Protein 3GNP (pdb70)

CATH classification: 3.20.20.80

Sequence (478 aa):
GLTRGSFPEGFVFGTASAAYQYEGAVKEDGRGQTIWDTFAHTFGKITDFSNADVAVDQYHRFEEDIQLMADMGMDAYRFSIAWSRIYPNGVGQVNQAGIDHYNKLIDALLAKGIQPYVTLYHWDLPQALEDKYKGWLDRQIVDDFAAYAETCFREFGDRVKHWITLNEPHTVAIQGYDAGLQAPGRCSVLLHLYCKAGNSGTEPYVVAHHFILAHAAAASIYRTKYKATQNGQLGIAFDVMWFEPMSNTTIDIEAAKRAQEFQLGWFADPFFFGDYPATMRARVGERLPRFTADEAAVVKGALDFVGINHYTTYYTRHNNTNIIGTLLNNTLADTGTVSLPFKNGKPIGDRANSIWLYIVPRGMRSLMNYVKERYNSPPVYITENGMDDSNNPFISIKDALKDSKRIKYHNDYLTNLAASIKEDGCDVRGYFAWSLLDNWEEWAAGYSSRFGLYFVDYKDNLKRYPKNSVQWFKALLKT

Structure (mmCIF, N/CA/C/O backbone):
data_3GNP
#
_entry.id   3GNP
#
_cell.length_a   57.185
_cell.length_b   91.093
_cell.length_c   111.359
_cell.angle_alpha   90.00
_cell.angle_beta   90.00
_cell.angle_gamma   90.00
#
_symmetry.space_group_name_H-M   'P 21 21 21'
#
loop_
_entity.id
_entity.type
_entity.pdbx_description
1 polymer 'Os03g0212800 protein'
2 non-polymer 'octyl 1-thio-beta-D-glucopyranoside'
3 non-polymer GLYCEROL
4 water water
#
loop_
_atom_site.group_PDB
_atom_site.id
_atom_site.type_symbol
_atom_site.label_atom_id
_atom_site.label_alt_id
_atom_site.label_comp_id
_atom_site.label_asym_id
_atom_site.label_entity_id
_atom_site.label_seq_id
_atom_site.pdbx_PDB_ins_code
_atom_site.Cartn_x
_atom_site.Cartn_y
_atom_site.Cartn_z
_atom_site.occupancy
_atom_site.B_iso_or_equiv
_atom_site.auth_seq_id
_atom_site.auth_comp_id
_atom_site.auth_asym_id
_atom_site.auth_atom_id
_atom_site.pdbx_PDB_model_num
ATOM 1 N N . GLY A 1 11 ? -31.067 -11.445 24.247 1.00 35.79 11 GLY A N 1
ATOM 2 C CA . GLY A 1 11 ? -29.734 -11.209 23.609 1.00 35.54 11 GLY A CA 1
ATOM 3 C C . GLY A 1 11 ? -28.608 -11.968 24.304 1.00 34.68 11 GLY A C 1
ATOM 4 O O . GLY A 1 11 ? -28.617 -13.213 24.394 1.00 34.97 11 GLY A O 1
ATOM 5 N N . LEU A 1 12 ? -27.644 -11.224 24.829 1.00 33.47 12 LEU A N 1
ATOM 6 C CA . LEU A 1 12 ? -26.488 -11.839 25.475 1.00 31.62 12 LEU A CA 1
ATOM 7 C C . LEU A 1 12 ? -26.807 -12.237 26.895 1.00 30.81 12 LEU A C 1
ATOM 8 O O . LEU A 1 12 ? -27.537 -11.542 27.597 1.00 30.65 12 LEU A O 1
ATOM 13 N N . THR A 1 13 ? -26.221 -13.345 27.323 1.00 28.95 13 THR A N 1
ATOM 14 C CA . THR A 1 13 ? -26.231 -13.760 28.710 1.00 27.97 13 THR A CA 1
ATOM 15 C C . THR A 1 13 ? -24.815 -14.257 29.011 1.00 27.09 13 THR A C 1
ATOM 16 O O . THR A 1 13 ? -23.972 -14.294 28.127 1.00 25.89 13 THR A O 1
ATOM 20 N N . ARG A 1 14 ? -24.572 -14.698 30.237 1.00 26.99 14 ARG A N 1
ATOM 21 C CA . ARG A 1 14 ? -23.283 -15.316 30.553 1.00 26.78 14 ARG A CA 1
ATOM 22 C C . ARG A 1 14 ? -23.019 -16.515 29.684 1.00 26.28 14 ARG A C 1
ATOM 23 O O . ARG A 1 14 ? -21.860 -16.820 29.341 1.00 27.61 14 ARG A O 1
ATOM 31 N N . GLY A 1 15 ? -24.100 -17.203 29.338 1.00 25.45 15 GLY A N 1
ATOM 32 C CA . GLY A 1 15 ? -24.036 -18.370 28.473 1.00 23.65 15 GLY A CA 1
ATOM 33 C C . GLY A 1 15 ? -23.572 -18.113 27.057 1.00 22.28 15 GLY A C 1
ATOM 34 O O . GLY A 1 15 ? -23.241 -19.052 26.346 1.00 21.91 15 GLY A O 1
ATOM 35 N N . SER A 1 16 ? -23.541 -16.850 26.636 1.00 20.82 16 SER A N 1
ATOM 36 C CA . SER A 1 16 ? -23.046 -16.505 25.306 1.00 20.18 16 SER A CA 1
ATOM 37 C C . SER A 1 16 ? -21.513 -16.588 25.245 1.00 19.48 16 SER A C 1
ATOM 38 O O . SER A 1 16 ? -20.936 -16.559 24.153 1.00 19.15 16 SER A O 1
ATOM 41 N N . PHE A 1 17 ? -20.898 -16.674 26.429 1.00 19.51 17 PHE A N 1
ATOM 42 C CA . PHE A 1 17 ? -19.432 -16.667 26.662 1.00 19.70 17 PHE A CA 1
ATOM 43 C C . PHE A 1 17 ? -18.974 -17.980 27.277 1.00 19.84 17 PHE A C 1
ATOM 44 O O . PHE A 1 17 ? -19.804 -18.682 27.855 1.00 20.16 17 PHE A O 1
ATOM 52 N N . PRO A 1 18 ? -17.660 -18.321 27.165 1.00 20.27 18 PRO A N 1
ATOM 53 C CA . PRO A 1 18 ? -17.177 -19.582 27.754 1.00 20.45 18 PRO A CA 1
ATOM 54 C C . PRO A 1 18 ? -17.411 -19.674 29.256 1.00 20.76 18 PRO A C 1
ATOM 55 O O . PRO A 1 18 ? -17.489 -18.657 29.952 1.00 19.47 18 PRO A O 1
ATOM 59 N N . GLU A 1 19 ? -17.544 -20.895 29.760 1.00 20.91 19 GLU A N 1
ATOM 60 C CA . GLU A 1 19 ? -17.667 -21.076 31.191 1.00 21.99 19 GLU A CA 1
ATOM 61 C C . GLU A 1 19 ? -16.479 -20.422 31.888 1.00 21.01 19 GLU A C 1
ATOM 62 O O . GLU A 1 19 ? -15.352 -20.503 31.405 1.00 20.95 19 GLU A O 1
ATOM 68 N N . GLY A 1 20 ? -16.767 -19.740 32.990 1.00 20.58 20 GLY A N 1
ATOM 69 C CA . GLY A 1 20 ? -15.765 -19.040 33.777 1.00 20.85 20 GLY A CA 1
ATOM 70 C C . GLY A 1 20 ? -15.324 -17.697 33.194 1.00 19.94 20 GLY A C 1
ATOM 71 O O . GLY A 1 20 ? -14.399 -17.085 33.733 1.00 21.03 20 GLY A O 1
ATOM 72 N N . PHE A 1 21 ? -15.946 -17.251 32.093 1.00 18.46 21 PHE A N 1
ATOM 73 C CA . PHE A 1 21 ? -15.559 -15.968 31.454 1.00 17.55 21 PHE A CA 1
ATOM 74 C C . PHE A 1 21 ? -15.751 -14.887 32.497 1.00 17.66 21 PHE A C 1
ATOM 75 O O . PHE A 1 21 ? -16.787 -14.877 33.177 1.00 18.14 21 PHE A O 1
ATOM 83 N N . VAL A 1 22 ? -14.773 -13.987 32.606 1.00 16.61 22 VAL A N 1
ATOM 84 C CA . VAL A 1 22 ? -14.732 -12.994 33.687 1.00 16.15 22 VAL A CA 1
ATOM 85 C C . VAL A 1 22 ? -15.290 -11.640 33.225 1.00 16.01 22 VAL A C 1
ATOM 86 O O . VAL A 1 22 ? -14.798 -11.102 32.254 1.00 15.80 22 VAL A O 1
ATOM 90 N N . PHE A 1 23 ? -16.322 -11.133 33.916 1.00 15.56 23 PHE A N 1
ATOM 91 C CA . PHE A 1 23 ? -16.857 -9.774 33.723 1.00 15.11 23 PHE A CA 1
ATOM 92 C C . PHE A 1 23 ? -16.509 -8.807 34.845 1.00 14.61 23 PHE A C 1
ATOM 93 O O . PHE A 1 23 ? -16.618 -9.143 36.038 1.00 14.65 23 PHE A O 1
ATOM 101 N N . GLY A 1 24 ? -16.129 -7.587 34.472 1.00 13.78 24 GLY A N 1
ATOM 102 C CA . GLY A 1 24 ? -15.643 -6.623 35.468 1.00 13.21 24 GLY A CA 1
ATOM 103 C C . GLY A 1 24 ? -15.847 -5.199 34.985 1.00 12.68 24 GLY A C 1
ATOM 104 O O . GLY A 1 24 ? -16.339 -4.981 33.855 1.00 12.00 24 GLY A O 1
ATOM 105 N N . THR A 1 25 ? -15.507 -4.251 35.860 1.00 12.17 25 THR A N 1
ATOM 106 C CA . THR A 1 25 ? -15.378 -2.846 35.489 1.00 12.86 25 THR A CA 1
ATOM 107 C C . THR A 1 25 ? -13.941 -2.443 35.791 1.00 12.78 25 THR A C 1
ATOM 108 O O . THR A 1 25 ? -13.245 -3.128 36.562 1.00 13.57 25 THR A O 1
ATOM 112 N N . ALA A 1 26 ? -13.493 -1.362 35.159 1.00 13.58 26 ALA A N 1
ATOM 113 C CA . ALA A 1 26 ? -12.122 -0.905 35.293 1.00 12.58 26 ALA A CA 1
ATOM 114 C C . ALA A 1 26 ? -12.081 0.545 35.808 1.00 12.44 26 ALA A C 1
ATOM 115 O O . ALA A 1 26 ? -13.033 1.342 35.610 1.00 11.64 26 ALA A O 1
ATOM 117 N N . SER A 1 27 ? -10.986 0.868 36.491 1.00 12.20 27 SER A N 1
ATOM 118 C CA . SER A 1 27 ? -10.756 2.188 37.058 1.00 12.93 27 SER A CA 1
ATOM 119 C C . SER A 1 27 ? -9.242 2.408 37.034 1.00 12.29 27 SER A C 1
ATOM 120 O O . SER A 1 27 ? -8.505 1.481 36.735 1.00 12.85 27 SER A O 1
ATOM 123 N N . ALA A 1 28 ? -8.802 3.599 37.451 1.00 12.67 28 ALA A N 1
ATOM 124 C CA . ALA A 1 28 ? -7.389 3.918 37.594 1.00 11.93 28 ALA A CA 1
ATOM 125 C C . ALA A 1 28 ? -7.278 4.882 38.774 1.00 12.40 28 ALA A C 1
ATOM 126 O O . ALA A 1 28 ? -8.191 5.681 39.022 1.00 12.52 28 ALA A O 1
ATOM 128 N N . ALA A 1 29 ? -6.148 4.821 39.467 1.00 12.00 29 ALA A N 1
ATOM 129 C CA . ALA A 1 29 ? -5.999 5.473 40.765 1.00 11.60 29 ALA A CA 1
ATOM 130 C C . ALA A 1 29 ? -6.119 6.970 40.637 1.00 11.57 29 ALA A C 1
ATOM 131 O O . ALA A 1 29 ? -6.894 7.585 41.371 1.00 13.03 29 ALA A O 1
ATOM 133 N N . TYR A 1 30 ? -5.380 7.571 39.702 1.00 12.20 30 TYR A N 1
ATOM 134 C CA . TYR A 1 30 ? -5.377 9.020 39.649 1.00 12.59 30 TYR A CA 1
ATOM 135 C C . TYR A 1 30 ? -6.726 9.592 39.213 1.00 12.25 30 TYR A C 1
ATOM 136 O O . TYR A 1 30 ? -7.098 10.695 39.641 1.00 12.59 30 TYR A O 1
ATOM 145 N N . GLN A 1 31 ? -7.417 8.863 38.339 1.00 12.10 31 GLN A N 1
ATOM 146 C CA . GLN A 1 31 ? -8.748 9.249 37.881 1.00 11.81 31 GLN A CA 1
ATOM 147 C C . GLN A 1 31 ? -9.886 9.095 38.912 1.00 12.84 31 GLN A C 1
ATOM 148 O O . GLN A 1 31 ? -10.955 9.724 38.759 1.00 12.91 31 GLN A O 1
ATOM 154 N N . TYR A 1 32 ? -9.663 8.272 39.942 1.00 13.13 32 TYR A N 1
ATOM 155 C CA . TYR A 1 32 ? -10.730 7.888 40.880 1.00 12.67 32 TYR A CA 1
ATOM 156 C C . TYR A 1 32 ? -10.449 8.292 42.319 1.00 13.36 32 TYR A C 1
ATOM 157 O O . TYR A 1 32 ? -11.339 8.700 43.022 1.00 14.09 32 TYR A O 1
ATOM 166 N N . GLU A 1 33 ? -9.212 8.164 42.766 1.00 12.56 33 GLU A N 1
ATOM 167 C CA . GLU A 1 33 ? -8.979 8.111 44.220 1.00 14.24 33 GLU A CA 1
ATOM 168 C C . GLU A 1 33 ? -9.164 9.426 44.989 1.00 14.36 33 GLU A C 1
ATOM 169 O O . GLU A 1 33 ? -9.733 9.439 46.093 1.00 14.56 33 GLU A O 1
ATOM 175 N N . GLY A 1 34 ? -8.686 10.527 44.427 1.00 15.14 34 GLY A N 1
ATOM 176 C CA . GLY A 1 34 ? -8.495 11.752 45.233 1.00 15.37 34 GLY A CA 1
ATOM 177 C C . GLY A 1 34 ? -7.519 11.537 46.382 1.00 16.24 34 GLY A C 1
ATOM 178 O O . GLY A 1 34 ? -6.590 10.731 46.269 1.00 16.41 34 GLY A O 1
ATOM 179 N N . ALA A 1 35 ? -7.720 12.251 47.504 1.00 15.89 35 ALA A N 1
ATOM 180 C CA . ALA A 1 35 ? -6.844 12.149 48.655 1.00 15.31 35 ALA A CA 1
ATOM 181 C C . ALA A 1 35 ? -5.356 12.245 48.242 1.00 15.56 35 ALA A C 1
ATOM 182 O O . ALA A 1 35 ? -4.532 11.416 48.637 1.00 15.41 35 ALA A O 1
ATOM 184 N N . VAL A 1 36 ? -5.027 13.241 47.424 1.00 15.56 36 VAL A N 1
ATOM 185 C CA . VAL A 1 36 ? -3.718 13.282 46.770 1.00 15.57 36 VAL A CA 1
ATOM 186 C C . VAL A 1 36 ? -2.581 13.572 47.727 1.00 16.64 36 VAL A C 1
ATOM 187 O O . VAL A 1 36 ? -1.424 13.310 47.400 1.00 17.58 36 VAL A O 1
ATOM 191 N N . LYS A 1 37 ? -2.919 14.121 48.897 1.00 19.06 37 LYS A N 1
ATOM 192 C CA . LYS A 1 37 ? -1.908 14.512 49.875 1.00 21.46 37 LYS A CA 1
ATOM 193 C C . LYS A 1 37 ? -2.031 13.735 51.174 1.00 22.46 37 LYS A C 1
ATOM 194 O O . LYS A 1 37 ? -1.308 14.009 52.140 1.00 24.00 37 LYS A O 1
ATOM 200 N N . GLU A 1 38 ? -2.910 12.741 51.160 1.00 21.67 38 GLU A N 1
ATOM 201 C CA . GLU A 1 38 ? -3.286 11.996 52.336 1.00 22.36 38 GLU A CA 1
ATOM 202 C C . GLU A 1 38 ? -2.402 10.757 52.531 1.00 21.44 38 GLU A C 1
ATOM 203 O O . GLU A 1 38 ? -1.945 10.110 51.577 1.00 21.06 38 GLU A O 1
ATOM 209 N N . ASP A 1 39 ? -2.104 10.471 53.793 1.00 21.06 39 ASP A N 1
ATOM 210 C CA . ASP A 1 39 ? -1.373 9.262 54.182 1.00 20.52 39 ASP A CA 1
ATOM 211 C C . ASP A 1 39 ? -0.005 9.069 53.533 1.00 19.32 39 ASP A C 1
ATOM 212 O O . ASP A 1 39 ? 0.379 7.950 53.219 1.00 19.70 39 ASP A O 1
ATOM 217 N N . GLY A 1 40 ? 0.733 10.164 53.386 1.00 18.10 40 GLY A N 1
ATOM 218 C CA . GLY A 1 40 ? 2.108 10.097 52.918 1.00 16.74 40 GLY A CA 1
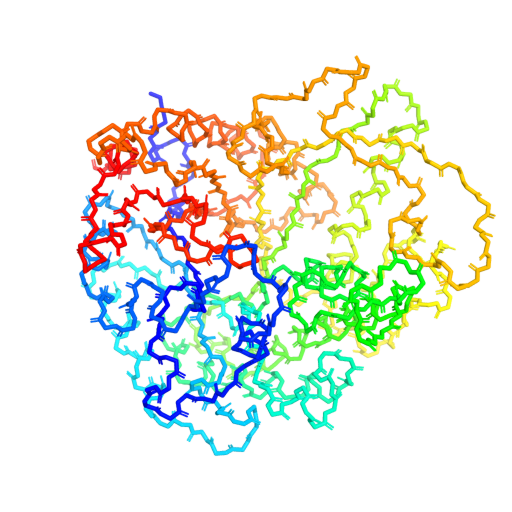ATOM 219 C C . GLY A 1 40 ? 2.281 10.052 51.407 1.00 15.79 40 GLY A C 1
ATOM 220 O O . GLY A 1 40 ? 3.411 9.997 50.922 1.00 15.39 40 GLY A O 1
ATOM 221 N N . ARG A 1 41 ? 1.182 10.118 50.652 1.00 15.74 41 ARG A N 1
ATOM 222 C CA . ARG A 1 41 ? 1.278 10.011 49.178 1.00 15.64 41 ARG A CA 1
ATOM 223 C C . ARG A 1 41 ? 2.257 11.008 48.580 1.00 16.37 41 ARG A C 1
ATOM 224 O O . ARG A 1 41 ? 2.175 12.224 48.849 1.00 17.46 41 ARG A O 1
ATOM 232 N N . GLY A 1 42 ? 3.164 10.508 47.741 1.00 16.50 42 GLY A N 1
ATOM 233 C CA . GLY A 1 42 ? 4.097 11.376 47.012 1.00 15.58 42 GLY A CA 1
ATOM 234 C C . GLY A 1 42 ? 3.462 12.077 45.798 1.00 16.19 42 GLY A C 1
ATOM 235 O O . GLY A 1 42 ? 2.541 11.562 45.174 1.00 16.81 42 GLY A O 1
ATOM 236 N N . GLN A 1 43 ? 3.977 13.253 45.453 1.00 15.23 43 GLN A N 1
ATOM 237 C CA . GLN A 1 43 ? 3.589 13.954 44.227 1.00 16.03 43 GLN A CA 1
ATOM 238 C C . GLN A 1 43 ? 3.882 13.125 42.971 1.00 14.56 43 GLN A C 1
ATOM 239 O O . GLN A 1 43 ? 4.929 12.495 42.873 1.00 14.03 43 GLN A O 1
ATOM 245 N N . THR A 1 44 ? 2.995 13.180 41.987 1.00 14.23 44 THR A N 1
ATOM 246 C CA . THR A 1 44 ? 3.255 12.471 40.731 1.00 13.58 44 THR A CA 1
ATOM 247 C C . THR A 1 44 ? 3.332 13.454 39.563 1.00 14.02 44 THR A C 1
ATOM 248 O O . THR A 1 44 ? 2.945 14.624 39.674 1.00 13.89 44 THR A O 1
ATOM 252 N N . ILE A 1 45 ? 3.797 12.965 38.428 1.00 13.16 45 ILE A N 1
ATOM 253 C CA . ILE A 1 45 ? 3.857 13.798 37.243 1.00 13.65 45 ILE A CA 1
ATOM 254 C C . ILE A 1 45 ? 2.463 14.293 36.822 1.00 13.44 45 ILE A C 1
ATOM 255 O O . ILE A 1 45 ? 2.359 15.339 36.187 1.00 13.46 45 ILE A O 1
ATOM 260 N N . TRP A 1 46 ? 1.411 13.569 37.228 1.00 13.52 46 TRP A N 1
ATOM 261 C CA . TRP A 1 46 ? 0.047 14.018 36.903 1.00 14.00 46 TRP A CA 1
ATOM 262 C C . TRP A 1 46 ? -0.471 15.073 37.889 1.00 14.89 46 TRP A C 1
ATOM 263 O O . TRP A 1 46 ? -1.273 15.930 37.510 1.00 14.40 46 TRP A O 1
ATOM 274 N N . ASP A 1 47 ? 0.014 15.064 39.131 1.00 13.99 47 ASP A N 1
ATOM 275 C CA . ASP A 1 47 ? -0.294 16.193 40.023 1.00 14.65 47 ASP A CA 1
ATOM 276 C C . ASP A 1 47 ? 0.336 17.456 39.455 1.00 14.98 47 ASP A C 1
ATOM 277 O O . ASP A 1 47 ? -0.297 18.505 39.427 1.00 15.36 47 ASP A O 1
ATOM 282 N N . THR A 1 48 ? 1.592 17.354 39.013 1.00 13.85 48 THR A N 1
ATOM 283 C CA . THR A 1 48 ? 2.291 18.497 38.452 1.00 14.90 48 THR A CA 1
ATOM 284 C C . THR A 1 48 ? 1.540 19.021 37.210 1.00 14.84 48 THR A C 1
ATOM 285 O O . THR A 1 48 ? 1.241 20.244 37.102 1.00 13.75 48 THR A O 1
ATOM 289 N N . PHE A 1 49 ? 1.206 18.087 36.310 1.00 13.06 49 PHE A N 1
ATOM 290 C CA . PHE A 1 49 ? 0.568 18.406 35.015 1.00 14.48 49 PHE A CA 1
ATOM 291 C C . PHE A 1 49 ? -0.809 19.027 35.216 1.00 14.15 49 PHE A C 1
ATOM 292 O O . PHE A 1 49 ? -1.139 20.067 34.603 1.00 14.78 49 PHE A O 1
ATOM 300 N N . ALA A 1 50 ? -1.602 18.411 36.090 1.00 15.12 50 ALA A N 1
ATOM 301 C CA . ALA A 1 50 ? -2.972 18.907 36.389 1.00 15.87 50 ALA A CA 1
ATOM 302 C C . ALA A 1 50 ? -2.951 20.295 37.021 1.00 16.18 50 ALA A C 1
ATOM 303 O O . ALA A 1 50 ? -3.935 21.042 36.910 1.00 17.30 50 ALA A O 1
ATOM 305 N N . HIS A 1 51 ? -1.840 20.637 37.676 1.00 15.56 51 HIS A N 1
ATOM 306 C CA . HIS A 1 51 ? -1.697 21.937 38.308 1.00 16.17 51 HIS A CA 1
ATOM 307 C C . HIS A 1 51 ? -0.862 22.907 37.470 1.00 15.92 51 HIS A C 1
ATOM 308 O O . HIS A 1 51 ? -0.379 23.927 37.974 1.00 16.33 51 HIS A O 1
ATOM 315 N N . THR A 1 52 ? -0.726 22.610 36.178 1.00 15.05 52 THR A N 1
ATOM 316 C CA . THR A 1 52 ? -0.017 23.500 35.271 1.00 14.57 52 THR A CA 1
ATOM 317 C C . THR A 1 52 ? -1.006 24.118 34.297 1.00 14.66 52 THR A C 1
ATOM 318 O O . THR A 1 52 ? -1.883 23.438 33.770 1.00 13.73 52 THR A O 1
ATOM 322 N N . PHE A 1 53 ? -0.898 25.438 34.114 1.00 14.08 53 PHE A N 1
ATOM 323 C CA . PHE A 1 53 ? -1.816 26.150 33.210 1.00 14.41 53 PHE A CA 1
ATOM 324 C C . PHE A 1 53 ? -1.781 25.522 31.823 1.00 13.31 53 PHE A C 1
ATOM 325 O O . PHE A 1 53 ? -0.699 25.211 31.310 1.00 12.97 53 PHE A O 1
ATOM 333 N N . GLY A 1 54 ? -2.966 25.372 31.228 1.00 13.44 54 GLY A N 1
ATOM 334 C CA . GLY A 1 54 ? -3.091 24.997 29.809 1.00 14.66 54 GLY A CA 1
ATOM 335 C C . GLY A 1 54 ? -3.187 23.510 29.551 1.00 15.28 54 GLY A C 1
ATOM 336 O O . GLY A 1 54 ? -3.429 23.084 28.429 1.00 16.82 54 GLY A O 1
ATOM 337 N N . LYS A 1 55 ? -2.988 22.711 30.574 1.00 15.08 55 LYS A N 1
ATOM 338 C CA . LYS A 1 55 ? -2.795 21.280 30.381 1.00 15.05 55 LYS A CA 1
ATOM 339 C C . LYS A 1 55 ? -4.097 20.498 30.410 1.00 15.70 55 LYS A C 1
ATOM 340 O O . LYS A 1 55 ? -4.199 19.458 29.751 1.00 16.37 55 LYS A O 1
ATOM 346 N N . ILE A 1 56 ? -5.067 20.983 31.176 1.00 15.39 56 ILE A N 1
ATOM 347 C CA . ILE A 1 56 ? -6.340 20.299 31.303 1.00 14.93 56 ILE A CA 1
ATOM 348 C C . ILE A 1 56 ? -7.425 21.218 30.750 1.00 15.51 56 ILE A C 1
ATOM 349 O O . ILE A 1 56 ? -7.537 22.395 31.174 1.00 15.21 56 ILE A O 1
ATOM 354 N N . THR A 1 57 ? -8.256 20.680 29.855 1.00 15.74 57 THR A N 1
ATOM 355 C CA . THR A 1 57 ? -9.079 21.524 28.993 1.00 16.78 57 THR A CA 1
ATOM 356 C C . THR A 1 57 ? -10.127 22.307 29.763 1.00 16.88 57 THR A C 1
ATOM 357 O O . THR A 1 57 ? -10.500 23.409 29.353 1.00 15.88 57 THR A O 1
ATOM 361 N N . ASP A 1 58 ? -10.581 21.752 30.893 1.00 15.90 58 ASP A N 1
ATOM 362 C CA . ASP A 1 58 ? -11.650 22.352 31.654 1.00 16.21 58 ASP A CA 1
ATOM 363 C C . ASP A 1 58 ? -11.144 22.950 32.974 1.00 15.79 58 ASP A C 1
ATOM 364 O O . ASP A 1 58 ? -11.932 23.227 33.876 1.00 16.21 58 ASP A O 1
ATOM 369 N N . PHE A 1 59 ? -9.831 23.162 33.063 1.00 14.76 59 PHE A N 1
ATOM 370 C CA . PHE A 1 59 ? -9.191 23.811 34.224 1.00 16.40 59 PHE A CA 1
ATOM 371 C C . PHE A 1 59 ? -9.316 22.977 35.508 1.00 16.29 59 PHE A C 1
ATOM 372 O O . PHE A 1 59 ? -9.094 23.493 36.613 1.00 16.05 59 PHE A O 1
ATOM 380 N N . SER A 1 60 ? -9.644 21.689 35.372 1.00 15.80 60 SER A N 1
ATOM 381 C CA . SER A 1 60 ? -9.940 20.889 36.559 1.00 15.91 60 SER A CA 1
ATOM 382 C C . SER A 1 60 ? -8.732 20.077 37.013 1.00 16.09 60 SER A C 1
ATOM 383 O O . SER A 1 60 ? -7.701 20.041 36.343 1.00 16.69 60 SER A O 1
ATOM 386 N N . ASN A 1 61 ? -8.871 19.420 38.158 1.00 15.55 61 ASN A N 1
ATOM 387 C CA . ASN A 1 61 ? -7.830 18.536 38.640 1.00 16.11 61 ASN A CA 1
ATOM 388 C C . ASN A 1 61 ? -8.471 17.347 39.368 1.00 15.90 61 ASN A C 1
ATOM 389 O O . ASN A 1 61 ? -9.711 17.286 39.535 1.00 16.10 61 ASN A O 1
ATOM 394 N N . ALA A 1 62 ? -7.637 16.406 39.796 1.00 15.26 62 ALA A N 1
ATOM 395 C CA . ALA A 1 62 ? -8.137 15.203 40.419 1.00 14.99 62 ALA A CA 1
ATOM 396 C C . ALA A 1 62 ? -7.735 15.163 41.891 1.00 15.38 62 ALA A C 1
ATOM 397 O O . ALA A 1 62 ? -7.514 14.079 42.446 1.00 15.72 62 ALA A O 1
ATOM 399 N N . ASP A 1 63 ? -7.647 16.336 42.529 1.00 15.09 63 ASP A N 1
ATOM 400 C CA . ASP A 1 63 ? -7.212 16.384 43.944 1.00 14.80 63 ASP A CA 1
ATOM 401 C C . ASP A 1 63 ? -8.194 15.599 44.796 1.00 14.73 63 ASP A C 1
ATOM 402 O O . ASP A 1 63 ? -7.801 14.938 45.763 1.00 14.37 63 ASP A O 1
ATOM 407 N N . VAL A 1 64 ? -9.473 15.679 44.423 1.00 15.03 64 VAL A N 1
ATOM 408 C CA . VAL A 1 64 ? -10.549 14.914 45.068 1.00 16.01 64 VAL A CA 1
ATOM 409 C C . VAL A 1 64 ? -11.094 13.814 44.133 1.00 16.22 64 VAL A C 1
ATOM 410 O O . VAL A 1 64 ? -11.424 12.706 44.594 1.00 15.26 64 VAL A O 1
ATOM 414 N N . ALA A 1 65 ? -11.215 14.141 42.839 1.00 15.94 65 ALA A N 1
ATOM 415 C CA . ALA A 1 65 ? -11.659 13.178 41.821 1.00 16.20 65 ALA A CA 1
ATOM 416 C C . ALA A 1 65 ? -13.039 12.666 42.244 1.00 16.42 65 ALA A C 1
ATOM 417 O O . ALA A 1 65 ? -13.878 13.482 42.577 1.00 17.12 65 ALA A O 1
ATOM 419 N N . VAL A 1 66 ? -13.279 11.356 42.289 1.00 15.73 66 VAL A N 1
ATOM 420 C CA . VAL A 1 66 ? -14.564 10.855 42.848 1.00 14.87 66 VAL A CA 1
ATOM 421 C C . VAL A 1 66 ? -14.403 10.255 44.262 1.00 15.10 66 VAL A C 1
ATOM 422 O O . VAL A 1 66 ? -15.283 9.554 44.765 1.00 14.63 66 VAL A O 1
ATOM 426 N N . ASP A 1 67 ? -13.256 10.533 44.872 1.00 14.90 67 ASP A N 1
ATOM 427 C CA . ASP A 1 67 ? -12.978 10.228 46.272 1.00 15.34 67 ASP A CA 1
ATOM 428 C C . ASP A 1 67 ? -13.065 8.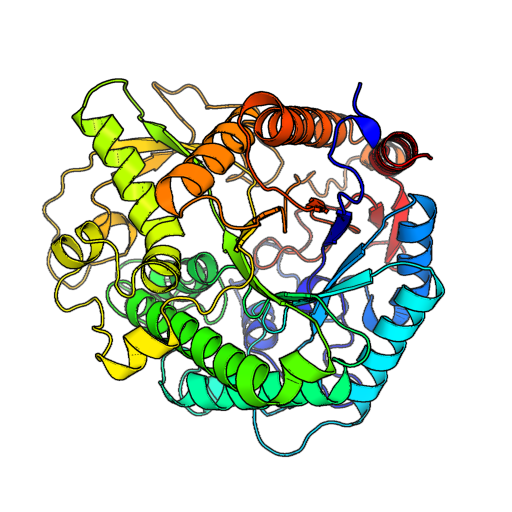738 46.568 1.00 14.94 67 ASP A C 1
ATOM 429 O O . ASP A 1 67 ? -13.456 8.338 47.675 1.00 14.63 67 ASP A O 1
ATOM 434 N N . GLN A 1 68 ? -12.717 7.900 45.593 1.00 14.45 68 GLN A N 1
ATOM 435 C CA . GLN A 1 68 ? -12.750 6.460 45.871 1.00 14.67 68 GLN A CA 1
ATOM 436 C C . GLN A 1 68 ? -11.802 6.035 47.003 1.00 15.34 68 GLN A C 1
ATOM 437 O O . GLN A 1 68 ? -12.044 4.998 47.629 1.00 14.90 68 GLN A O 1
ATOM 443 N N . TYR A 1 69 ? -10.750 6.809 47.297 1.00 15.73 69 TYR A N 1
ATOM 444 C CA . TYR A 1 69 ? -9.862 6.444 48.423 1.00 16.67 69 TYR A CA 1
ATOM 445 C C . TYR A 1 69 ? -10.667 6.263 49.733 1.00 17.62 69 TYR A C 1
ATOM 446 O O . TYR A 1 69 ? -10.274 5.472 50.617 1.00 18.54 69 TYR A O 1
ATOM 455 N N . HIS A 1 70 ? -11.765 7.017 49.862 1.00 18.28 70 HIS A N 1
ATOM 456 C CA . HIS A 1 70 ? -12.563 6.997 51.087 1.00 17.85 70 HIS A CA 1
ATOM 457 C C . HIS A 1 70 ? -13.851 6.260 50.889 1.00 17.92 70 HIS A C 1
ATOM 458 O O . HIS A 1 70 ? -14.505 5.936 51.881 1.00 19.32 70 HIS A O 1
ATOM 465 N N . ARG A 1 71 ? -14.217 5.995 49.633 1.00 16.26 71 ARG A N 1
ATOM 466 C CA . ARG A 1 71 ? -15.578 5.483 49.283 1.00 15.93 71 ARG A CA 1
ATOM 467 C C . ARG A 1 71 ? -15.588 4.122 48.596 1.00 15.91 71 ARG A C 1
ATOM 468 O O . ARG A 1 71 ? -16.617 3.700 48.047 1.00 15.66 71 ARG A O 1
ATOM 476 N N . PHE A 1 72 ? -14.454 3.428 48.616 1.00 15.78 72 PHE A N 1
ATOM 477 C CA . PHE A 1 72 ? -14.343 2.165 47.898 1.00 16.27 72 PHE A CA 1
ATOM 478 C C . PHE A 1 72 ? -15.375 1.096 48.347 1.00 16.52 72 PHE A C 1
ATOM 479 O O . PHE A 1 72 ? -15.915 0.367 47.529 1.00 15.99 72 PHE A O 1
ATOM 487 N N . GLU A 1 73 ? -15.680 1.038 49.636 1.00 16.56 73 GLU A N 1
ATOM 488 C CA . GLU A 1 73 ? -16.697 0.065 50.077 1.00 17.77 73 GLU A CA 1
ATOM 489 C C . GLU A 1 73 ? -18.085 0.354 49.482 1.00 17.77 73 GLU A C 1
ATOM 490 O O . GLU A 1 73 ? -18.790 -0.570 49.072 1.00 17.66 73 GLU A O 1
ATOM 496 N N . GLU A 1 74 ? -18.459 1.633 49.400 1.00 16.80 74 GLU A N 1
ATOM 497 C CA . GLU A 1 74 ? -19.726 1.985 48.765 1.00 16.60 74 GLU A CA 1
ATOM 498 C C . GLU A 1 74 ? -19.707 1.511 47.308 1.00 16.76 74 GLU A C 1
ATOM 499 O O . GLU A 1 74 ? -20.665 0.937 46.820 1.00 16.09 74 GLU A O 1
ATOM 505 N N . ASP A 1 75 ? -18.583 1.750 46.641 1.00 15.54 75 ASP A N 1
ATOM 506 C CA . ASP A 1 75 ? -18.415 1.434 45.219 1.00 15.56 75 ASP A CA 1
ATOM 507 C C . ASP A 1 75 ? -18.381 -0.082 44.963 1.00 14.68 75 ASP A C 1
ATOM 508 O O . ASP A 1 75 ? -18.874 -0.573 43.956 1.00 15.12 75 ASP A O 1
ATOM 513 N N . ILE A 1 76 ? -17.793 -0.826 45.885 1.00 14.89 76 ILE A N 1
ATOM 514 C CA . ILE A 1 76 ? -17.725 -2.298 45.770 1.00 15.21 76 ILE A CA 1
ATOM 515 C C . ILE A 1 76 ? -19.136 -2.899 45.843 1.00 15.77 76 ILE A C 1
ATOM 516 O O . ILE A 1 76 ? -19.491 -3.828 45.112 1.00 15.00 76 ILE A O 1
ATOM 521 N N . GLN A 1 77 ? -19.959 -2.337 46.712 1.00 16.87 77 GLN A N 1
ATOM 522 C CA . GLN A 1 77 ? -21.354 -2.750 46.781 1.00 18.36 77 GLN A CA 1
ATOM 523 C C . GLN A 1 77 ? -22.078 -2.445 45.481 1.00 18.00 77 GLN A C 1
ATOM 524 O O . GLN A 1 77 ? -22.965 -3.171 45.084 1.00 19.08 77 GLN A O 1
ATOM 530 N N . LEU A 1 78 ? -21.725 -1.346 44.827 1.00 18.54 78 LEU A N 1
ATOM 531 C CA . LEU A 1 78 ? -22.263 -1.074 43.469 1.00 18.82 78 LEU A CA 1
ATOM 532 C C . LEU A 1 78 ? -21.877 -2.143 42.439 1.00 19.54 78 LEU A C 1
ATOM 533 O O . LEU A 1 78 ? -22.692 -2.524 41.602 1.00 21.38 78 LEU A O 1
ATOM 538 N N . MET A 1 79 ? -20.630 -2.608 42.471 1.00 18.98 79 MET A N 1
ATOM 539 C CA . MET A 1 79 ? -20.243 -3.691 41.602 1.00 19.15 79 MET A CA 1
ATOM 540 C C . MET A 1 79 ? -21.035 -4.936 41.964 1.00 18.33 79 MET A C 1
ATOM 541 O O . MET A 1 79 ? -21.479 -5.643 41.090 1.00 17.05 79 MET A O 1
ATOM 546 N N . ALA A 1 80 ? -21.150 -5.229 43.263 1.00 18.96 80 ALA A N 1
ATOM 547 C CA . ALA A 1 80 ? -21.828 -6.466 43.690 1.00 19.26 80 ALA A CA 1
ATOM 548 C C . ALA A 1 80 ? -23.317 -6.407 43.304 1.00 20.38 80 ALA A C 1
ATOM 549 O O . ALA A 1 80 ? -23.906 -7.433 42.935 1.00 21.36 80 ALA A O 1
ATOM 551 N N . ASP A 1 81 ? -23.894 -5.199 43.321 1.00 21.31 81 ASP A N 1
ATOM 552 C CA . ASP A 1 81 ? -25.277 -4.952 42.870 1.00 22.31 81 ASP A CA 1
ATOM 553 C C . ASP A 1 81 ? -25.508 -5.438 41.431 1.00 22.35 81 ASP A C 1
ATOM 554 O O . ASP A 1 81 ? -26.605 -5.927 41.089 1.00 21.61 81 ASP A O 1
ATOM 559 N N . MET A 1 82 ? -24.488 -5.314 40.585 1.00 20.98 82 MET A N 1
ATOM 560 C CA . MET A 1 82 ? -24.603 -5.776 39.206 1.00 20.41 82 MET A CA 1
ATOM 561 C C . MET A 1 82 ? -24.252 -7.260 39.011 1.00 20.01 82 MET A C 1
ATOM 562 O O . MET A 1 82 ? -24.559 -7.836 37.968 1.00 20.72 82 MET A O 1
ATOM 567 N N . GLY A 1 83 ? -23.612 -7.866 40.002 1.00 19.37 83 GLY A N 1
ATOM 568 C CA . GLY A 1 83 ? -23.067 -9.233 39.863 1.00 18.70 83 GLY A CA 1
ATOM 569 C C . GLY A 1 83 ? -21.702 -9.302 39.165 1.00 18.32 83 GLY A C 1
ATOM 570 O O . GLY A 1 83 ? -21.371 -10.320 38.550 1.00 18.29 83 GLY A O 1
ATOM 571 N N . MET A 1 84 ? -20.903 -8.230 39.247 1.00 16.67 84 MET A N 1
ATOM 572 C CA . MET A 1 84 ? -19.553 -8.254 38.648 1.00 16.36 84 MET A CA 1
ATOM 573 C C . MET A 1 84 ? -18.658 -9.324 39.266 1.00 16.98 84 MET A C 1
ATOM 574 O O . MET A 1 84 ? -18.696 -9.551 40.499 1.00 17.01 84 MET A O 1
ATOM 579 N N . ASP A 1 85 ? -17.828 -9.957 38.437 1.00 16.50 85 ASP A N 1
ATOM 580 C CA . ASP A 1 85 ? -16.877 -10.968 38.904 1.00 16.75 85 ASP A CA 1
ATOM 581 C C . ASP A 1 85 ? -15.566 -10.362 39.389 1.00 15.73 85 ASP A C 1
ATOM 582 O O . ASP A 1 85 ? -14.860 -10.952 40.197 1.00 14.98 85 ASP A O 1
ATOM 587 N N . ALA A 1 86 ? -15.213 -9.195 38.858 1.00 15.25 86 ALA A N 1
ATOM 588 C CA . ALA A 1 86 ? -13.854 -8.705 39.053 1.00 13.88 86 ALA A CA 1
ATOM 589 C C . ALA A 1 86 ? -13.850 -7.169 38.957 1.00 13.75 86 ALA A C 1
ATOM 590 O O . ALA A 1 86 ? -14.798 -6.575 38.474 1.00 13.78 86 ALA A O 1
ATOM 592 N N . TYR A 1 87 ? -12.756 -6.576 39.404 1.00 12.68 87 TYR A N 1
ATOM 593 C CA . TYR A 1 87 ? -12.549 -5.132 39.332 1.00 12.63 87 TYR A CA 1
ATOM 594 C C . TYR A 1 87 ? -11.101 -4.903 38.980 1.00 12.70 87 TYR A C 1
ATOM 595 O O . TYR A 1 87 ? -10.173 -5.406 39.658 1.00 13.03 87 TYR A O 1
ATOM 604 N N . ARG A 1 88 ? -10.904 -4.136 37.917 1.00 12.68 88 ARG A N 1
ATOM 605 C CA . ARG A 1 88 ? -9.575 -3.682 37.578 1.00 12.99 88 ARG A CA 1
ATOM 606 C C . ARG A 1 88 ? -9.330 -2.341 38.235 1.00 12.60 88 ARG A C 1
ATOM 607 O O . ARG A 1 88 ? -10.122 -1.392 38.053 1.00 12.80 88 ARG A O 1
ATOM 615 N N . PHE A 1 89 ? -8.246 -2.244 39.013 1.00 12.77 89 PHE A N 1
ATOM 616 C CA . PHE A 1 89 ? -7.879 -0.975 39.622 1.00 13.06 89 PHE A CA 1
ATOM 617 C C . PHE A 1 89 ? -6.359 -0.857 39.611 1.00 13.46 89 PHE A C 1
ATOM 618 O O . PHE A 1 89 ? -5.661 -1.863 39.450 1.00 14.32 89 PHE A O 1
ATOM 626 N N . SER A 1 90 ? -5.853 0.360 39.749 1.00 13.30 90 SER A N 1
ATOM 627 C CA . SER A 1 90 ? -4.394 0.544 39.811 1.00 13.63 90 SER A CA 1
ATOM 628 C C . SER A 1 90 ? -3.899 0.924 41.202 1.00 14.42 90 SER A C 1
ATOM 629 O O . SER A 1 90 ? -4.631 1.504 42.030 1.00 14.63 90 SER A O 1
ATOM 632 N N . ILE A 1 91 ? -2.645 0.590 41.449 1.00 14.38 91 ILE A N 1
ATOM 633 C CA . ILE A 1 91 ? -1.971 0.959 42.698 1.00 14.69 91 ILE A CA 1
ATOM 634 C C . ILE A 1 91 ? -1.174 2.174 42.314 1.00 14.39 91 ILE A C 1
ATOM 635 O O . ILE A 1 91 ? -0.438 2.148 41.332 1.00 14.79 91 ILE A O 1
ATOM 640 N N . ALA A 1 92 ? -1.370 3.263 43.054 1.00 13.45 92 ALA A N 1
ATOM 641 C CA . ALA A 1 92 ? -0.593 4.456 42.897 1.00 13.37 92 ALA A CA 1
ATOM 642 C C . ALA A 1 92 ? 0.829 4.210 43.432 1.00 12.92 92 ALA A C 1
ATOM 643 O O . ALA A 1 92 ? 1.035 4.090 44.639 1.00 12.72 92 ALA A O 1
ATOM 645 N N . TRP A 1 93 ? 1.809 4.120 42.537 1.00 12.42 93 TRP A N 1
ATOM 646 C CA . TRP A 1 93 ? 3.213 3.939 42.939 1.00 13.83 93 TRP A CA 1
ATOM 647 C C . TRP A 1 93 ? 3.623 4.877 44.097 1.00 14.90 93 TRP A C 1
ATOM 648 O O . TRP A 1 93 ? 4.269 4.454 45.097 1.00 14.45 93 TRP A O 1
ATOM 659 N N . SER A 1 94 ? 3.206 6.139 43.992 1.00 14.90 94 SER A N 1
ATOM 660 C CA . SER A 1 94 ? 3.623 7.169 44.962 1.00 15.12 94 SER A CA 1
ATOM 661 C C . SER A 1 94 ? 2.950 7.033 46.347 1.00 15.14 94 SER A C 1
ATOM 662 O O . SER A 1 94 ? 3.349 7.725 47.313 1.00 15.46 94 SER A O 1
ATOM 665 N N . ARG A 1 95 ? 1.928 6.169 46.458 1.00 15.93 95 ARG A N 1
ATOM 666 C CA . ARG A 1 95 ? 1.410 5.804 47.788 1.00 15.08 95 ARG A CA 1
ATOM 667 C C . ARG A 1 95 ? 2.261 4.709 48.447 1.00 15.79 95 ARG A C 1
ATOM 668 O O . ARG A 1 95 ? 2.231 4.553 49.680 1.00 15.49 95 ARG A O 1
ATOM 676 N N . ILE A 1 96 ? 2.976 3.929 47.633 1.00 15.49 96 ILE A N 1
ATOM 677 C CA . ILE A 1 96 ? 3.868 2.882 48.137 1.00 15.19 96 ILE A CA 1
ATOM 678 C C . ILE A 1 96 ? 5.295 3.379 48.344 1.00 15.62 96 ILE A C 1
ATOM 679 O O . ILE A 1 96 ? 5.868 3.122 49.407 1.00 15.51 96 ILE A O 1
ATOM 684 N N . TYR A 1 97 ? 5.878 4.029 47.321 1.00 15.26 97 TYR A N 1
ATOM 685 C CA . TYR A 1 97 ? 7.148 4.739 47.460 1.00 15.46 97 TYR A CA 1
ATOM 686 C C . TYR A 1 97 ? 6.951 6.188 47.057 1.00 16.09 97 TYR A C 1
ATOM 687 O O . TYR A 1 97 ? 7.058 6.510 45.872 1.00 15.42 97 TYR A O 1
ATOM 696 N N . PRO A 1 98 ? 6.661 7.065 48.033 1.00 16.92 98 PRO A N 1
ATOM 697 C CA . PRO A 1 98 ? 6.384 8.461 47.704 1.00 17.82 98 PRO A CA 1
ATOM 698 C C . PRO A 1 98 ? 7.467 9.136 46.853 1.00 18.37 98 PRO A C 1
ATOM 699 O O . PRO A 1 98 ? 7.141 10.030 46.059 1.00 20.18 98 PRO A O 1
ATOM 703 N N . ASN A 1 99 ? 8.727 8.730 47.035 1.00 18.07 99 ASN A N 1
ATOM 704 C CA . ASN A 1 99 ? 9.845 9.175 46.224 1.00 19.34 99 ASN A CA 1
ATOM 705 C C . ASN A 1 99 ? 10.319 8.193 45.153 1.00 19.40 99 ASN A C 1
ATOM 706 O O . ASN A 1 99 ? 11.473 8.305 44.670 1.00 19.64 99 ASN A O 1
ATOM 711 N N . GLY A 1 100 ? 9.463 7.231 44.810 1.00 19.24 100 GLY A N 1
ATOM 712 C CA . GLY A 1 100 ? 9.758 6.229 43.781 1.00 18.86 100 GLY A CA 1
ATOM 713 C C . GLY A 1 100 ? 10.604 5.044 44.201 1.00 19.18 100 GLY A C 1
ATOM 714 O O . GLY A 1 100 ? 10.303 3.897 43.855 1.00 18.66 100 GLY A O 1
ATOM 715 N N . VAL A 1 101 ? 11.694 5.344 44.917 1.00 19.78 101 VAL A N 1
ATOM 716 C CA . VAL A 1 101 ? 12.562 4.371 45.540 1.00 20.82 101 VAL A CA 1
ATOM 717 C C . VAL A 1 101 ? 12.736 4.802 46.986 1.00 22.70 101 VAL A C 1
ATOM 718 O O . VAL A 1 101 ? 12.296 5.880 47.362 1.00 23.61 101 VAL A O 1
ATOM 722 N N . GLY A 1 102 ? 13.332 3.955 47.811 1.00 23.55 102 GLY A N 1
ATOM 723 C CA . GLY A 1 102 ? 13.621 4.363 49.180 1.00 24.72 102 GLY A CA 1
ATOM 724 C C . GLY A 1 102 ? 12.676 3.799 50.206 1.00 25.39 102 GLY A C 1
ATOM 725 O O . GLY A 1 102 ? 12.348 2.625 50.182 1.00 25.27 102 GLY A O 1
ATOM 726 N N . GLN A 1 103 ? 12.231 4.661 51.114 1.00 26.63 103 GLN A N 1
ATOM 727 C CA . GLN A 1 103 ? 11.421 4.249 52.247 1.00 27.40 103 GLN A CA 1
ATOM 728 C C . GLN A 1 103 ? 10.031 3.847 51.769 1.00 26.83 103 GLN A C 1
ATOM 729 O O . GLN A 1 103 ? 9.353 4.643 51.139 1.00 27.70 103 GLN A O 1
ATOM 735 N N . VAL A 1 104 ? 9.615 2.612 52.036 1.00 26.46 104 VAL A N 1
ATOM 736 C CA . VAL A 1 104 ? 8.218 2.216 51.775 1.00 25.89 104 VAL A CA 1
ATOM 737 C C . VAL A 1 104 ? 7.283 2.991 52.702 1.00 25.37 104 VAL A C 1
ATOM 738 O O . VAL A 1 104 ? 7.604 3.250 53.877 1.00 26.25 104 VAL A O 1
ATOM 742 N N . ASN A 1 105 ? 6.125 3.337 52.175 1.00 23.28 105 ASN A N 1
ATOM 743 C CA . ASN A 1 105 ? 5.110 4.027 52.928 1.00 22.18 105 ASN A CA 1
ATOM 744 C C . ASN A 1 105 ? 4.125 2.969 53.392 1.00 21.41 105 ASN A C 1
ATOM 745 O O . ASN A 1 105 ? 3.262 2.520 52.637 1.00 20.52 105 ASN A O 1
ATOM 750 N N . GLN A 1 106 ? 4.267 2.550 54.646 1.00 20.54 106 GLN A N 1
ATOM 751 C CA . GLN A 1 106 ? 3.373 1.549 55.229 1.00 20.92 106 GLN A CA 1
ATOM 752 C C . GLN A 1 106 ? 1.875 1.872 55.105 1.00 19.49 106 GLN A C 1
ATOM 753 O O . GLN A 1 106 ? 1.097 0.967 54.906 1.00 18.87 106 GLN A O 1
ATOM 759 N N . ALA A 1 107 ? 1.474 3.134 55.232 1.00 18.68 107 ALA A N 1
ATOM 760 C CA . ALA A 1 107 ? 0.052 3.506 55.081 1.00 18.78 107 ALA A CA 1
ATOM 761 C C . ALA A 1 107 ? -0.519 3.180 53.691 1.00 18.79 107 ALA A C 1
ATOM 762 O O . ALA A 1 107 ? -1.704 2.886 53.565 1.00 17.25 107 ALA A O 1
ATOM 764 N N . GLY A 1 108 ? 0.330 3.249 52.662 1.00 18.76 108 GLY A N 1
ATOM 765 C CA . GLY A 1 108 ? -0.067 2.877 51.286 1.00 18.38 108 GLY A CA 1
ATOM 766 C C . GLY A 1 108 ? -0.361 1.381 51.191 1.00 18.29 108 GLY A C 1
ATOM 767 O O . GLY A 1 108 ? -1.389 0.969 50.644 1.00 19.24 108 GLY A O 1
ATOM 768 N N . ILE A 1 109 ? 0.528 0.564 51.754 1.00 16.87 109 ILE A N 1
ATOM 769 C CA . ILE A 1 109 ? 0.316 -0.884 51.798 1.00 17.08 109 ILE A CA 1
ATOM 770 C C . ILE A 1 109 ? -0.997 -1.204 52.538 1.00 17.40 109 ILE A C 1
ATOM 771 O O . ILE A 1 109 ? -1.787 -2.045 52.110 1.00 17.88 109 ILE A O 1
ATOM 776 N N . ASP A 1 110 ? -1.209 -0.526 53.664 1.00 16.54 110 ASP A N 1
ATOM 777 C CA . ASP A 1 110 ? -2.400 -0.788 54.476 1.00 17.71 110 ASP A CA 1
ATOM 778 C C . ASP A 1 110 ? -3.668 -0.419 53.749 1.00 17.22 110 ASP A C 1
ATOM 779 O O . ASP A 1 110 ? -4.695 -1.101 53.883 1.00 17.74 110 ASP A O 1
ATOM 784 N N . HIS A 1 111 ? -3.619 0.683 52.991 1.00 16.37 111 HIS A N 1
ATOM 785 C CA . HIS A 1 111 ? -4.806 1.076 52.218 1.00 16.08 111 HIS A CA 1
ATOM 786 C C . HIS A 1 111 ? -5.186 0.030 51.150 1.00 15.85 111 HIS A C 1
ATOM 787 O O . HIS A 1 111 ? -6.364 -0.336 51.016 1.00 14.64 111 HIS A O 1
ATOM 794 N N . TYR A 1 112 ? -4.212 -0.402 50.347 1.00 15.58 112 TYR A N 1
ATOM 795 C CA . TYR A 1 112 ? -4.513 -1.372 49.269 1.00 16.20 112 TYR A CA 1
ATOM 796 C C . TYR A 1 112 ? -4.909 -2.747 49.808 1.00 16.13 112 TYR A C 1
ATOM 797 O O . TYR A 1 112 ? -5.749 -3.401 49.241 1.00 14.78 112 TYR A O 1
ATOM 806 N N . ASN A 1 113 ? -4.330 -3.156 50.941 1.00 16.86 113 ASN A N 1
ATOM 807 C CA . ASN A 1 113 ? -4.823 -4.361 51.654 1.00 16.78 113 ASN A CA 1
ATOM 808 C C . ASN A 1 113 ? -6.312 -4.239 52.035 1.00 16.35 113 ASN A C 1
ATOM 809 O O . ASN A 1 113 ? -7.061 -5.161 51.857 1.00 16.37 113 ASN A O 1
ATOM 814 N N . LYS A 1 114 ? -6.741 -3.093 52.555 1.00 16.71 114 LYS A N 1
ATOM 815 C CA . LYS A 1 114 ? -8.157 -2.900 52.858 1.00 15.66 114 LYS A CA 1
ATOM 816 C C . LYS A 1 114 ? -9.019 -2.995 51.604 1.00 14.85 114 LYS A C 1
ATOM 817 O O . LYS A 1 114 ? -10.090 -3.569 51.639 1.00 14.88 114 LYS A O 1
ATOM 823 N N . LEU A 1 115 ? -8.555 -2.399 50.506 1.00 14.54 115 LEU A N 1
ATOM 824 C CA . LEU A 1 115 ? -9.301 -2.455 49.245 1.00 14.90 115 LEU A CA 1
ATOM 825 C C . LEU A 1 115 ? -9.383 -3.891 48.712 1.00 14.08 115 LEU A C 1
ATOM 826 O O . LEU A 1 115 ? -10.441 -4.365 48.322 1.00 13.22 115 LEU A O 1
ATOM 831 N N . ILE A 1 116 ? -8.241 -4.565 48.676 1.00 14.50 116 ILE A N 1
ATOM 832 C CA . ILE A 1 116 ? -8.183 -5.966 48.210 1.00 14.72 116 ILE A CA 1
ATOM 833 C C . ILE A 1 116 ? -9.084 -6.848 49.066 1.00 15.75 116 ILE A C 1
ATOM 834 O O . ILE A 1 116 ? -9.897 -7.582 48.554 1.00 17.12 116 ILE A O 1
ATOM 839 N N . ASP A 1 117 ? -8.966 -6.723 50.385 1.00 16.27 117 ASP A N 1
ATOM 840 C CA . ASP A 1 117 ? -9.815 -7.489 51.295 1.00 17.73 117 ASP A CA 1
ATOM 841 C C . ASP A 1 117 ? -11.324 -7.198 51.168 1.00 16.87 117 ASP A C 1
ATOM 842 O O . ASP A 1 117 ? -12.122 -8.130 51.215 1.00 17.32 117 ASP A O 1
ATOM 847 N N . ALA A 1 118 ? -11.689 -5.933 50.954 1.00 16.41 118 ALA A N 1
ATOM 848 C CA . ALA A 1 118 ? -13.099 -5.513 50.784 1.00 15.72 118 ALA A CA 1
ATOM 849 C C . ALA A 1 118 ? -13.687 -6.095 49.507 1.00 14.82 118 ALA A C 1
ATOM 850 O O . ALA A 1 118 ? -14.874 -6.420 49.427 1.00 14.34 118 ALA A O 1
ATOM 852 N N . LEU A 1 119 ? -12.857 -6.173 48.481 1.00 15.29 119 LEU A N 1
ATOM 853 C CA . LEU A 1 119 ? -13.305 -6.751 47.206 1.00 14.51 119 LEU A CA 1
ATOM 854 C C . LEU A 1 119 ? -13.549 -8.248 47.335 1.00 15.75 119 LEU A C 1
ATOM 855 O O . LEU A 1 119 ? -14.601 -8.765 46.944 1.00 15.19 119 LEU A O 1
ATOM 860 N N . LEU A 1 120 ? -12.543 -8.952 47.832 1.00 15.45 120 LEU A N 1
ATOM 861 C CA . LEU A 1 120 ? -12.652 -10.398 48.045 1.00 17.77 120 LEU A CA 1
ATOM 862 C C . LEU A 1 120 ? -13.778 -10.766 49.057 1.00 18.91 120 LEU A C 1
ATOM 863 O O . LEU A 1 120 ? -14.382 -11.840 48.962 1.00 19.17 120 LEU A O 1
ATOM 868 N N . ALA A 1 121 ? -14.066 -9.869 50.004 1.00 20.52 121 ALA A N 1
ATOM 869 C CA . ALA A 1 121 ? -15.126 -10.096 50.978 1.00 22.43 121 ALA A CA 1
ATOM 870 C C . ALA A 1 121 ? -16.448 -10.186 50.266 1.00 23.29 121 ALA A C 1
ATOM 871 O O . ALA A 1 121 ? -17.394 -10.791 50.776 1.00 24.36 121 ALA A O 1
ATOM 873 N N . LYS A 1 122 ? -16.515 -9.544 49.099 1.00 23.84 122 LYS A N 1
ATOM 874 C CA . LYS A 1 122 ? -17.737 -9.478 48.304 1.00 23.64 122 LYS A CA 1
ATOM 875 C C . LYS A 1 122 ? -17.734 -10.450 47.134 1.00 22.77 122 LYS A C 1
ATOM 876 O O . LYS A 1 122 ? -18.679 -10.488 46.358 1.00 23.34 122 LYS A O 1
ATOM 882 N N . GLY A 1 123 ? -16.675 -11.252 47.028 1.00 22.12 123 GLY A N 1
ATOM 883 C CA . GLY A 1 123 ? -16.534 -12.222 45.946 1.00 21.03 123 GLY A CA 1
ATOM 884 C C . GLY A 1 123 ? -16.028 -11.646 44.620 1.00 20.61 123 GLY A C 1
ATOM 885 O O . GLY A 1 123 ? -16.163 -12.278 43.574 1.00 20.87 123 GLY A O 1
ATOM 886 N N . ILE A 1 124 ? -15.463 -10.443 44.667 1.00 19.36 124 ILE A N 1
ATOM 887 C CA . ILE A 1 124 ? -14.977 -9.748 43.466 1.00 17.70 124 ILE A CA 1
ATOM 888 C C . ILE A 1 124 ? -13.457 -9.886 43.367 1.00 17.62 124 ILE A C 1
ATOM 889 O O . ILE A 1 124 ? -12.742 -9.551 44.307 1.00 17.42 124 ILE A O 1
ATOM 894 N N . GLN A 1 125 ? -12.945 -10.408 42.251 1.00 16.99 125 GLN A N 1
ATOM 895 C CA . GLN A 1 125 ? -11.489 -10.654 42.124 1.00 17.32 125 GLN A CA 1
ATOM 896 C C . GLN A 1 125 ? -10.769 -9.373 41.745 1.00 17.12 125 GLN A C 1
ATOM 897 O O . GLN A 1 125 ? -11.201 -8.670 40.830 1.00 18.43 125 GLN A O 1
ATOM 903 N N . PRO A 1 126 ? -9.650 -9.064 42.429 1.00 17.43 126 PRO A N 1
ATOM 904 C CA . PRO A 1 126 ? -8.853 -7.892 42.026 1.00 16.82 126 PRO A CA 1
ATOM 905 C C . PRO A 1 126 ? -7.903 -8.161 40.838 1.00 16.78 126 PRO A C 1
ATOM 906 O O . PRO A 1 126 ? -7.135 -9.137 40.854 1.00 17.05 126 PRO A O 1
ATOM 910 N N . TYR A 1 127 ? -7.991 -7.322 39.798 1.00 15.28 127 TYR A N 1
ATOM 911 C CA . TYR A 1 127 ? -7.070 -7.360 38.674 1.00 14.83 127 TYR A CA 1
ATOM 912 C C . TYR A 1 127 ? -6.333 -6.040 38.787 1.00 15.25 127 TYR A C 1
ATOM 913 O O . TYR A 1 127 ? -6.917 -4.979 38.643 1.00 15.17 127 TYR A O 1
ATOM 922 N N . VAL A 1 128 ? -5.047 -6.112 39.077 1.00 15.12 128 VAL A N 1
ATOM 923 C CA . VAL A 1 128 ? -4.347 -4.950 39.544 1.00 14.02 128 VAL A CA 1
ATOM 924 C C . VAL A 1 128 ? -3.298 -4.494 38.532 1.00 13.41 128 VAL A C 1
ATOM 925 O O . VAL A 1 128 ? -2.422 -5.245 38.155 1.00 13.00 128 VAL A O 1
ATOM 929 N N . THR A 1 129 ? -3.405 -3.219 38.174 1.00 13.91 129 THR A N 1
ATOM 930 C CA . THR A 1 129 ? -2.454 -2.497 37.309 1.00 14.23 129 THR A CA 1
ATOM 931 C C . THR A 1 129 ? -1.407 -1.833 38.203 1.00 14.47 129 THR A C 1
ATOM 932 O O . THR A 1 129 ? -1.751 -1.037 39.109 1.00 14.28 129 THR A O 1
ATOM 936 N N . LEU A 1 130 ? -0.136 -2.165 37.968 1.00 13.18 130 LEU A N 1
ATOM 937 C CA . LEU A 1 130 ? 0.943 -1.568 38.729 1.00 14.10 130 LEU A CA 1
ATOM 938 C C . LEU A 1 130 ? 1.227 -0.137 38.336 1.00 14.33 130 LEU A C 1
ATOM 939 O O . LEU A 1 130 ? 1.527 0.703 39.187 1.00 14.77 130 LEU A O 1
ATOM 944 N N . TYR A 1 131 ? 1.167 0.123 37.026 1.00 14.54 131 TYR A N 1
ATOM 945 C CA . TYR A 1 131 ? 1.455 1.449 36.476 1.00 14.34 131 TYR A CA 1
ATOM 946 C C . TYR A 1 131 ? 0.386 1.977 35.523 1.00 14.93 131 TYR A C 1
ATOM 947 O O . TYR A 1 131 ? 0.333 1.592 34.335 1.00 14.70 131 TYR A O 1
ATOM 956 N N . HIS A 1 132 ? -0.445 2.883 36.042 1.00 14.87 132 HIS A N 1
ATOM 957 C CA . HIS A 1 132 ? -1.446 3.589 35.240 1.00 15.04 132 HIS A CA 1
ATOM 958 C C . HIS A 1 132 ? -1.141 5.103 35.251 1.00 15.10 132 HIS A C 1
ATOM 959 O O . HIS A 1 132 ? -1.981 5.930 35.597 1.00 15.44 132 HIS A O 1
ATOM 966 N N . TRP A 1 133 ? 0.093 5.415 34.854 1.00 14.48 133 TRP A N 1
ATOM 967 C CA . TRP A 1 133 ? 0.544 6.723 34.382 1.00 15.59 133 TRP A CA 1
ATOM 968 C C . TRP A 1 133 ? 1.039 7.700 35.432 1.00 16.21 133 TRP A C 1
ATOM 969 O O . TRP A 1 133 ? 1.541 8.750 35.075 1.00 16.44 133 TRP A O 1
ATOM 980 N N . ASP A 1 134 ? 0.901 7.345 36.701 1.00 15.76 134 ASP A N 1
ATOM 981 C CA . ASP A 1 134 ? 1.189 8.254 37.799 1.00 16.59 134 ASP A CA 1
ATOM 982 C C . ASP A 1 134 ? 2.619 8.090 38.363 1.00 16.39 134 ASP A C 1
ATOM 983 O O . ASP A 1 134 ? 2.809 7.828 39.536 1.00 15.93 134 ASP A O 1
ATOM 988 N N . LEU A 1 135 ? 3.625 8.268 37.516 1.00 14.75 135 LEU A N 1
ATOM 989 C CA . LEU A 1 135 ? 5.025 8.228 37.972 1.00 14.81 135 LEU A CA 1
ATOM 990 C C . LEU A 1 135 ? 5.293 9.214 39.126 1.00 14.70 135 LEU A C 1
ATOM 991 O O . LEU A 1 135 ? 4.945 10.415 39.001 1.00 14.11 135 LEU A O 1
ATOM 996 N N . PRO A 1 136 ? 5.952 8.751 40.224 1.00 15.17 136 PRO A N 1
ATOM 997 C CA . PRO A 1 136 ? 6.388 9.727 41.229 1.00 14.94 136 PRO A CA 1
ATOM 998 C C . PRO A 1 136 ? 7.217 10.848 40.626 1.00 15.24 136 PRO A C 1
ATOM 999 O O . PRO A 1 136 ? 8.166 10.598 39.862 1.00 14.70 136 PRO A O 1
ATOM 1003 N N . GLN A 1 137 ? 6.835 12.087 40.941 1.00 14.79 137 GLN A N 1
ATOM 1004 C CA . GLN A 1 137 ? 7.565 13.267 40.454 1.00 15.49 137 GLN A CA 1
ATOM 1005 C C . GLN A 1 137 ? 9.052 13.207 40.831 1.00 16.02 137 GLN A C 1
ATOM 1006 O O . GLN A 1 137 ? 9.897 13.689 40.083 1.00 16.34 137 GLN A O 1
ATOM 1012 N N . ALA A 1 138 ? 9.367 12.589 41.976 1.00 16.60 138 ALA A N 1
ATOM 1013 C CA . ALA A 1 138 ? 10.779 12.418 42.376 1.00 16.74 138 ALA A CA 1
ATOM 1014 C C . ALA A 1 138 ? 11.651 11.698 41.326 1.00 16.94 138 ALA A C 1
ATOM 1015 O O . ALA A 1 138 ? 12.839 12.045 41.177 1.00 17.13 138 ALA A O 1
ATOM 1017 N N . LEU A 1 139 ? 11.081 10.736 40.597 1.00 15.57 139 LEU A N 1
ATOM 1018 C CA . LEU A 1 139 ? 11.843 10.054 39.526 1.00 15.98 139 LEU A CA 1
ATOM 1019 C C . LEU A 1 139 ? 11.942 10.897 38.271 1.00 15.58 139 LEU A C 1
ATOM 1020 O O . LEU A 1 139 ? 12.982 10.888 37.575 1.00 16.23 139 LEU A O 1
ATOM 1025 N N . GLU A 1 140 ? 10.877 11.630 37.980 1.00 15.74 140 GLU A N 1
ATOM 1026 C CA . GLU A 1 140 ? 10.919 12.594 36.870 1.00 16.69 140 GLU A CA 1
ATOM 1027 C C . GLU A 1 140 ? 11.981 13.665 37.143 1.00 17.41 140 GLU A C 1
ATOM 1028 O O . GLU A 1 140 ? 12.755 14.058 36.251 1.00 15.69 140 GLU A O 1
ATOM 1034 N N . ASP A 1 141 ? 12.037 14.101 38.397 1.00 17.01 141 ASP A N 1
ATOM 1035 C CA . ASP A 1 141 ? 13.013 15.114 38.812 1.00 18.28 141 ASP A CA 1
ATOM 1036 C C . ASP A 1 141 ? 14.439 14.569 38.771 1.00 18.71 141 ASP A C 1
ATOM 1037 O O . ASP A 1 141 ? 15.352 15.269 38.331 1.00 19.62 141 ASP A O 1
ATOM 1042 N N . LYS A 1 142 ? 14.627 13.325 39.207 1.00 18.04 142 LYS A N 1
ATOM 1043 C CA . LYS A 1 142 ? 15.968 12.776 39.355 1.00 17.98 142 LYS A CA 1
ATOM 1044 C C . LYS A 1 142 ? 16.588 12.476 37.987 1.00 18.70 142 LYS A C 1
ATOM 1045 O O . LYS A 1 142 ? 17.765 12.793 37.735 1.00 17.52 142 LYS A O 1
ATOM 1051 N N . TYR A 1 143 ? 15.802 11.882 37.086 1.00 17.51 143 TYR A N 1
ATOM 1052 C CA . TYR A 1 143 ? 16.390 11.404 35.831 1.00 16.66 143 TYR A CA 1
ATOM 1053 C C . TYR A 1 143 ? 15.418 11.428 34.641 1.00 16.87 143 TYR A C 1
ATOM 1054 O O . TYR A 1 143 ? 15.608 10.729 33.656 1.00 17.20 143 TYR A O 1
ATOM 1063 N N . LYS A 1 144 ? 14.387 12.252 34.720 1.00 16.30 144 LYS A N 1
ATOM 1064 C CA . LYS A 1 144 ? 13.403 12.347 33.627 1.00 16.74 144 LYS A CA 1
ATOM 1065 C C . LYS A 1 144 ? 12.668 11.028 33.399 1.00 15.96 144 LYS A C 1
ATOM 1066 O O . LYS A 1 144 ? 12.266 10.710 32.265 1.00 17.16 144 LYS A O 1
ATOM 1072 N N . GLY A 1 145 ? 12.444 10.299 34.494 1.00 15.55 145 GLY A N 1
ATOM 1073 C CA . GLY A 1 145 ? 11.526 9.146 34.504 1.00 14.78 145 GLY A CA 1
ATOM 1074 C C . GLY A 1 145 ? 11.787 8.103 33.415 1.00 14.92 145 GLY A C 1
ATOM 1075 O O . GLY A 1 145 ? 12.880 7.583 33.290 1.00 13.79 145 GLY A O 1
ATOM 1076 N N . TRP A 1 146 ? 10.776 7.849 32.593 1.00 14.31 146 TRP A N 1
ATOM 1077 C CA . TRP A 1 146 ? 10.855 6.814 31.552 1.00 14.17 146 TRP A CA 1
ATOM 1078 C C . TRP A 1 146 ? 11.940 7.027 30.498 1.00 13.81 146 TRP A C 1
ATOM 1079 O O . TRP A 1 146 ? 12.208 6.132 29.701 1.00 13.94 146 TRP A O 1
ATOM 1090 N N . LEU A 1 147 ? 12.539 8.220 30.480 1.00 13.84 147 LEU A N 1
ATOM 1091 C CA . LEU A 1 147 ? 13.617 8.536 29.525 1.00 14.07 147 LEU A CA 1
ATOM 1092 C C . LEU A 1 147 ? 14.956 7.936 29.945 1.00 14.75 147 LEU A C 1
ATOM 1093 O O . LEU A 1 147 ? 15.894 7.883 29.128 1.00 14.85 147 LEU A O 1
ATOM 1098 N N . ASP A 1 148 ? 15.055 7.479 31.203 1.00 14.83 148 ASP A N 1
ATOM 1099 C CA . ASP A 1 148 ? 16.314 6.940 31.710 1.00 15.63 148 ASP A CA 1
ATOM 1100 C C . ASP A 1 148 ? 16.234 5.436 31.965 1.00 15.64 148 ASP A C 1
ATOM 1101 O O . ASP A 1 148 ? 15.239 4.937 32.452 1.00 15.38 148 ASP A O 1
ATOM 1106 N N . ARG A 1 149 ? 17.302 4.712 31.674 1.00 15.68 149 ARG A N 1
ATOM 1107 C CA . ARG A 1 149 ? 17.283 3.275 31.906 1.00 16.71 149 ARG A CA 1
ATOM 1108 C C . ARG A 1 149 ? 17.074 2.917 33.399 1.00 16.50 149 ARG A C 1
ATOM 1109 O O . ARG A 1 149 ? 16.589 1.824 33.713 1.00 17.06 149 ARG A O 1
ATOM 1117 N N . GLN A 1 150 ? 17.415 3.828 34.324 1.00 15.81 150 GLN A N 1
ATOM 1118 C CA . GLN A 1 150 ? 17.206 3.581 35.771 1.00 15.34 150 GLN A CA 1
ATOM 1119 C C . GLN A 1 150 ? 15.739 3.207 36.101 1.00 14.97 150 GLN A C 1
ATOM 1120 O O . GLN A 1 150 ? 15.497 2.427 37.026 1.00 15.24 150 GLN A O 1
ATOM 1126 N N . ILE A 1 151 ? 14.782 3.748 35.338 1.00 14.08 151 ILE A N 1
ATOM 1127 C CA . ILE A 1 151 ? 13.363 3.436 35.535 1.00 13.91 151 ILE A CA 1
ATOM 1128 C C . ILE A 1 151 ? 13.086 1.918 35.516 1.00 14.55 151 ILE A C 1
ATOM 1129 O O . ILE A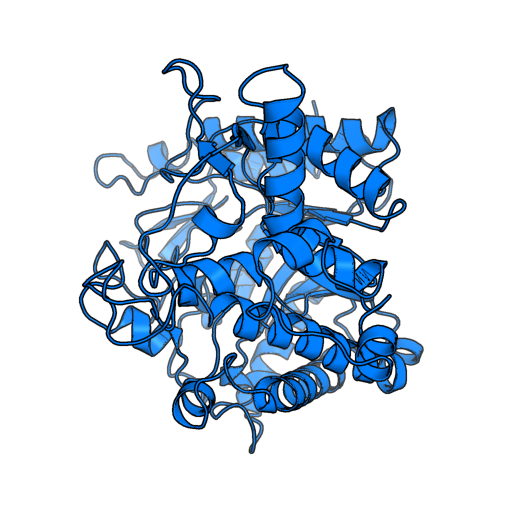 1 151 ? 12.145 1.436 36.177 1.00 13.89 151 ILE A O 1
ATOM 1134 N N . VAL A 1 152 ? 13.896 1.166 34.752 1.00 15.03 152 VAL A N 1
ATOM 1135 C CA . VAL A 1 152 ? 13.744 -0.302 34.650 1.00 15.15 152 VAL A CA 1
ATOM 1136 C C . VAL A 1 152 ? 13.885 -0.997 36.017 1.00 16.19 152 VAL A C 1
ATOM 1137 O O . VAL A 1 152 ? 12.961 -1.679 36.471 1.00 15.42 152 VAL A O 1
ATOM 1141 N N . ASP A 1 153 ? 15.016 -0.764 36.687 1.00 16.61 153 ASP A N 1
ATOM 1142 C CA . ASP A 1 153 ? 15.257 -1.304 38.000 1.00 17.84 153 ASP A CA 1
ATOM 1143 C C . ASP A 1 153 ? 14.307 -0.740 39.037 1.00 17.54 153 ASP A C 1
ATOM 1144 O O . ASP A 1 153 ? 13.855 -1.479 39.931 1.00 16.86 153 ASP A O 1
ATOM 1149 N N . ASP A 1 154 ? 13.984 0.560 38.924 1.00 16.75 154 ASP A N 1
ATOM 1150 C CA . ASP A 1 154 ? 13.124 1.191 39.932 1.00 15.31 154 ASP A CA 1
ATOM 1151 C C . ASP A 1 154 ? 11.694 0.670 39.848 1.00 14.97 154 ASP A C 1
ATOM 1152 O O . ASP A 1 154 ? 11.028 0.462 40.858 1.00 13.99 154 ASP A O 1
ATOM 1157 N N . PHE A 1 155 ? 11.214 0.483 38.623 1.00 13.99 155 PHE A N 1
ATOM 1158 C CA . PHE A 1 155 ? 9.901 -0.100 38.457 1.00 14.10 155 PHE A CA 1
ATOM 1159 C C . PHE A 1 155 ? 9.889 -1.541 38.945 1.00 14.26 155 PHE A C 1
ATOM 1160 O O . PHE A 1 155 ? 8.925 -1.971 39.565 1.00 14.59 155 PHE A O 1
ATOM 1168 N N . ALA A 1 156 ? 10.950 -2.292 38.648 1.00 14.14 156 ALA A N 1
ATOM 1169 C CA . ALA A 1 156 ? 10.976 -3.706 38.983 1.00 14.59 156 ALA A CA 1
ATOM 1170 C C . ALA A 1 156 ? 10.927 -3.847 40.509 1.00 14.65 156 ALA A C 1
ATOM 1171 O O . ALA A 1 156 ? 10.217 -4.703 41.050 1.00 15.41 156 ALA A O 1
ATOM 1173 N N . ALA A 1 157 ? 11.629 -2.972 41.212 1.00 15.37 157 ALA A N 1
ATOM 1174 C CA . ALA A 1 157 ? 11.646 -3.036 42.699 1.00 14.96 157 ALA A CA 1
ATOM 1175 C C . ALA A 1 157 ? 10.274 -2.703 43.305 1.00 15.32 157 ALA A C 1
ATOM 1176 O O . ALA A 1 157 ? 9.854 -3.291 44.316 1.00 14.32 157 ALA A O 1
ATOM 1178 N N . TYR A 1 158 ? 9.604 -1.717 42.714 1.00 14.73 158 T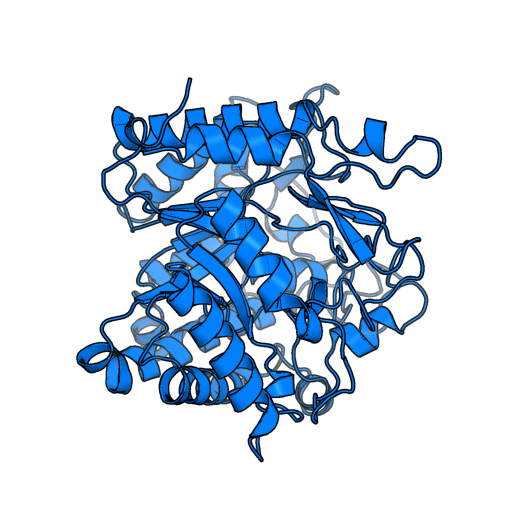YR A N 1
ATOM 1179 C CA . TYR A 1 158 ? 8.254 -1.348 43.130 1.00 14.61 158 TYR A CA 1
ATOM 1180 C C . TYR A 1 158 ? 7.305 -2.510 42.886 1.00 14.74 158 TYR A C 1
ATOM 1181 O O . TYR A 1 158 ? 6.555 -2.903 43.769 1.00 15.33 158 TYR A O 1
ATOM 1190 N N . ALA A 1 159 ? 7.368 -3.088 41.690 1.00 14.12 159 ALA A N 1
ATOM 1191 C CA . ALA A 1 159 ? 6.581 -4.267 41.360 1.00 13.69 159 ALA A CA 1
ATOM 1192 C C . ALA A 1 159 ? 6.812 -5.407 42.360 1.00 13.95 159 ALA A C 1
ATOM 1193 O O . ALA A 1 159 ? 5.846 -6.056 42.814 1.00 13.32 159 ALA A O 1
ATOM 1195 N N . GLU A 1 160 ? 8.086 -5.637 42.704 1.00 14.33 160 GLU A N 1
ATOM 1196 C CA . GLU A 1 160 ? 8.402 -6.702 43.662 1.00 14.64 160 GLU A CA 1
ATOM 1197 C C . GLU A 1 160 ? 7.717 -6.471 45.018 1.00 14.46 160 GLU A C 1
ATOM 1198 O O . GLU A 1 160 ? 7.144 -7.399 45.585 1.00 15.39 160 GLU A O 1
ATOM 1204 N N . THR A 1 161 ? 7.723 -5.230 45.506 1.00 15.32 161 THR A N 1
ATOM 1205 C CA . THR A 1 161 ? 7.046 -4.914 46.753 1.00 15.27 161 THR A CA 1
ATOM 1206 C C . THR A 1 161 ? 5.553 -5.246 46.649 1.00 15.92 161 THR A C 1
ATOM 1207 O O . THR A 1 161 ? 4.959 -5.756 47.580 1.00 14.97 161 THR A O 1
ATOM 1211 N N . CYS A 1 162 ? 4.939 -4.968 45.502 1.00 15.39 162 CYS A N 1
ATOM 1212 C CA . CYS A 1 162 ? 3.503 -5.268 45.354 1.00 15.64 162 CYS A CA 1
ATOM 1213 C C . CYS A 1 162 ? 3.231 -6.786 45.353 1.00 15.30 162 CYS A C 1
ATOM 1214 O O . CYS A 1 162 ? 2.288 -7.245 45.987 1.00 14.56 162 CYS A O 1
ATOM 1217 N N . PHE A 1 163 ? 4.060 -7.535 44.616 1.00 15.00 163 PHE A N 1
ATOM 1218 C CA . PHE A 1 163 ? 3.989 -8.999 44.578 1.00 15.26 163 PHE A CA 1
ATOM 1219 C C . PHE A 1 163 ? 4.092 -9.550 45.998 1.00 16.12 163 PHE A C 1
ATOM 1220 O O . PHE A 1 163 ? 3.280 -10.377 46.404 1.00 16.96 163 PHE A O 1
ATOM 1228 N N . ARG A 1 164 ? 5.116 -9.088 46.723 1.00 16.41 164 ARG A N 1
ATOM 1229 C CA . ARG A 1 164 ? 5.403 -9.502 48.120 1.00 17.70 164 ARG A CA 1
ATOM 1230 C C . ARG A 1 164 ? 4.240 -9.155 49.082 1.00 17.16 164 ARG A C 1
ATOM 1231 O O . ARG A 1 164 ? 3.779 -10.000 49.852 1.00 16.26 164 ARG A O 1
ATOM 1239 N N . GLU A 1 165 ? 3.712 -7.937 48.986 1.00 16.89 165 GLU A N 1
ATOM 1240 C CA . GLU A 1 165 ? 2.633 -7.520 49.888 1.00 16.89 165 GLU A CA 1
ATOM 1241 C C . GLU A 1 165 ? 1.241 -8.030 49.534 1.00 16.66 165 GLU A C 1
ATOM 1242 O O . GLU A 1 165 ? 0.424 -8.293 50.436 1.00 16.46 165 GLU A O 1
ATOM 1248 N N . PHE A 1 166 ? 0.933 -8.153 48.244 1.00 15.33 166 PHE A N 1
ATOM 1249 C CA . PHE A 1 166 ? -0.461 -8.416 47.869 1.00 15.73 166 PHE A CA 1
ATOM 1250 C C . PHE A 1 166 ? -0.693 -9.718 47.127 1.00 15.68 166 PHE A C 1
ATOM 1251 O O . PHE A 1 166 ? -1.850 -10.114 46.929 1.00 14.87 166 PHE A O 1
ATOM 1259 N N . GLY A 1 167 ? 0.388 -10.337 46.666 1.00 16.26 167 GLY A N 1
ATOM 1260 C CA . GLY A 1 167 ? 0.266 -11.428 45.688 1.00 17.02 167 GLY A CA 1
ATOM 1261 C C . GLY A 1 167 ? -0.248 -12.726 46.270 1.00 17.45 167 GLY A C 1
ATOM 1262 O O . GLY A 1 167 ? -0.541 -13.684 45.532 1.00 17.39 167 GLY A O 1
ATOM 1263 N N . ASP A 1 168 ? -0.382 -12.771 47.597 1.00 17.59 168 ASP A N 1
ATOM 1264 C CA . ASP A 1 168 ? -1.074 -13.889 48.221 1.00 18.65 168 ASP A CA 1
ATOM 1265 C C . ASP A 1 168 ? -2.562 -13.853 47.885 1.00 18.60 168 ASP A C 1
ATOM 1266 O O . ASP A 1 168 ? -3.234 -14.879 47.926 1.00 19.36 168 ASP A O 1
ATOM 1271 N N . ARG A 1 169 ? -3.086 -12.674 47.560 1.00 17.64 169 ARG A N 1
ATOM 1272 C CA . ARG A 1 169 ? -4.490 -12.561 47.224 1.00 17.47 169 ARG A CA 1
ATOM 1273 C C . ARG A 1 169 ? -4.706 -12.092 45.789 1.00 17.05 169 ARG A C 1
ATOM 1274 O O . ARG A 1 169 ? -5.693 -12.486 45.156 1.00 16.57 169 ARG A O 1
ATOM 1282 N N . VAL A 1 170 ? -3.785 -11.259 45.279 1.00 16.25 170 VAL A N 1
ATOM 1283 C CA . VAL A 1 170 ? -3.883 -10.784 43.898 1.00 15.13 170 VAL A CA 1
ATOM 1284 C C . VAL A 1 170 ? -3.215 -11.787 42.945 1.00 14.47 170 VAL A C 1
ATOM 1285 O O . VAL A 1 170 ? -2.003 -12.059 43.097 1.00 15.20 170 VAL A O 1
ATOM 1289 N N . LYS A 1 171 ? -3.975 -12.296 41.957 1.00 13.55 171 LYS A N 1
ATOM 1290 C CA . LYS A 1 171 ? -3.500 -13.370 41.029 1.00 14.92 171 LYS A CA 1
ATOM 1291 C C . LYS A 1 171 ? -3.469 -12.942 39.567 1.00 14.85 171 LYS A C 1
ATOM 1292 O O . LYS A 1 171 ? -3.052 -13.723 38.702 1.00 16.47 171 LYS A O 1
ATOM 1298 N N . HIS A 1 172 ? -3.881 -11.700 39.309 1.00 14.90 172 HIS A N 1
ATOM 1299 C CA . HIS A 1 172 ? -3.910 -11.128 37.959 1.00 14.61 172 HIS A CA 1
ATOM 1300 C C . HIS A 1 172 ? -3.337 -9.747 38.018 1.00 14.03 172 HIS A C 1
ATOM 1301 O O . HIS A 1 172 ? -3.938 -8.850 38.614 1.00 13.74 172 HIS A O 1
ATOM 1308 N N . TRP A 1 173 ? -2.174 -9.581 37.395 1.00 14.97 173 TRP A N 1
ATOM 1309 C CA . TRP A 1 173 ? -1.430 -8.328 37.418 1.00 14.66 173 TRP A CA 1
ATOM 1310 C C . TRP A 1 173 ? -1.297 -7.828 36.005 1.00 14.17 173 TRP A C 1
ATOM 1311 O O . TRP A 1 173 ? -1.038 -8.599 35.089 1.00 12.93 173 TRP A O 1
ATOM 1322 N N . ILE A 1 174 ? -1.428 -6.519 35.858 1.00 14.68 174 ILE A N 1
ATOM 1323 C CA . ILE A 1 174 ? -1.207 -5.818 34.617 1.00 14.28 174 ILE A CA 1
ATOM 1324 C C . ILE A 1 174 ? -0.060 -4.884 34.994 1.00 14.13 174 ILE A C 1
ATOM 1325 O O . ILE A 1 174 ? -0.206 -3.998 35.844 1.00 14.24 174 ILE A O 1
ATOM 1330 N N . THR A 1 175 ? 1.102 -5.113 34.419 1.00 12.98 175 THR A N 1
ATOM 1331 C CA . THR A 1 175 ? 2.240 -4.282 34.807 1.00 13.64 175 THR A CA 1
ATOM 1332 C C . THR A 1 175 ? 2.046 -2.848 34.350 1.00 13.54 175 THR A C 1
ATOM 1333 O O . THR A 1 175 ? 2.142 -1.921 35.150 1.00 14.48 175 THR A O 1
ATOM 1337 N N . LEU A 1 176 ? 1.734 -2.661 33.059 1.00 14.09 176 LEU A N 1
ATOM 1338 C CA . LEU A 1 176 ? 1.659 -1.323 32.467 1.00 13.68 176 LEU A CA 1
ATOM 1339 C C . LEU A 1 176 ? 0.322 -1.162 31.758 1.00 13.43 176 LEU A C 1
ATOM 1340 O O . LEU A 1 176 ? -0.186 -2.097 31.159 1.00 13.73 176 LEU A O 1
ATOM 1345 N N . ASN A 1 177 ? -0.246 0.015 31.885 1.00 13.79 177 ASN A N 1
ATOM 1346 C CA . ASN A 1 177 ? -1.399 0.438 31.108 1.00 14.07 177 ASN A CA 1
ATOM 1347 C C . ASN A 1 177 ? -0.986 1.345 29.935 1.00 13.83 177 ASN A C 1
ATOM 1348 O O . ASN A 1 177 ? -0.436 2.430 30.133 1.00 13.98 177 ASN A O 1
ATOM 1353 N N . GLU A 1 178 ? -1.276 0.886 28.721 1.00 13.13 178 GLU A N 1
ATOM 1354 C CA . GLU A 1 178 ? -1.122 1.659 27.475 1.00 12.54 178 GLU A CA 1
ATOM 1355 C C . GLU A 1 178 ? 0.211 2.381 27.289 1.00 13.33 178 GLU A C 1
ATOM 1356 O O . GLU A 1 178 ? 0.250 3.631 27.200 1.00 13.97 178 GLU A O 1
ATOM 1362 N N . PRO A 1 179 ? 1.320 1.620 27.237 1.00 12.84 179 PRO A N 1
ATOM 1363 C CA . PRO A 1 179 ? 2.619 2.241 26.973 1.00 12.85 179 PRO A CA 1
ATOM 1364 C C . PRO A 1 179 ? 2.665 3.024 25.641 1.00 13.70 179 PRO A C 1
ATOM 1365 O O . PRO A 1 179 ? 3.414 4.008 25.523 1.00 13.95 179 PRO A O 1
ATOM 1369 N N . HIS A 1 180 ? 1.896 2.588 24.647 1.00 13.18 180 HIS A N 1
ATOM 1370 C CA . HIS A 1 180 ? 1.825 3.312 23.398 1.00 13.91 180 HIS A CA 1
ATOM 1371 C C . HIS A 1 180 ? 1.219 4.700 23.610 1.00 14.31 180 HIS A C 1
ATOM 1372 O O . HIS A 1 180 ? 1.763 5.703 23.097 1.00 15.51 180 HIS A O 1
ATOM 1379 N N . THR A 1 181 ? 0.116 4.771 24.351 1.00 14.07 181 THR A N 1
ATOM 1380 C CA . THR A 1 181 ? -0.495 6.077 24.657 1.00 14.14 181 THR A CA 1
ATOM 1381 C C . THR A 1 181 ? 0.482 7.005 25.359 1.00 13.58 181 THR A C 1
ATOM 1382 O O . THR A 1 181 ? 0.647 8.170 24.954 1.00 13.06 181 THR A O 1
ATOM 1386 N N . VAL A 1 182 ? 1.145 6.491 26.399 1.00 12.98 182 VAL A N 1
ATOM 1387 C CA . VAL A 1 182 ? 2.145 7.277 27.128 1.00 12.84 182 VAL A CA 1
ATOM 1388 C C . VAL A 1 182 ? 3.261 7.785 26.193 1.00 13.12 182 VAL A C 1
ATOM 1389 O O . VAL A 1 182 ? 3.581 8.982 26.185 1.00 13.04 182 VAL A O 1
ATOM 1393 N N . ALA A 1 183 ? 3.830 6.881 25.411 1.00 12.16 183 ALA A N 1
ATOM 1394 C CA . ALA A 1 183 ? 4.948 7.246 24.511 1.00 12.37 183 ALA A CA 1
ATOM 1395 C C . ALA A 1 183 ? 4.540 8.346 23.549 1.00 12.95 183 ALA A C 1
ATOM 1396 O O . ALA A 1 183 ? 5.279 9.313 23.363 1.00 13.94 183 ALA A O 1
ATOM 1398 N N . ILE A 1 184 ? 3.335 8.246 22.986 1.00 13.58 184 ILE A N 1
ATOM 1399 C CA . ILE A 1 184 ? 2.945 9.183 21.938 1.00 13.62 184 ILE A CA 1
ATOM 1400 C C . ILE A 1 184 ? 2.370 10.428 22.590 1.00 14.35 184 ILE A C 1
ATOM 1401 O O . ILE A 1 184 ? 2.780 11.550 22.276 1.00 15.51 184 ILE A O 1
ATOM 1406 N N . GLN A 1 185 ? 1.414 10.258 23.498 1.00 13.76 185 GLN A N 1
ATOM 1407 C CA . GLN A 1 185 ? 0.782 11.433 24.097 1.00 14.19 185 GLN A CA 1
ATOM 1408 C C . GLN A 1 185 ? 1.704 12.206 25.033 1.00 14.02 185 GLN A C 1
ATOM 1409 O O . GLN A 1 185 ? 1.605 13.437 25.131 1.00 14.45 185 GLN A O 1
ATOM 1415 N N . GLY A 1 186 ? 2.584 11.485 25.717 1.00 15.05 186 GLY A N 1
ATOM 1416 C CA . GLY A 1 186 ? 3.479 12.099 26.680 1.00 13.69 186 GLY A CA 1
ATOM 1417 C C . GLY A 1 186 ? 4.736 12.700 26.066 1.00 14.47 186 GLY A C 1
ATOM 1418 O O . GLY A 1 186 ? 5.304 13.638 26.651 1.00 15.38 186 GLY A O 1
ATOM 1419 N N . TYR A 1 187 ? 5.165 12.183 24.893 1.00 13.22 187 TYR A N 1
ATOM 1420 C CA . TYR A 1 187 ? 6.497 12.499 24.352 1.00 13.63 187 TYR A CA 1
ATOM 1421 C C . TYR A 1 187 ? 6.523 12.854 22.856 1.00 13.97 187 TYR A C 1
ATOM 1422 O O . TYR A 1 187 ? 7.556 13.325 22.344 1.00 14.66 187 TYR A O 1
ATOM 1431 N N . ASP A 1 188 ? 5.406 12.643 22.147 1.00 13.59 188 ASP A N 1
ATOM 1432 C CA . ASP A 1 188 ? 5.318 13.119 20.750 1.00 15.61 188 ASP A CA 1
ATOM 1433 C C . ASP A 1 188 ? 4.376 14.309 20.674 1.00 15.84 188 ASP A C 1
ATOM 1434 O O . ASP A 1 188 ? 4.788 15.390 20.269 1.00 18.24 188 ASP A O 1
ATOM 1439 N N . ALA A 1 189 ? 3.127 14.124 21.100 1.00 15.32 189 ALA A N 1
ATOM 1440 C CA . ALA A 1 189 ? 2.167 15.225 21.099 1.00 15.84 189 ALA A CA 1
ATOM 1441 C C . ALA A 1 189 ? 2.302 16.184 22.316 1.00 15.12 189 ALA A C 1
ATOM 1442 O O . ALA A 1 189 ? 1.894 17.335 22.232 1.00 16.11 189 ALA A O 1
ATOM 1444 N N . GLY A 1 190 ? 2.864 15.704 23.414 1.00 14.85 190 GLY A N 1
ATOM 1445 C CA . GLY A 1 190 ? 2.957 16.473 24.651 1.00 14.16 190 GLY A CA 1
ATOM 1446 C C . GLY A 1 190 ? 1.627 16.849 25.262 1.00 14.85 190 GLY A C 1
ATOM 1447 O O . GLY A 1 190 ? 1.521 17.876 25.958 1.00 15.49 190 GLY A O 1
ATOM 1448 N N . LEU A 1 191 ? 0.597 16.029 25.026 1.00 13.96 191 LEU A N 1
ATOM 1449 C CA . LEU A 1 191 ? -0.749 16.339 25.505 1.00 14.28 191 LEU A CA 1
ATOM 1450 C C . LEU A 1 191 ? -1.094 15.704 26.852 1.00 14.29 191 LEU A C 1
ATOM 1451 O O . LEU A 1 191 ? -2.142 16.027 27.442 1.00 14.47 191 LEU A O 1
ATOM 1456 N N . GLN A 1 192 ? -0.229 14.790 27.299 1.00 13.03 192 GLN A N 1
ATOM 1457 C CA . GLN A 1 192 ? -0.354 14.069 28.557 1.00 13.11 192 GLN A CA 1
ATOM 1458 C C . GLN A 1 192 ? 0.977 14.151 29.308 1.00 12.65 192 GLN A C 1
ATOM 1459 O O . GLN A 1 192 ? 2.033 14.429 28.704 1.00 12.41 192 GLN A O 1
ATOM 1465 N N . ALA A 1 193 ? 0.969 13.917 30.622 1.00 12.28 193 ALA A N 1
ATOM 1466 C CA . ALA A 1 193 ? 2.185 14.077 31.392 1.00 12.60 193 ALA A CA 1
ATOM 1467 C C . ALA A 1 193 ? 3.302 13.150 30.890 1.00 13.57 193 ALA A C 1
ATOM 1468 O O . ALA A 1 193 ? 3.039 11.965 30.568 1.00 14.00 193 ALA A O 1
ATOM 1470 N N . PRO A 1 194 ? 4.560 13.640 30.887 1.00 14.17 194 PRO A N 1
ATOM 1471 C CA . PRO A 1 194 ? 5.055 14.932 31.400 1.00 14.66 194 PRO A CA 1
ATOM 1472 C C . PRO A 1 194 ? 4.949 16.088 30.393 1.00 15.03 194 PRO A C 1
ATOM 1473 O O . PRO A 1 194 ? 5.468 17.163 30.659 1.00 15.45 194 PRO A O 1
ATOM 1477 N N . GLY A 1 195 ? 4.307 15.859 29.258 1.00 13.79 195 GLY A N 1
ATOM 1478 C CA . GLY A 1 195 ? 3.995 16.930 28.336 1.00 14.95 195 GLY A CA 1
ATOM 1479 C C . GLY A 1 195 ? 5.198 17.408 27.544 1.00 15.80 195 GLY A C 1
ATOM 1480 O O . GLY A 1 195 ? 5.387 18.607 27.347 1.00 16.50 195 GLY A O 1
ATOM 1481 N N . ARG A 1 196 ? 5.973 16.455 27.054 1.00 15.68 196 ARG A N 1
ATOM 1482 C CA . ARG A 1 196 ? 7.158 16.742 26.268 1.00 15.91 196 ARG A CA 1
ATOM 1483 C C . ARG A 1 196 ? 6.938 16.543 24.752 1.00 16.46 196 ARG A C 1
ATOM 1484 O O . ARG A 1 196 ? 6.196 15.662 24.333 1.00 16.23 196 ARG A O 1
ATOM 1492 N N . CYS A 1 197 ? 7.572 17.388 23.937 1.00 16.34 197 CYS A N 1
ATOM 1493 C CA . CYS A 1 197 ? 7.513 17.232 22.474 1.00 17.02 197 CYS A CA 1
ATOM 1494 C C . CYS A 1 197 ? 8.542 18.145 21.792 1.00 16.99 197 CYS A C 1
ATOM 1495 O O . CYS A 1 197 ? 9.180 18.955 22.455 1.00 17.32 197 CYS A O 1
ATOM 1498 N N . SER A 1 198 ? 8.698 18.009 20.470 1.00 16.55 198 SER A N 1
ATOM 1499 C CA . SER A 1 198 ? 9.439 18.978 19.669 1.00 16.64 198 SER A CA 1
ATOM 1500 C C . SER A 1 198 ? 8.665 20.294 19.633 1.00 17.31 198 SER A C 1
ATOM 1501 O O . SER A 1 198 ? 7.560 20.359 19.107 1.00 16.85 198 SER A O 1
ATOM 1504 N N . VAL A 1 199 ? 9.233 21.325 20.242 1.00 18.76 199 VAL A N 1
ATOM 1505 C CA . VAL A 1 199 ? 8.600 22.641 20.265 1.00 20.49 199 VAL A CA 1
ATOM 1506 C C . VAL A 1 199 ? 8.315 23.205 18.839 1.00 20.44 199 VAL A C 1
ATOM 1507 O O . VAL A 1 199 ? 7.299 23.900 18.644 1.00 21.24 199 VAL A O 1
ATOM 1511 N N . LEU A 1 200 ? 9.154 22.851 17.852 1.00 19.20 200 LEU A N 1
ATOM 1512 C CA . LEU A 1 200 ? 8.875 23.202 16.444 1.00 20.72 200 LEU A CA 1
ATOM 1513 C C . LEU A 1 200 ? 7.560 22.597 15.945 1.00 20.41 200 LEU A C 1
ATOM 1514 O O . LEU A 1 200 ? 6.938 23.126 15.016 1.00 21.94 200 LEU A O 1
ATOM 1519 N N . LEU A 1 201 ? 7.132 21.479 16.533 1.00 18.94 201 LEU A N 1
ATOM 1520 C CA . LEU A 1 201 ? 5.854 20.886 16.123 1.00 18.19 201 LEU A CA 1
ATOM 1521 C C . LEU A 1 201 ? 4.682 21.417 16.903 1.00 18.00 201 LEU A C 1
ATOM 1522 O O . LEU A 1 201 ? 3.599 21.596 16.357 1.00 18.40 201 LEU A O 1
ATOM 1527 N N . HIS A 1 202 ? 4.875 21.594 18.199 1.00 18.05 202 HIS A N 1
ATOM 1528 C CA . HIS A 1 202 ? 3.804 22.052 19.092 1.00 18.77 202 HIS A CA 1
ATOM 1529 C C . HIS A 1 202 ? 4.431 23.081 20.034 1.00 19.44 202 HIS A C 1
ATOM 1530 O O . HIS A 1 202 ? 5.331 22.744 20.816 1.00 19.62 202 HIS A O 1
ATOM 1537 N N . LEU A 1 203 ? 4.013 24.342 19.894 1.00 19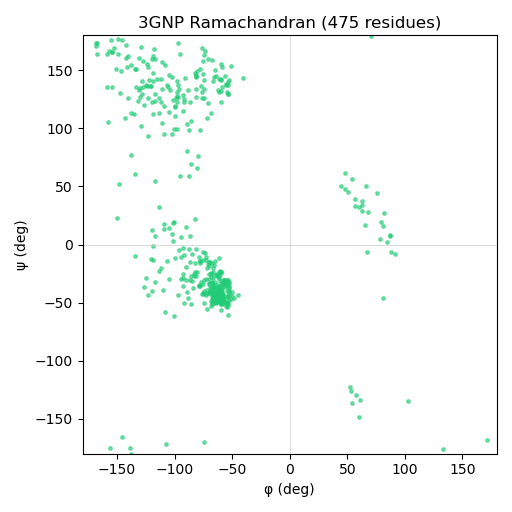.47 203 LEU A N 1
ATOM 1538 C CA . LEU A 1 203 ? 4.606 25.461 20.644 1.00 20.39 203 LEU A CA 1
ATOM 1539 C C . LEU A 1 203 ? 4.357 25.405 22.152 1.00 20.14 203 LEU A C 1
ATOM 1540 O O . LEU A 1 203 ? 5.085 26.037 22.935 1.00 19.85 203 LEU A O 1
ATOM 1545 N N . TYR A 1 204 ? 3.338 24.649 22.549 1.00 19.83 204 TYR A N 1
ATOM 1546 C CA . TYR A 1 204 ? 2.954 24.568 23.963 1.00 20.80 204 TYR A CA 1
ATOM 1547 C C . TYR A 1 204 ? 3.932 23.799 24.837 1.00 21.11 204 TYR A C 1
ATOM 1548 O O . TYR A 1 204 ? 3.885 23.915 26.065 1.00 22.45 204 TYR A O 1
ATOM 1557 N N . CYS A 1 205 ? 4.810 23.005 24.233 1.00 22.27 205 CYS A N 1
ATOM 1558 C CA . CYS A 1 205 ? 5.743 22.219 25.024 1.00 22.88 205 CYS A CA 1
ATOM 1559 C C . CYS A 1 205 ? 6.944 23.038 25.505 1.00 23.26 205 CYS A C 1
ATOM 1560 O O . CYS A 1 205 ? 7.409 23.928 24.809 1.00 23.19 205 CYS A O 1
ATOM 1563 N N . LYS A 1 206 ? 7.466 22.654 26.667 1.00 22.41 206 LYS A N 1
ATOM 1564 C CA . LYS A 1 206 ? 8.634 23.271 27.292 1.00 22.36 206 LYS A CA 1
ATOM 1565 C C . LYS A 1 206 ? 9.951 22.650 26.795 1.00 21.83 206 LYS A C 1
ATOM 1566 O O . LYS A 1 206 ? 10.995 23.308 26.776 1.00 21.68 206 LYS A O 1
ATOM 1572 N N . ALA A 1 207 ? 9.905 21.367 26.441 1.00 19.68 207 ALA A N 1
ATOM 1573 C CA . ALA A 1 207 ? 11.113 20.604 26.080 1.00 18.64 207 ALA A CA 1
ATOM 1574 C C . ALA A 1 207 ? 10.701 19.285 25.436 1.00 17.71 207 ALA A C 1
ATOM 1575 O O . ALA A 1 207 ? 9.559 18.869 25.577 1.00 16.06 207 ALA A O 1
ATOM 1577 N N . GLY A 1 208 ? 11.648 18.633 24.762 1.00 17.03 208 GLY A N 1
ATOM 1578 C CA . GLY A 1 208 ? 11.413 17.306 24.204 1.00 16.74 208 GLY A CA 1
ATOM 1579 C C . GLY A 1 208 ? 11.864 17.130 22.777 1.00 16.64 208 GLY A C 1
ATOM 1580 O O . GLY A 1 208 ? 12.474 18.016 22.165 1.00 17.01 208 GLY A O 1
ATOM 1581 N N . ASN A 1 209 ? 11.572 15.962 22.240 1.00 15.46 209 ASN A N 1
ATOM 1582 C CA . ASN A 1 209 ? 11.944 15.630 20.865 1.00 15.45 209 ASN A CA 1
ATOM 1583 C C . ASN A 1 209 ? 11.009 14.509 20.414 1.00 15.22 209 ASN A C 1
ATOM 1584 O O . ASN A 1 209 ? 11.161 13.333 20.814 1.00 14.65 209 ASN A O 1
ATOM 1589 N N . SER A 1 210 ? 10.056 14.896 19.575 1.00 15.48 210 SER A N 1
ATOM 1590 C CA . SER A 1 210 ? 8.994 14.002 19.108 1.00 15.73 210 SER A CA 1
ATOM 1591 C C . SER A 1 210 ? 9.533 12.862 18.243 1.00 16.22 210 SER A C 1
ATOM 1592 O O . SER A 1 210 ? 8.854 11.823 18.046 1.00 16.15 210 SER A O 1
ATOM 1595 N N . GLY A 1 211 ? 10.755 13.041 17.738 1.00 15.49 211 GLY A N 1
ATOM 1596 C CA . GLY A 1 211 ? 11.319 12.069 16.813 1.00 15.80 211 GLY A CA 1
ATOM 1597 C C . GLY A 1 211 ? 12.091 10.979 17.516 1.00 16.24 211 GLY A C 1
ATOM 1598 O O . GLY A 1 211 ? 12.323 9.908 16.940 1.00 17.11 211 GLY A O 1
ATOM 1599 N N . THR A 1 212 ? 12.496 11.237 18.760 1.00 15.69 212 THR A N 1
ATOM 1600 C CA . THR A 1 212 ? 13.416 10.334 19.437 1.00 15.19 212 THR A CA 1
ATOM 1601 C C . THR A 1 212 ? 12.877 9.805 20.756 1.00 14.46 212 THR A C 1
ATOM 1602 O O . THR A 1 212 ? 13.031 8.617 21.042 1.00 14.54 212 THR A O 1
ATOM 1606 N N . GLU A 1 213 ? 12.274 10.686 21.552 1.00 13.23 213 GLU A N 1
ATOM 1607 C CA . GLU A 1 213 ? 11.860 10.325 22.935 1.00 14.01 213 GLU A CA 1
ATOM 1608 C C . GLU A 1 213 ? 10.803 9.225 23.020 1.00 13.30 213 GLU A C 1
ATOM 1609 O O . GLU A 1 213 ? 10.872 8.369 23.904 1.00 13.17 213 GLU A O 1
ATOM 1615 N N . PRO A 1 214 ? 9.811 9.235 22.110 1.00 13.71 214 PRO A N 1
ATOM 1616 C CA . PRO A 1 214 ? 8.849 8.144 22.189 1.00 13.31 214 PRO A CA 1
ATOM 1617 C C . PRO A 1 214 ? 9.450 6.760 22.063 1.00 13.27 214 PRO A C 1
ATOM 1618 O O . PRO A 1 214 ? 8.954 5.845 22.698 1.00 12.26 214 PRO A O 1
ATOM 1622 N N . TYR A 1 215 ? 10.505 6.608 21.253 1.00 13.05 215 TYR A N 1
ATOM 1623 C CA . TYR A 1 215 ? 11.101 5.302 21.035 1.00 13.03 215 TYR A CA 1
ATOM 1624 C C . TYR A 1 215 ? 11.918 4.905 22.249 1.00 12.89 215 TYR A C 1
ATOM 1625 O O . TYR A 1 215 ? 11.968 3.732 22.601 1.00 13.75 215 TYR A O 1
ATOM 1634 N N . VAL A 1 216 ? 12.537 5.882 22.895 1.00 13.65 216 VAL A N 1
ATOM 1635 C CA . VAL A 1 216 ? 13.291 5.610 24.127 1.00 13.11 216 VAL A CA 1
ATOM 1636 C C . VAL A 1 216 ? 12.368 5.163 25.248 1.00 13.24 216 VAL A C 1
ATOM 1637 O O . VAL A 1 216 ? 12.612 4.157 25.906 1.00 13.15 216 VAL A O 1
ATOM 1641 N N . VAL A 1 217 ? 11.314 5.929 25.465 1.00 13.28 217 VAL A N 1
ATOM 1642 C CA . VAL A 1 217 ? 10.267 5.597 26.466 1.00 12.51 217 VAL A CA 1
ATOM 1643 C C . VAL A 1 217 ? 9.672 4.183 26.240 1.00 13.08 217 VAL A C 1
ATOM 1644 O O . VAL A 1 217 ? 9.547 3.396 27.178 1.00 13.12 217 VAL A O 1
ATOM 1648 N N . ALA A 1 218 ? 9.264 3.890 25.008 1.00 12.45 218 ALA A N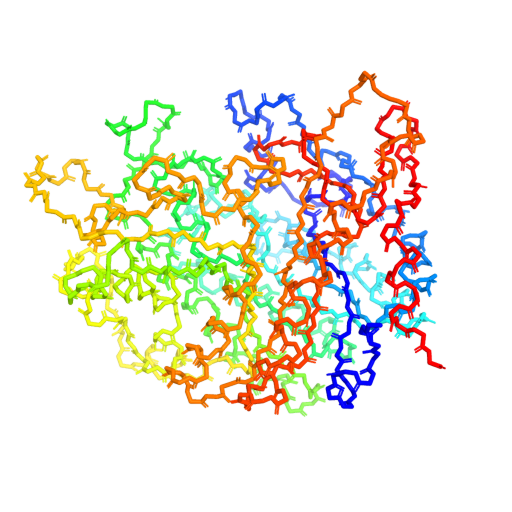 1
ATOM 1649 C CA . ALA A 1 218 ? 8.692 2.603 24.668 1.00 12.40 218 ALA A CA 1
ATOM 1650 C C . ALA A 1 218 ? 9.690 1.461 24.969 1.00 12.26 218 ALA A C 1
ATOM 1651 O O . ALA A 1 218 ? 9.319 0.436 25.526 1.00 10.67 218 ALA A O 1
ATOM 1653 N N . HIS A 1 219 ? 10.959 1.667 24.640 1.00 11.78 219 HIS A N 1
ATOM 1654 C CA . HIS A 1 219 ? 11.979 0.680 24.921 1.00 12.85 219 HIS A CA 1
ATOM 1655 C C . HIS A 1 219 ? 12.054 0.389 26.419 1.00 13.21 219 HIS A C 1
ATOM 1656 O O . HIS A 1 219 ? 12.097 -0.785 26.867 1.00 14.10 219 HIS A O 1
ATOM 1663 N N . HIS A 1 220 ? 12.077 1.464 27.198 1.00 13.70 220 HIS A N 1
ATOM 1664 C CA . HIS A 1 220 ? 12.136 1.322 28.645 1.00 12.31 220 HIS A CA 1
ATOM 1665 C C . HIS A 1 220 ? 10.916 0.665 29.273 1.00 12.94 220 HIS A C 1
ATOM 1666 O O . HIS A 1 220 ? 11.052 -0.127 30.195 1.00 13.12 220 HIS A O 1
ATOM 1673 N N . PHE A 1 221 ? 9.726 0.995 28.772 1.00 12.07 221 PHE A N 1
ATOM 1674 C CA . PHE A 1 221 ? 8.515 0.289 29.170 1.00 11.67 221 PHE A CA 1
ATOM 1675 C C . PHE A 1 221 ? 8.650 -1.240 28.972 1.00 10.95 221 PHE A C 1
ATOM 1676 O O . PHE A 1 221 ? 8.419 -2.028 29.894 1.00 10.24 221 PHE A O 1
ATOM 1684 N N . ILE A 1 222 ? 9.086 -1.631 27.776 1.00 9.93 222 ILE A N 1
ATOM 1685 C CA . ILE A 1 222 ? 9.238 -3.057 27.449 1.00 12.06 222 ILE A CA 1
ATOM 1686 C C . ILE A 1 222 ? 10.249 -3.719 28.407 1.00 11.49 222 ILE A C 1
ATOM 1687 O O . ILE A 1 222 ? 9.954 -4.733 29.006 1.00 12.64 222 ILE A O 1
ATOM 1692 N N . LEU A 1 223 ? 11.418 -3.114 28.578 1.00 13.27 223 LEU A N 1
ATOM 1693 C CA . LEU A 1 223 ? 12.416 -3.600 29.534 1.00 12.85 223 LEU A CA 1
ATOM 1694 C C . LEU A 1 223 ? 11.922 -3.623 30.982 1.00 13.80 223 LEU A C 1
ATOM 1695 O O . LEU A 1 223 ? 12.215 -4.563 31.702 1.00 13.96 223 LEU A O 1
ATOM 1700 N N . ALA A 1 224 ? 11.153 -2.612 31.388 1.00 14.14 224 ALA A N 1
ATOM 1701 C CA . ALA A 1 224 ? 10.561 -2.546 32.722 1.00 13.82 224 ALA A CA 1
ATOM 1702 C C . ALA A 1 224 ? 9.578 -3.713 32.974 1.00 14.60 224 ALA A C 1
ATOM 1703 O O . ALA A 1 224 ? 9.657 -4.372 34.003 1.00 12.72 224 ALA A O 1
ATOM 1705 N N . HIS A 1 225 ? 8.666 -3.966 32.033 1.00 13.88 225 HIS A N 1
ATOM 1706 C CA . HIS A 1 225 ? 7.819 -5.145 32.147 1.00 13.99 225 HIS A CA 1
ATOM 1707 C C . HIS A 1 225 ? 8.652 -6.437 32.300 1.00 13.93 225 HIS A C 1
ATOM 1708 O O . HIS A 1 225 ? 8.415 -7.210 33.213 1.00 13.84 225 HIS A O 1
ATOM 1715 N N . ALA A 1 226 ? 9.587 -6.667 31.365 1.00 14.76 226 ALA A N 1
ATOM 1716 C CA . ALA A 1 226 ? 10.457 -7.855 31.378 1.00 14.24 226 ALA A CA 1
ATOM 1717 C C . ALA A 1 226 ? 11.152 -8.023 32.717 1.00 14.91 226 ALA A C 1
ATOM 1718 O O . ALA A 1 226 ? 11.253 -9.142 33.204 1.00 14.69 226 ALA A O 1
ATOM 1720 N N . ALA A 1 227 ? 11.614 -6.918 33.312 1.00 15.30 227 ALA A N 1
ATOM 1721 C CA . ALA A 1 227 ? 12.311 -6.937 34.616 1.00 15.54 227 ALA A CA 1
ATOM 1722 C C . ALA A 1 227 ? 11.394 -7.339 35.765 1.00 15.71 227 ALA A C 1
ATOM 1723 O O . ALA A 1 227 ? 11.754 -8.215 36.550 1.00 16.55 227 ALA A O 1
ATOM 1725 N N . ALA A 1 228 ? 10.194 -6.743 35.827 1.00 15.41 228 ALA A N 1
ATOM 1726 C CA . ALA A 1 228 ? 9.159 -7.157 36.768 1.00 15.30 228 ALA A CA 1
ATOM 1727 C C . ALA A 1 228 ? 8.771 -8.623 36.549 1.00 15.68 228 ALA A C 1
ATOM 1728 O O . ALA A 1 228 ? 8.653 -9.378 37.506 1.00 16.06 228 ALA A O 1
ATOM 1730 N N . ALA A 1 229 ? 8.561 -9.029 35.298 1.00 15.39 229 ALA A N 1
ATOM 1731 C CA . ALA A 1 229 ? 8.154 -10.409 35.014 1.00 16.53 229 ALA A CA 1
ATOM 1732 C C . ALA A 1 229 ? 9.226 -11.421 35.441 1.00 17.62 229 ALA A C 1
ATOM 1733 O O . ALA A 1 229 ? 8.913 -12.517 35.918 1.00 18.06 229 ALA A O 1
ATOM 1735 N N . SER A 1 230 ? 10.485 -11.044 35.275 1.00 18.26 230 SER A N 1
ATOM 1736 C CA . SER A 1 230 ? 11.577 -11.920 35.632 1.00 19.09 230 SER A CA 1
ATOM 1737 C C . SER A 1 230 ? 11.554 -12.165 37.167 1.00 18.68 230 SER A C 1
ATOM 1738 O O . SER A 1 230 ? 11.685 -13.301 37.609 1.00 18.54 230 SER A O 1
ATOM 1741 N N . ILE A 1 231 ? 11.326 -11.108 37.950 1.00 17.15 231 ILE A N 1
ATOM 1742 C CA . ILE A 1 231 ? 11.248 -11.213 39.390 1.00 16.35 231 ILE A CA 1
ATOM 1743 C C . ILE A 1 231 ? 10.065 -12.092 39.750 1.00 16.09 231 ILE A C 1
ATOM 1744 O O . ILE A 1 231 ? 10.188 -13.019 40.566 1.00 16.41 231 ILE A O 1
ATOM 1749 N N . TYR A 1 232 ? 8.911 -11.799 39.148 1.00 15.30 232 TYR A N 1
ATOM 1750 C CA . TYR A 1 232 ? 7.700 -12.556 39.431 1.00 16.07 232 TYR A CA 1
ATOM 1751 C C . TYR A 1 232 ? 7.893 -14.072 39.204 1.00 16.54 232 TYR A C 1
ATOM 1752 O O . TYR A 1 232 ? 7.603 -14.890 40.076 1.00 17.19 232 TYR A O 1
ATOM 1761 N N . ARG A 1 233 ? 8.371 -14.437 38.021 1.00 17.31 233 ARG A N 1
ATOM 1762 C CA . ARG A 1 233 ? 8.576 -15.844 37.680 1.00 18.47 233 ARG A CA 1
ATOM 1763 C C . ARG A 1 233 ? 9.570 -16.559 38.613 1.00 19.44 233 ARG A C 1
ATOM 1764 O O . ARG A 1 233 ? 9.343 -17.710 39.017 1.00 19.59 233 ARG A O 1
ATOM 1772 N N . THR A 1 234 ? 10.656 -15.879 38.957 1.00 20.21 234 THR A N 1
ATOM 1773 C CA . THR A 1 234 ? 11.750 -16.505 39.704 1.00 20.43 234 THR A CA 1
ATOM 1774 C C . THR A 1 234 ? 11.406 -16.608 41.192 1.00 20.50 234 THR A C 1
ATOM 1775 O O . THR A 1 234 ? 11.725 -17.613 41.841 1.00 20.15 234 THR A O 1
ATOM 1779 N N . LYS A 1 235 ? 10.705 -15.609 41.716 1.00 19.42 235 LYS A N 1
ATOM 1780 C CA . LYS A 1 235 ? 10.480 -15.549 43.174 1.00 19.82 235 LYS A CA 1
ATOM 1781 C C . LYS A 1 235 ? 9.067 -15.710 43.692 1.00 19.58 235 LYS A C 1
ATOM 1782 O O . LYS A 1 235 ? 8.910 -16.069 44.858 1.00 20.32 235 LYS A O 1
ATOM 1788 N N . TYR A 1 236 ? 8.039 -15.449 42.879 1.00 18.62 236 TYR A N 1
ATOM 1789 C CA . TYR A 1 236 ? 6.650 -15.376 43.400 1.00 18.10 236 TYR A CA 1
ATOM 1790 C C . TYR A 1 236 ? 5.646 -16.290 42.715 1.00 17.40 236 TYR A C 1
ATOM 1791 O O . TYR A 1 236 ? 4.691 -16.730 43.322 1.00 16.60 236 TYR A O 1
ATOM 1800 N N . LYS A 1 237 ? 5.872 -16.587 41.443 1.00 17.89 237 LYS A N 1
ATOM 1801 C CA . LYS A 1 237 ? 4.830 -17.219 40.649 1.00 17.09 237 LYS A CA 1
ATOM 1802 C C . LYS A 1 237 ? 4.546 -18.670 41.089 1.00 18.14 237 LYS A C 1
ATOM 1803 O O . LYS A 1 237 ? 3.384 -19.083 41.186 1.00 16.87 237 LYS A O 1
ATOM 1809 N N . ALA A 1 238 ? 5.600 -19.432 41.375 1.00 17.94 238 ALA A N 1
ATOM 1810 C CA . ALA A 1 238 ? 5.415 -20.812 41.831 1.00 20.78 238 ALA A CA 1
ATOM 1811 C C . ALA A 1 238 ? 4.506 -20.863 43.065 1.00 21.17 238 ALA A C 1
ATOM 1812 O O . ALA A 1 238 ? 3.583 -21.684 43.123 1.00 22.50 238 ALA A O 1
ATOM 1814 N N . THR A 1 239 ? 4.753 -19.998 44.054 1.00 21.51 239 THR A N 1
ATOM 1815 C CA . THR A 1 239 ? 3.964 -20.107 45.272 1.00 22.25 239 THR A CA 1
ATOM 1816 C C . THR A 1 239 ? 2.644 -19.385 45.173 1.00 21.55 239 THR A C 1
ATOM 1817 O O . THR A 1 239 ? 1.646 -19.898 45.663 1.00 20.70 239 THR A O 1
ATOM 1821 N N . GLN A 1 240 ? 2.615 -18.230 44.505 1.00 19.11 240 GLN A N 1
ATOM 1822 C CA . GLN A 1 240 ? 1.374 -17.457 44.414 1.00 18.18 240 GLN A CA 1
ATOM 1823 C C . GLN A 1 240 ? 0.420 -17.938 43.335 1.00 17.61 240 GLN A C 1
ATOM 1824 O O . GLN A 1 240 ? -0.768 -17.723 43.436 1.00 17.03 240 GLN A O 1
ATOM 1830 N N . ASN A 1 241 ? 0.938 -18.560 42.278 1.00 18.22 241 ASN A N 1
ATOM 1831 C CA . ASN A 1 241 ? 0.077 -19.120 41.206 1.00 18.20 241 ASN A CA 1
ATOM 1832 C C . ASN A 1 241 ? -0.765 -18.075 40.450 1.00 18.24 241 ASN A C 1
ATOM 1833 O O . ASN A 1 241 ? -1.908 -18.344 40.088 1.00 19.18 241 ASN A O 1
ATOM 1838 N N . GLY A 1 242 ? -0.200 -16.892 40.206 1.00 17.46 242 GLY A N 1
ATOM 1839 C CA . GLY A 1 242 ? -0.911 -15.832 39.495 1.00 16.72 242 GLY A CA 1
ATOM 1840 C C . GLY A 1 242 ? -0.348 -15.671 38.095 1.00 17.57 242 GLY A C 1
ATOM 1841 O O . GLY A 1 242 ? 0.511 -16.460 37.663 1.00 17.63 242 GLY A O 1
ATOM 1842 N N . GLN A 1 243 ? -0.798 -14.625 37.401 1.00 18.23 243 GLN A N 1
ATOM 1843 C CA . GLN A 1 243 ? -0.342 -14.344 36.034 1.00 18.03 243 GLN A CA 1
ATOM 1844 C C . GLN A 1 243 ? -0.078 -12.843 35.818 1.00 18.07 243 GLN A C 1
ATOM 1845 O O . GLN A 1 243 ? -0.661 -12.004 36.512 1.00 17.11 243 GLN A O 1
ATOM 1851 N N . LEU A 1 244 ? 0.798 -12.534 34.852 1.00 18.34 244 LEU A N 1
ATOM 1852 C CA . LEU A 1 244 ? 1.210 -11.157 34.522 1.00 19.34 244 LEU A CA 1
ATOM 1853 C C . LEU A 1 244 ? 0.920 -10.819 33.100 1.00 18.70 244 LEU A C 1
ATOM 1854 O O . LEU A 1 244 ? 1.258 -11.609 32.221 1.00 20.12 244 LEU A O 1
ATOM 1859 N N . GLY A 1 245 ? 0.395 -9.625 32.843 1.00 16.94 245 GLY A N 1
ATOM 1860 C CA . GLY A 1 245 ? 0.145 -9.195 31.473 1.00 17.04 245 GLY A CA 1
ATOM 1861 C C . GLY A 1 245 ? 0.370 -7.698 31.360 1.00 17.34 245 GLY A C 1
ATOM 1862 O O . GLY A 1 245 ? 0.969 -7.107 32.259 1.00 17.50 245 GLY A O 1
ATOM 1863 N N . ILE A 1 246 ? -0.098 -7.093 30.271 1.00 17.13 246 ILE A N 1
ATOM 1864 C CA . ILE A 1 246 ? 0.000 -5.648 30.017 1.00 16.90 246 ILE A CA 1
ATOM 1865 C C . ILE A 1 246 ? -1.303 -5.268 29.360 1.00 16.80 246 ILE A C 1
ATOM 1866 O O . ILE A 1 246 ? -1.906 -6.119 28.721 1.00 18.07 246 ILE A O 1
ATOM 1871 N N . ALA A 1 247 ? -1.756 -4.024 29.502 1.00 15.53 247 ALA A N 1
ATOM 1872 C CA . ALA A 1 247 ? -2.945 -3.556 28.747 1.00 14.57 247 ALA A CA 1
ATOM 1873 C C . ALA A 1 247 ? -2.496 -2.640 27.611 1.00 14.14 247 ALA A C 1
ATOM 1874 O O . ALA A 1 247 ? -1.971 -1.535 27.841 1.00 15.40 247 ALA A O 1
ATOM 1876 N N . PHE A 1 248 ? -2.697 -3.093 26.386 1.00 13.19 248 PHE A N 1
ATOM 1877 C CA . PHE A 1 248 ? -2.364 -2.280 25.208 1.00 13.04 248 PHE A CA 1
ATOM 1878 C C . PHE A 1 248 ? -3.554 -1.523 24.667 1.00 13.09 248 PHE A C 1
ATOM 1879 O O . PHE A 1 248 ? -4.632 -2.094 24.501 1.00 12.86 248 PHE A O 1
ATOM 1887 N N . ASP A 1 249 ? -3.365 -0.237 24.378 1.00 13.33 249 ASP A N 1
ATOM 1888 C CA . ASP A 1 249 ? -4.366 0.517 23.642 1.00 13.09 249 ASP A CA 1
ATOM 1889 C C . ASP A 1 249 ? -4.292 0.124 22.148 1.00 13.13 249 ASP A C 1
ATOM 1890 O O . ASP A 1 249 ? -3.219 0.153 21.549 1.00 13.60 249 ASP A O 1
ATOM 1895 N N . VAL A 1 250 ? -5.418 -0.284 21.575 1.00 13.24 250 VAL A N 1
ATOM 1896 C CA . VAL A 1 250 ? -5.410 -0.784 20.212 1.00 13.24 250 VAL A CA 1
ATOM 1897 C C . VAL A 1 250 ? -6.662 -0.354 19.484 1.00 14.73 250 VAL A C 1
ATOM 1898 O O . VAL A 1 250 ? -7.747 -0.866 19.755 1.00 14.64 250 VAL A O 1
ATOM 1902 N N . MET A 1 251 ? -6.501 0.572 18.548 1.00 14.97 251 MET A N 1
ATOM 1903 C CA . MET A 1 251 ? -7.565 0.878 17.586 1.00 15.09 251 MET A CA 1
ATOM 1904 C C . MET A 1 251 ? -7.467 -0.176 16.511 1.00 14.99 251 MET A C 1
ATOM 1905 O O . MET A 1 251 ? -6.369 -0.595 16.148 1.00 15.23 251 MET A O 1
ATOM 1910 N N . TRP A 1 252 ? -8.601 -0.597 15.975 1.00 14.64 252 TRP A N 1
ATOM 1911 C CA . TRP A 1 252 ? -8.517 -1.426 14.791 1.00 14.50 252 TRP A CA 1
ATOM 1912 C C . TRP A 1 252 ? -8.320 -0.470 13.592 1.00 14.23 252 TRP A C 1
ATOM 1913 O O . TRP A 1 252 ? -8.788 0.683 13.611 1.00 14.14 252 TRP A O 1
ATOM 1924 N N . PHE A 1 253 ? -7.566 -0.916 12.595 1.00 15.46 253 PHE A N 1
ATOM 1925 C CA . PHE A 1 253 ? -7.349 -0.142 11.372 1.00 15.55 253 PHE A CA 1
ATOM 1926 C C . PHE A 1 253 ? -7.855 -0.922 10.152 1.00 16.67 253 PHE A C 1
ATOM 1927 O O . PHE A 1 253 ? -7.442 -2.069 9.895 1.00 16.16 253 PHE A O 1
ATOM 1935 N N . GLU A 1 254 ? -8.766 -0.290 9.430 1.00 16.87 254 GLU A N 1
ATOM 1936 C CA . GLU A 1 254 ? -9.254 -0.838 8.189 1.00 17.36 254 GLU A CA 1
ATOM 1937 C C . GLU A 1 254 ? -8.610 -0.048 7.046 1.00 17.82 254 GLU A C 1
ATOM 1938 O O . GLU A 1 254 ? -8.311 1.137 7.182 1.00 16.88 254 GLU A O 1
ATOM 1944 N N . PRO A 1 255 ? -8.318 -0.715 5.917 1.00 18.78 255 PRO A N 1
ATOM 1945 C CA . PRO A 1 255 ? -7.740 0.042 4.821 1.00 19.23 255 PRO A CA 1
ATOM 1946 C C . PRO A 1 255 ? -8.738 1.048 4.270 1.00 20.31 255 PRO A C 1
ATOM 1947 O O . PRO A 1 255 ? -9.936 0.711 4.176 1.00 20.33 255 PRO A O 1
ATOM 1951 N N . MET A 1 256 ? -8.285 2.262 3.919 1.00 20.64 256 MET A N 1
ATOM 1952 C CA . MET A 1 256 ? -9.243 3.294 3.438 1.00 22.16 256 MET A CA 1
ATOM 1953 C C . MET A 1 256 ? -9.817 2.915 2.078 1.00 23.01 256 MET A C 1
ATOM 1954 O O . MET A 1 256 ? -10.930 3.302 1.750 1.00 22.48 256 MET A O 1
ATOM 1959 N N . SER A 1 257 ? -9.038 2.153 1.322 1.00 22.92 257 SER A N 1
ATOM 1960 C CA . SER A 1 257 ? -9.510 1.529 0.085 1.00 23.89 257 SER A CA 1
ATOM 1961 C C . SER A 1 257 ? -9.086 0.067 0.070 1.00 23.73 257 SER A C 1
ATOM 1962 O O . SER A 1 257 ? -8.050 -0.295 0.660 1.00 23.78 257 SER A O 1
ATOM 1965 N N . ASN A 1 258 ? -9.877 -0.769 -0.600 1.00 23.32 258 ASN A N 1
ATOM 1966 C CA . ASN A 1 258 ? -9.560 -2.183 -0.775 1.00 23.39 258 ASN A CA 1
ATOM 1967 C C . ASN A 1 258 ? -8.545 -2.360 -1.920 1.00 23.81 258 ASN A C 1
ATOM 1968 O O . ASN A 1 258 ? -8.869 -2.904 -2.974 1.00 23.04 258 ASN A O 1
ATOM 1973 N N . THR A 1 259 ? -7.327 -1.838 -1.716 1.00 23.12 259 THR A N 1
ATOM 1974 C CA . THR A 1 259 ? -6.254 -1.828 -2.727 1.00 22.77 259 THR A CA 1
ATOM 1975 C C . THR A 1 259 ? -5.023 -2.264 -1.981 1.00 23.51 259 THR A C 1
ATOM 1976 O O . THR A 1 259 ? -4.924 -2.020 -0.769 1.00 22.82 259 THR A O 1
ATOM 1980 N N . THR A 1 260 ? -4.077 -2.908 -2.658 1.00 23.18 260 THR A N 1
ATOM 1981 C CA . THR A 1 260 ? -2.985 -3.514 -1.889 1.00 24.33 260 THR A CA 1
ATOM 1982 C C . THR A 1 260 ? -2.200 -2.466 -1.109 1.00 24.00 260 THR A C 1
ATOM 1983 O O . THR A 1 260 ? -1.804 -2.749 0.008 1.00 24.18 260 THR A O 1
ATOM 1987 N N . ILE A 1 261 ? -1.995 -1.270 -1.684 1.00 23.57 261 ILE A N 1
ATOM 1988 C CA . ILE A 1 261 ? -1.238 -0.193 -1.004 1.00 23.57 261 ILE A CA 1
ATOM 1989 C C . ILE A 1 261 ? -1.860 0.209 0.361 1.00 22.76 261 ILE A C 1
ATOM 1990 O O . ILE A 1 261 ? -1.154 0.266 1.365 1.00 21.94 261 ILE A O 1
ATOM 1995 N N . ASP A 1 262 ? -3.177 0.451 0.389 1.00 21.06 262 ASP A N 1
ATOM 1996 C CA . ASP A 1 262 ? -3.873 0.777 1.644 1.00 20.40 262 ASP A CA 1
ATOM 1997 C C . ASP A 1 262 ? -4.067 -0.405 2.608 1.00 19.98 262 ASP A C 1
ATOM 1998 O O . ASP A 1 262 ? -4.093 -0.223 3.837 1.00 19.45 262 ASP A O 1
ATOM 2003 N N . ILE A 1 263 ? -4.180 -1.610 2.063 1.00 19.04 263 ILE A N 1
ATOM 2004 C CA . ILE A 1 263 ? -4.215 -2.830 2.865 1.00 19.06 263 ILE A CA 1
ATOM 2005 C C . ILE A 1 263 ? -2.880 -2.982 3.590 1.00 19.11 263 ILE A C 1
ATOM 2006 O O . ILE A 1 263 ? -2.870 -3.280 4.788 1.00 19.52 263 ILE A O 1
ATOM 2011 N N . GLU A 1 264 ? -1.766 -2.749 2.882 1.00 18.85 264 GLU A N 1
ATOM 2012 C CA . GLU A 1 264 ? -0.445 -2.762 3.536 1.00 18.76 264 GLU A CA 1
ATOM 2013 C C . GLU A 1 264 ? -0.322 -1.615 4.529 1.00 17.66 264 GLU A C 1
ATOM 2014 O O . GLU A 1 264 ? 0.314 -1.772 5.575 1.00 17.13 264 GLU A O 1
ATOM 2020 N N . ALA A 1 265 ? -0.883 -0.461 4.193 1.00 16.42 265 ALA A N 1
ATOM 2021 C CA . ALA A 1 265 ? -0.835 0.676 5.121 1.00 15.97 265 ALA A CA 1
ATOM 2022 C C . ALA A 1 265 ? -1.526 0.364 6.458 1.00 16.16 265 ALA A C 1
ATOM 2023 O O . ALA A 1 265 ? -0.964 0.671 7.505 1.00 15.51 265 ALA A O 1
ATOM 2025 N N . ALA A 1 266 ? -2.726 -0.232 6.419 1.00 16.89 266 ALA A N 1
ATOM 2026 C CA . ALA A 1 266 ? -3.457 -0.550 7.650 1.00 16.77 266 ALA A CA 1
ATOM 2027 C C . ALA A 1 266 ? -2.705 -1.573 8.515 1.00 16.84 266 ALA A C 1
ATOM 2028 O O . ALA A 1 266 ? -2.658 -1.447 9.739 1.00 16.25 266 ALA A O 1
ATOM 2030 N N . LYS A 1 267 ? -2.137 -2.589 7.881 1.00 16.72 267 LYS A N 1
ATOM 2031 C CA . LYS A 1 267 ? -1.285 -3.566 8.553 1.00 16.78 267 LYS A CA 1
ATOM 2032 C C . LYS A 1 267 ? -0.059 -2.884 9.209 1.00 16.67 267 LYS A C 1
ATOM 2033 O O . LYS A 1 267 ? 0.328 -3.237 10.351 1.00 15.36 267 LYS A O 1
ATOM 2039 N N . ARG A 1 268 ? 0.522 -1.917 8.485 1.00 16.01 268 ARG A N 1
ATOM 2040 C CA . ARG A 1 268 ? 1.710 -1.144 8.968 1.00 15.60 268 ARG A CA 1
ATOM 2041 C C . ARG A 1 268 ? 1.358 -0.256 10.198 1.00 15.11 268 ARG A C 1
ATOM 2042 O O . ARG A 1 268 ? 2.080 -0.248 11.225 1.00 15.14 268 ARG A O 1
ATOM 2050 N N . ALA A 1 269 ? 0.223 0.426 10.105 1.00 15.86 269 ALA A N 1
ATOM 2051 C CA . ALA A 1 269 ? -0.269 1.248 11.206 1.00 15.24 269 ALA A CA 1
ATOM 2052 C C . ALA A 1 269 ? -0.516 0.345 12.399 1.00 15.39 269 ALA A C 1
ATOM 2053 O O . ALA A 1 269 ? -0.258 0.748 13.528 1.00 14.28 269 ALA A O 1
ATOM 2055 N N . GLN A 1 270 ? -1.025 -0.871 12.164 1.00 14.59 270 GLN A N 1
ATOM 2056 C CA . GLN A 1 270 ? -1.199 -1.827 13.293 1.00 14.47 270 GLN A CA 1
ATOM 2057 C C . GLN A 1 270 ? 0.134 -2.258 13.923 1.00 13.92 270 GLN A C 1
ATOM 2058 O O . GLN A 1 270 ? 0.251 -2.287 15.170 1.00 12.95 270 GLN A O 1
ATOM 2064 N N . GLU A 1 271 ? 1.126 -2.560 13.078 1.00 13.99 271 GLU A N 1
ATOM 2065 C CA . GLU A 1 271 ? 2.475 -2.889 13.550 1.00 14.95 271 GLU A CA 1
ATOM 2066 C C . GLU A 1 271 ? 3.116 -1.782 14.365 1.00 14.77 271 GLU A C 1
ATOM 2067 O O . GLU A 1 271 ? 3.827 -2.080 15.322 1.00 13.32 271 GLU A O 1
ATOM 2073 N N . PHE A 1 272 ? 2.868 -0.521 13.988 1.00 13.91 272 PHE A N 1
ATOM 2074 C CA . PHE A 1 272 ? 3.415 0.628 14.701 1.00 14.03 272 PHE A CA 1
ATOM 2075 C C . PHE A 1 272 ? 2.659 0.930 15.991 1.00 14.09 272 PHE A C 1
ATOM 2076 O O . PHE A 1 272 ? 3.168 1.658 16.828 1.00 15.04 272 PHE A O 1
ATOM 2084 N N . GLN A 1 273 ? 1.456 0.374 16.139 1.00 12.75 273 GLN A N 1
ATOM 2085 C CA . GLN A 1 273 ? 0.629 0.638 17.333 1.00 12.32 273 GLN A CA 1
ATOM 2086 C C . GLN A 1 273 ? 0.716 -0.514 18.325 1.00 12.48 273 GLN A C 1
ATOM 2087 O O . GLN A 1 273 ? 1.146 -0.339 19.449 1.00 13.07 273 GLN A O 1
ATOM 2093 N N . LEU A 1 274 ? 0.287 -1.695 17.918 1.00 12.18 274 LEU A N 1
ATOM 2094 C CA . LEU A 1 274 ? 0.344 -2.850 18.814 1.00 12.97 274 LEU A CA 1
ATOM 2095 C C . LEU A 1 274 ? 1.706 -3.571 18.701 1.00 13.38 274 LEU A C 1
ATOM 2096 O O . LEU A 1 274 ? 2.322 -3.934 19.704 1.00 13.58 274 LEU A O 1
ATOM 2101 N N . GLY A 1 275 ? 2.151 -3.782 17.464 1.00 14.30 275 GLY A N 1
ATOM 2102 C CA . GLY A 1 275 ? 3.380 -4.522 17.184 1.00 14.11 275 GLY A CA 1
ATOM 2103 C C . GLY A 1 275 ? 4.633 -3.952 17.820 1.00 13.48 275 GLY A C 1
ATOM 2104 O O . GLY A 1 275 ? 5.542 -4.700 18.148 1.00 13.73 275 GLY A O 1
ATOM 2105 N N . TRP A 1 276 ? 4.675 -2.624 17.960 1.00 12.97 276 TRP A N 1
ATOM 2106 C CA . TRP A 1 276 ? 5.774 -1.927 18.573 1.00 12.52 276 TRP A CA 1
ATOM 2107 C C . TRP A 1 276 ? 6.097 -2.576 19.910 1.00 12.56 276 TRP A C 1
ATOM 2108 O O . TRP A 1 276 ? 7.258 -2.736 20.260 1.00 12.63 276 TRP A O 1
ATOM 2119 N N . PHE A 1 277 ? 5.060 -2.935 20.651 1.00 12.44 277 PHE A N 1
ATOM 2120 C CA . PHE A 1 277 ? 5.221 -3.580 21.947 1.00 13.37 277 PHE A CA 1
ATOM 2121 C C . PHE A 1 277 ? 5.112 -5.095 21.892 1.00 14.30 277 PHE A C 1
ATOM 2122 O O . PHE A 1 277 ? 5.907 -5.805 22.529 1.00 15.87 277 PHE A O 1
ATOM 2130 N N . ALA A 1 278 ? 4.129 -5.596 21.131 1.00 13.90 278 ALA A N 1
ATOM 2131 C CA . ALA A 1 278 ? 3.809 -7.018 21.145 1.00 14.14 278 ALA A CA 1
ATOM 2132 C C . ALA A 1 278 ? 4.798 -7.855 20.350 1.00 14.25 278 ALA A C 1
ATOM 2133 O O . ALA A 1 278 ? 5.048 -8.998 20.718 1.00 13.65 278 ALA A O 1
ATOM 2135 N N . ASP A 1 279 ? 5.379 -7.314 19.274 1.00 13.94 279 ASP A N 1
ATOM 2136 C CA . ASP A 1 279 ? 6.380 -8.097 18.567 1.00 14.73 279 ASP A CA 1
ATOM 2137 C C . ASP A 1 279 ? 7.579 -8.471 19.478 1.00 14.07 279 ASP A C 1
ATOM 2138 O O . ASP A 1 279 ? 7.908 -9.650 19.550 1.00 13.96 279 ASP A O 1
ATOM 2143 N N . PRO A 1 280 ? 8.201 -7.497 20.179 1.00 13.73 280 PRO A N 1
ATOM 2144 C CA . PRO A 1 280 ? 9.211 -7.861 21.193 1.00 14.10 280 PRO A CA 1
ATOM 2145 C C . PRO A 1 280 ? 8.785 -8.969 22.174 1.00 14.07 280 PRO A C 1
ATOM 2146 O O . PRO A 1 280 ? 9.587 -9.891 22.443 1.00 14.73 280 PRO A O 1
ATOM 2150 N N . PHE A 1 281 ? 7.560 -8.874 22.708 1.00 13.64 281 PHE A N 1
ATOM 2151 C CA . PHE A 1 281 ? 7.090 -9.835 23.717 1.00 13.01 281 PHE A CA 1
ATOM 2152 C C . PHE A 1 281 ? 6.843 -11.225 23.146 1.00 12.63 281 PHE A C 1
ATOM 2153 O O . PHE A 1 281 ? 6.948 -12.208 23.863 1.00 13.86 281 PHE A O 1
ATOM 2161 N N . PHE A 1 282 ? 6.560 -11.311 21.851 1.00 12.08 282 PHE A N 1
ATOM 2162 C CA . PHE A 1 282 ? 6.320 -12.636 21.264 1.00 12.88 282 PHE A CA 1
ATOM 2163 C C . PHE A 1 282 ? 7.467 -13.155 20.413 1.00 14.08 282 PHE A C 1
ATOM 2164 O O . PHE A 1 282 ? 7.679 -14.370 20.329 1.00 15.32 282 PHE A O 1
ATOM 2172 N N . PHE A 1 283 ? 8.206 -12.241 19.807 1.00 14.83 283 PHE A N 1
ATOM 2173 C CA . PHE A 1 283 ? 9.212 -12.632 18.799 1.00 15.50 283 PHE A CA 1
ATOM 2174 C C . PHE A 1 283 ? 10.601 -12.188 19.183 1.00 15.70 283 PHE A C 1
ATOM 2175 O O . PHE A 1 283 ? 11.560 -12.615 18.550 1.00 17.04 283 PHE A O 1
ATOM 2183 N N . GLY A 1 284 ? 10.742 -11.320 20.186 1.00 16.51 284 GLY A N 1
ATOM 2184 C CA . GLY A 1 284 ? 12.069 -10.895 20.623 1.00 16.14 284 GLY A CA 1
ATOM 2185 C C . GLY A 1 284 ? 12.689 -9.707 19.883 1.00 16.44 284 GLY A C 1
ATOM 2186 O O . GLY A 1 284 ? 13.868 -9.387 20.111 1.00 15.16 284 GLY A O 1
ATOM 2187 N N . ASP A 1 285 ? 11.924 -9.049 19.005 1.00 16.30 285 ASP A N 1
ATOM 2188 C CA . ASP A 1 285 ? 12.403 -7.813 18.344 1.00 17.06 285 ASP A CA 1
ATOM 2189 C C . ASP A 1 285 ? 11.237 -6.965 17.857 1.00 16.70 285 ASP A C 1
ATOM 2190 O O . ASP A 1 285 ? 10.103 -7.447 17.789 1.00 16.45 285 ASP A O 1
ATOM 2195 N N . TYR A 1 286 ? 11.517 -5.705 17.503 1.00 15.93 286 TYR A N 1
ATOM 2196 C CA . TYR A 1 286 ? 10.505 -4.813 16.929 1.00 15.53 286 TYR A CA 1
ATOM 2197 C C . TYR A 1 286 ? 10.082 -5.292 15.539 1.00 15.89 286 TYR A C 1
ATOM 2198 O O . TYR A 1 286 ? 10.802 -6.087 14.934 1.00 15.68 286 TYR A O 1
ATOM 2207 N N . PRO A 1 287 ? 8.894 -4.858 15.077 1.00 15.34 287 PRO A N 1
ATOM 2208 C CA . PRO A 1 287 ? 8.430 -5.133 13.715 1.00 15.93 287 PRO A CA 1
ATOM 2209 C C . PRO A 1 287 ? 9.472 -4.692 12.700 1.00 16.56 287 PRO A C 1
ATOM 2210 O O . PRO A 1 287 ? 10.044 -3.602 12.831 1.00 16.57 287 PRO A O 1
ATOM 2214 N N . ALA A 1 288 ? 9.710 -5.522 11.685 1.00 16.97 288 ALA A N 1
ATOM 2215 C CA . ALA A 1 288 ? 10.655 -5.151 10.620 1.00 16.98 288 ALA A CA 1
ATOM 2216 C C . ALA A 1 288 ? 10.348 -3.782 9.990 1.00 16.74 288 ALA A C 1
ATOM 2217 O O . ALA A 1 288 ? 11.257 -3.046 9.579 1.00 16.04 288 ALA A O 1
ATOM 2219 N N . THR A 1 289 ? 9.070 -3.434 9.904 1.00 17.04 289 THR A N 1
ATOM 2220 C CA . THR A 1 289 ? 8.692 -2.170 9.309 1.00 18.49 289 THR A CA 1
ATOM 2221 C C . THR A 1 289 ? 9.139 -0.972 10.156 1.00 17.53 289 THR A C 1
ATOM 2222 O O . THR A 1 289 ? 9.498 0.064 9.609 1.00 18.81 289 THR A O 1
ATOM 2226 N N . MET A 1 290 ? 9.121 -1.120 11.477 1.00 16.43 290 MET A N 1
ATOM 2227 C CA . MET A 1 290 ? 9.663 -0.104 12.362 1.00 15.11 290 MET A CA 1
ATOM 2228 C C . MET A 1 290 ? 11.174 0.006 12.212 1.00 15.70 290 MET A C 1
ATOM 2229 O O . MET A 1 290 ? 11.703 1.099 12.074 1.00 15.04 290 MET A O 1
ATOM 2234 N N . ARG A 1 291 ? 11.871 -1.120 12.258 1.00 16.86 291 ARG A N 1
ATOM 2235 C CA . ARG A 1 291 ? 13.327 -1.092 11.990 1.00 17.97 291 ARG A CA 1
ATOM 2236 C C . ARG A 1 291 ? 13.652 -0.358 10.667 1.00 19.31 291 ARG A C 1
ATOM 2237 O O . ARG A 1 291 ? 14.527 0.532 10.641 1.00 19.96 291 ARG A O 1
ATOM 2245 N N . ALA A 1 292 ? 12.928 -0.682 9.597 1.00 19.45 292 ALA A N 1
ATOM 2246 C CA . ALA A 1 292 ? 13.162 -0.079 8.271 1.00 19.32 292 ALA A CA 1
ATOM 2247 C C . ALA A 1 292 ? 12.961 1.450 8.293 1.00 19.96 292 ALA A C 1
ATOM 2248 O O . ALA A 1 292 ? 13.808 2.197 7.806 1.00 20.19 292 ALA A O 1
ATOM 2250 N N . ARG A 1 293 ? 11.862 1.905 8.898 1.00 19.12 293 ARG A N 1
ATOM 2251 C CA . ARG A 1 293 ? 11.417 3.282 8.742 1.00 18.46 293 ARG A CA 1
ATOM 2252 C C . ARG A 1 293 ? 11.913 4.219 9.848 1.00 19.05 293 ARG A C 1
ATOM 2253 O O . ARG A 1 293 ? 12.077 5.426 9.614 1.00 20.15 293 ARG A O 1
ATOM 2261 N N . VAL A 1 294 ? 12.118 3.685 11.049 1.00 18.27 294 VAL A N 1
ATOM 2262 C CA . VAL A 1 294 ? 12.597 4.485 12.193 1.00 17.97 294 VAL A CA 1
ATOM 2263 C C . VAL A 1 294 ? 14.135 4.438 12.303 1.00 18.43 294 VAL A C 1
ATOM 2264 O O . VAL A 1 294 ? 14.772 5.361 12.843 1.00 19.37 294 VAL A O 1
ATOM 2268 N N . GLY A 1 295 ? 14.730 3.379 11.784 1.00 18.90 295 GLY A N 1
ATOM 2269 C CA . GLY A 1 295 ? 16.194 3.342 11.650 1.00 19.87 295 GLY A CA 1
ATOM 2270 C C . GLY A 1 295 ? 16.906 3.454 12.986 1.00 20.43 295 GLY A C 1
ATOM 2271 O O . GLY A 1 295 ? 16.535 2.786 13.946 1.00 19.41 295 GLY A O 1
ATOM 2272 N N . GLU A 1 296 ? 17.935 4.310 13.055 1.00 20.94 296 GLU A N 1
ATOM 2273 C CA . GLU A 1 296 ? 18.788 4.403 14.257 1.00 21.79 296 GLU A CA 1
ATOM 2274 C C . GLU A 1 296 ? 18.062 5.017 15.438 1.00 20.61 296 GLU A C 1
ATOM 2275 O O . GLU A 1 296 ? 18.548 4.918 16.570 1.00 20.49 296 GLU A O 1
ATOM 2281 N N . ARG A 1 297 ? 16.913 5.657 15.179 1.00 19.37 297 ARG A N 1
ATOM 2282 C CA . ARG A 1 297 ? 16.122 6.211 16.260 1.00 18.64 297 ARG A CA 1
ATOM 2283 C C . ARG A 1 297 ? 15.403 5.118 17.089 1.00 18.89 297 ARG A C 1
ATOM 2284 O O . ARG A 1 297 ? 14.863 5.391 18.166 1.00 18.69 297 ARG A O 1
ATOM 2292 N N . LEU A 1 298 ? 15.374 3.891 16.572 1.00 18.80 298 LEU A N 1
ATOM 2293 C CA . LEU A 1 298 ? 14.733 2.794 17.263 1.00 18.62 298 LEU A CA 1
ATOM 2294 C C . LEU A 1 298 ? 15.824 1.993 17.960 1.00 19.01 298 LEU A C 1
ATOM 2295 O O . LEU A 1 298 ? 16.729 1.483 17.297 1.00 19.00 298 LEU A O 1
ATOM 2300 N N . PRO A 1 299 ? 15.758 1.895 19.301 1.00 18.93 299 PRO A N 1
ATOM 2301 C CA . PRO A 1 299 ? 16.757 1.153 20.061 1.00 19.44 299 PRO A CA 1
ATOM 2302 C C . PRO A 1 299 ? 16.850 -0.336 19.681 1.00 19.83 299 PRO A C 1
ATOM 2303 O O . PRO A 1 299 ? 15.902 -0.920 19.145 1.00 20.94 299 PRO A O 1
ATOM 2307 N N . ARG A 1 300 ? 18.011 -0.933 19.922 1.00 20.24 300 ARG A N 1
ATOM 2308 C CA . ARG A 1 300 ? 18.188 -2.368 19.699 1.00 20.18 300 ARG A CA 1
ATOM 2309 C C . ARG A 1 300 ? 18.230 -3.118 21.012 1.00 20.72 300 ARG A C 1
ATOM 2310 O O . ARG A 1 300 ? 18.881 -2.689 21.972 1.00 20.79 300 ARG A O 1
ATOM 2318 N N . PHE A 1 301 ? 17.525 -4.244 21.078 1.00 19.93 301 PHE A N 1
ATOM 2319 C CA . PHE A 1 301 ? 17.686 -5.137 22.213 1.00 19.64 301 PHE A CA 1
ATOM 2320 C C . PHE A 1 301 ? 18.996 -5.878 22.112 1.00 21.01 301 PHE A C 1
ATOM 2321 O O . PHE A 1 301 ? 19.378 -6.286 21.024 1.00 20.99 301 PHE A O 1
ATOM 2329 N N . THR A 1 302 ? 19.680 -6.076 23.234 1.00 21.29 302 THR A N 1
ATOM 2330 C CA . THR A 1 302 ? 20.786 -7.047 23.234 1.00 22.74 302 THR A CA 1
ATOM 2331 C C . THR A 1 302 ? 20.203 -8.463 23.222 1.00 23.80 302 THR A C 1
ATOM 2332 O O . THR A 1 302 ? 18.999 -8.670 23.516 1.00 23.67 302 THR A O 1
ATOM 2336 N N . ALA A 1 303 ? 21.042 -9.438 22.881 1.00 24.18 303 ALA A N 1
ATOM 2337 C CA . ALA A 1 303 ? 20.627 -10.846 22.940 1.00 24.70 303 ALA A CA 1
ATOM 2338 C C . ALA A 1 303 ? 20.054 -11.241 24.320 1.00 24.80 303 ALA A C 1
ATOM 2339 O O . ALA A 1 303 ? 19.009 -11.896 24.391 1.00 24.88 303 ALA A O 1
ATOM 2341 N N . ASP A 1 304 ? 20.709 -10.829 25.406 1.00 24.25 304 ASP A N 1
ATOM 2342 C CA . ASP A 1 304 ? 20.233 -11.142 26.767 1.00 23.77 304 ASP A CA 1
ATOM 2343 C C . ASP A 1 304 ? 18.913 -10.474 27.118 1.00 22.83 304 ASP A C 1
ATOM 2344 O O . ASP A 1 304 ? 18.113 -11.039 27.871 1.00 21.84 304 ASP A O 1
ATOM 2349 N N . GLU A 1 305 ? 18.718 -9.264 26.589 1.00 21.28 305 GLU A N 1
ATOM 2350 C CA . GLU A 1 305 ? 17.490 -8.503 26.812 1.00 20.90 305 GLU A CA 1
ATOM 2351 C C . GLU A 1 305 ? 16.325 -9.183 26.100 1.00 20.24 305 GLU A C 1
ATOM 2352 O O . GLU A 1 305 ? 15.266 -9.441 26.713 1.00 19.71 305 GLU A O 1
ATOM 2358 N N . ALA A 1 306 ? 16.558 -9.519 24.823 1.00 20.48 306 ALA A N 1
ATOM 2359 C CA . ALA A 1 306 ? 15.597 -10.264 23.977 1.00 20.91 306 ALA A CA 1
ATOM 2360 C C . ALA A 1 306 ? 15.112 -11.552 24.614 1.00 20.65 306 ALA A C 1
ATOM 2361 O O . ALA A 1 306 ? 13.918 -11.896 24.535 1.00 19.17 306 ALA A O 1
ATOM 2363 N N . ALA A 1 307 ? 16.042 -12.243 25.266 1.00 20.31 307 ALA A N 1
ATOM 2364 C CA . ALA A 1 307 ? 15.741 -13.510 25.940 1.00 20.81 307 ALA A CA 1
ATOM 2365 C C . ALA A 1 307 ? 14.862 -13.341 27.188 1.00 21.00 307 ALA A C 1
ATOM 2366 O O . ALA A 1 307 ? 14.091 -14.237 27.510 1.00 20.04 307 ALA A O 1
ATOM 2368 N N . VAL A 1 308 ? 14.965 -12.199 27.871 1.00 20.60 308 VAL A N 1
ATOM 2369 C CA . VAL A 1 308 ? 14.092 -11.891 29.015 1.00 20.22 308 VAL A CA 1
ATOM 2370 C C . VAL A 1 308 ? 12.750 -11.264 28.581 1.00 19.10 308 VAL A C 1
ATOM 2371 O O . VAL A 1 308 ? 11.716 -11.509 29.210 1.00 18.40 308 VAL A O 1
ATOM 2375 N N . VAL A 1 309 ? 12.778 -10.511 27.480 1.00 18.04 309 VAL A N 1
ATOM 2376 C CA . VAL A 1 309 ? 11.577 -9.891 26.879 1.00 16.94 309 VAL A CA 1
ATOM 2377 C C . VAL A 1 309 ? 10.706 -10.933 26.144 1.00 17.02 309 VAL A C 1
ATOM 2378 O O . VAL A 1 309 ? 9.482 -11.015 26.365 1.00 15.99 309 VAL A O 1
ATOM 2382 N N . LYS A 1 310 ? 11.306 -11.733 25.264 1.00 15.99 310 LYS A N 1
ATOM 2383 C CA . LYS A 1 310 ? 10.500 -12.733 24.552 1.00 15.72 310 LYS A CA 1
ATOM 2384 C C . LYS A 1 310 ? 9.835 -13.689 25.502 1.00 15.64 310 LYS A C 1
ATOM 2385 O O . LYS A 1 310 ? 10.498 -14.352 26.316 1.00 15.05 310 LYS A O 1
ATOM 2391 N N . GLY A 1 311 ? 8.506 -13.760 25.413 1.00 15.14 311 GLY A N 1
ATOM 2392 C CA . GLY A 1 311 ? 7.742 -14.636 26.318 1.00 15.26 311 GLY A CA 1
ATOM 2393 C C . GLY A 1 311 ? 7.318 -14.068 27.666 1.00 15.84 311 GLY A C 1
ATOM 2394 O O . GLY A 1 311 ? 6.769 -14.808 28.476 1.00 15.29 311 GLY A O 1
ATOM 2395 N N . ALA A 1 312 ? 7.508 -12.762 27.912 1.00 14.33 312 ALA A N 1
ATOM 2396 C CA . ALA A 1 312 ? 7.336 -12.237 29.276 1.00 14.64 312 ALA A CA 1
ATOM 2397 C C . ALA A 1 312 ? 5.868 -11.964 29.644 1.00 14.79 312 ALA A C 1
ATOM 2398 O O . ALA A 1 312 ? 5.580 -11.579 30.791 1.00 15.44 312 ALA A O 1
ATOM 2400 N N . LEU A 1 313 ? 4.957 -12.149 28.678 1.00 14.22 313 LEU A N 1
ATOM 2401 C CA . LEU A 1 313 ? 3.506 -11.998 28.947 1.00 14.14 313 LEU A CA 1
ATOM 2402 C C . LEU A 1 313 ? 2.841 -13.331 29.215 1.00 15.56 313 LEU A C 1
ATOM 2403 O O . LEU A 1 313 ? 3.105 -14.307 28.501 1.00 16.54 313 LEU A O 1
ATOM 2408 N N . ASP A 1 314 ? 1.959 -13.373 30.216 1.00 14.38 314 ASP A N 1
ATOM 2409 C CA . ASP A 1 314 ? 1.114 -14.534 30.432 1.00 14.78 314 ASP A CA 1
ATOM 2410 C C . ASP A 1 314 ? -0.204 -14.350 29.700 1.00 14.67 314 ASP A C 1
ATOM 2411 O O . ASP A 1 314 ? -0.860 -15.328 29.361 1.00 15.70 314 ASP A O 1
ATOM 2416 N N . PHE A 1 315 ? -0.622 -13.094 29.545 1.00 13.44 315 PHE A N 1
ATOM 2417 C CA . PHE A 1 315 ? -1.821 -12.773 28.777 1.00 14.72 315 PHE A CA 1
ATOM 2418 C C . PHE A 1 315 ? -1.632 -11.409 28.146 1.00 14.29 315 PHE A C 1
ATOM 2419 O O . PHE A 1 315 ? -0.761 -10.655 28.551 1.00 15.07 315 PHE A O 1
ATOM 2427 N N . VAL A 1 316 ? -2.472 -11.114 27.160 1.00 15.47 316 VAL A N 1
ATOM 2428 C CA . VAL A 1 316 ? -2.488 -9.833 26.492 1.00 14.98 316 VAL A CA 1
ATOM 2429 C C . VAL A 1 316 ? -3.768 -9.128 26.922 1.00 15.26 316 VAL A C 1
ATOM 2430 O O . VAL A 1 316 ? -4.859 -9.618 26.665 1.00 14.98 316 VAL A O 1
ATOM 2434 N N . GLY A 1 317 ? -3.629 -7.967 27.564 1.00 14.30 317 GLY A N 1
ATOM 2435 C CA . GLY A 1 317 ? -4.786 -7.108 27.812 1.00 13.78 317 GLY A CA 1
ATOM 2436 C C . GLY A 1 317 ? -4.979 -6.173 26.609 1.00 13.19 317 GLY A C 1
ATOM 2437 O O . GLY A 1 317 ? -4.023 -5.587 26.074 1.00 13.15 317 GLY A O 1
ATOM 2438 N N . ILE A 1 318 ? -6.209 -6.073 26.153 1.00 12.72 318 ILE A N 1
ATOM 2439 C CA . ILE A 1 318 ? -6.521 -5.187 25.080 1.00 12.39 318 ILE A CA 1
ATOM 2440 C C . ILE A 1 318 ? -7.499 -4.113 25.567 1.00 11.93 318 ILE A C 1
ATOM 2441 O O . ILE A 1 318 ? -8.610 -4.408 26.024 1.00 11.97 318 ILE A O 1
ATOM 2446 N N . ASN A 1 319 ? -7.110 -2.863 25.417 1.00 11.76 319 ASN A N 1
ATOM 2447 C CA . ASN A 1 319 ? -8.017 -1.782 25.640 1.00 11.15 319 ASN A CA 1
ATOM 2448 C C . ASN A 1 319 ? -8.478 -1.356 24.262 1.00 12.38 319 ASN A C 1
ATOM 2449 O O . ASN A 1 319 ? -7.691 -0.814 23.504 1.00 10.90 319 ASN A O 1
ATOM 2454 N N . HIS A 1 320 ? -9.743 -1.611 23.933 1.00 12.40 320 HIS A N 1
ATOM 2455 C CA . HIS A 1 320 ? -10.189 -1.355 22.551 1.00 12.45 320 HIS A CA 1
ATOM 2456 C C . HIS A 1 320 ? -11.480 -0.553 22.617 1.00 12.90 320 HIS A C 1
ATOM 2457 O O . HIS A 1 320 ? -12.384 -0.922 23.359 1.00 13.08 320 HIS A O 1
ATOM 2464 N N . TYR A 1 321 ? -11.563 0.521 21.823 1.00 13.10 321 TYR A N 1
ATOM 2465 C CA . TYR A 1 321 ? -12.741 1.381 21.768 1.00 12.51 321 TYR A CA 1
ATOM 2466 C C . TYR A 1 321 ? -13.269 1.567 20.343 1.00 12.57 321 TYR A C 1
ATOM 2467 O O . TYR A 1 321 ? -14.479 1.641 20.122 1.00 12.29 321 TYR A O 1
ATOM 2476 N N . THR A 1 322 ? -12.353 1.636 19.386 1.00 13.12 322 THR A N 1
ATOM 2477 C CA . THR A 1 322 ? -12.707 2.216 18.108 1.00 13.40 322 THR A CA 1
ATOM 2478 C C . THR A 1 322 ? -11.874 1.681 16.930 1.00 13.42 322 THR A C 1
ATOM 2479 O O . THR A 1 322 ? -10.866 0.996 17.083 1.00 13.86 322 THR A O 1
ATOM 2483 N N . THR A 1 323 ? -12.338 2.029 15.743 1.00 13.99 323 THR A N 1
ATOM 2484 C CA . THR A 1 323 ? -11.707 1.619 14.508 1.00 13.93 323 THR A CA 1
ATOM 2485 C C . THR A 1 323 ? -11.589 2.851 13.576 1.00 14.79 323 THR A C 1
ATOM 2486 O O . THR A 1 323 ? -12.553 3.607 13.460 1.00 14.88 323 THR A O 1
ATOM 2490 N N . TYR A 1 324 ? -10.434 3.054 12.927 1.00 15.25 324 TYR A N 1
ATOM 2491 C CA . TYR A 1 324 ? -10.268 4.131 11.933 1.00 16.35 324 TYR A CA 1
ATOM 2492 C C . TYR A 1 324 ? -9.927 3.525 10.581 1.00 16.07 324 TYR A C 1
ATOM 2493 O O . TYR A 1 324 ? -9.514 2.389 10.518 1.00 16.66 324 TYR A O 1
ATOM 2502 N N . TYR A 1 325 ? -10.101 4.311 9.521 1.00 16.35 325 TYR A N 1
ATOM 2503 C CA . TYR A 1 325 ? -9.562 3.997 8.207 1.00 16.73 325 TYR A CA 1
ATOM 2504 C C . TYR A 1 325 ? -8.106 4.415 8.135 1.00 16.52 325 TYR A C 1
ATOM 2505 O O . TYR A 1 325 ? -7.721 5.420 8.747 1.00 17.74 325 TYR A O 1
ATOM 2514 N N . THR A 1 326 ? -7.300 3.688 7.371 1.00 16.65 326 THR A N 1
ATOM 2515 C CA . THR A 1 326 ? -5.866 4.007 7.228 1.00 16.01 326 THR A CA 1
ATOM 2516 C C . THR A 1 326 ? -5.488 4.052 5.748 1.00 17.80 326 THR A C 1
ATOM 2517 O O . THR A 1 326 ? -5.748 3.076 4.998 1.00 16.88 326 THR A O 1
ATOM 2521 N N . ARG A 1 327 ? -4.872 5.157 5.330 1.00 17.99 327 ARG A N 1
ATOM 2522 C CA . ARG A 1 327 ? -4.302 5.242 3.970 1.00 19.50 327 ARG A CA 1
ATOM 2523 C C . ARG A 1 327 ? -2.772 5.271 4.005 1.00 20.89 327 ARG A C 1
ATOM 2524 O O . ARG A 1 327 ? -2.171 5.633 5.009 1.00 20.09 327 ARG A O 1
ATOM 2532 N N . HIS A 1 328 ? -2.154 4.872 2.897 1.00 22.33 328 HIS A N 1
ATOM 2533 C CA . HIS A 1 328 ? -0.720 5.027 2.702 1.00 24.90 328 HIS A CA 1
ATOM 2534 C C . HIS A 1 328 ? -0.433 6.513 2.679 1.00 27.25 328 HIS A C 1
ATOM 2535 O O . HIS A 1 328 ? -1.256 7.293 2.203 1.00 26.77 328 HIS A O 1
ATOM 2542 N N . ASN A 1 329 ? 0.717 6.910 3.212 1.00 30.29 329 ASN A N 1
ATOM 2543 C CA . ASN A 1 329 ? 1.121 8.286 3.107 1.00 34.40 329 ASN A CA 1
ATOM 2544 C C . ASN A 1 329 ? 2.558 8.440 2.633 1.00 37.92 329 ASN A C 1
ATOM 2545 O O . ASN A 1 329 ? 3.493 7.885 3.225 1.00 38.40 329 ASN A O 1
ATOM 2550 N N . ASN A 1 330 ? 2.703 9.187 1.539 1.00 42.44 330 ASN A N 1
ATOM 2551 C CA . ASN A 1 330 ? 4.006 9.622 1.024 1.00 46.97 330 ASN A CA 1
ATOM 2552 C C . ASN A 1 330 ? 4.349 11.040 1.455 1.00 49.63 330 ASN A C 1
ATOM 2553 O O . ASN A 1 330 ? 3.550 11.967 1.272 1.00 50.12 330 ASN A O 1
ATOM 2558 N N . THR A 1 331 ? 5.537 11.204 2.030 1.00 52.79 331 THR A N 1
ATOM 2559 C CA . THR A 1 331 ? 6.053 12.535 2.352 1.00 55.57 331 THR A CA 1
ATOM 2560 C C . THR A 1 331 ? 7.546 12.643 2.027 1.00 57.17 331 THR A C 1
ATOM 2561 O O . THR A 1 331 ? 8.151 11.710 1.466 1.00 57.57 331 THR A O 1
ATOM 2565 N N . ASN A 1 332 ? 8.128 13.790 2.385 1.00 58.86 332 ASN A N 1
ATOM 2566 C CA . ASN A 1 332 ? 9.494 14.138 1.997 1.00 60.24 332 ASN A CA 1
ATOM 2567 C C . ASN A 1 332 ? 10.129 15.007 3.094 1.00 60.76 332 ASN A C 1
ATOM 2568 O O . ASN A 1 332 ? 10.687 16.082 2.815 1.00 60.70 332 ASN A O 1
ATOM 2573 N N . ILE A 1 333 ? 10.063 14.506 4.335 1.00 61.16 333 ILE A N 1
ATOM 2574 C CA . ILE A 1 333 ? 10.177 15.373 5.520 1.00 61.36 333 ILE A CA 1
ATOM 2575 C C . ILE A 1 333 ? 11.245 16.440 5.363 1.00 61.47 333 ILE A C 1
ATOM 2576 O O . ILE A 1 333 ? 12.304 16.205 4.746 1.00 61.64 333 ILE A O 1
ATOM 2581 N N . ILE A 1 334 ? 10.949 17.619 5.917 1.00 61.15 334 ILE A N 1
ATOM 2582 C CA . ILE A 1 334 ? 11.956 18.678 6.022 1.00 60.46 334 ILE A CA 1
ATOM 2583 C C . ILE A 1 334 ? 12.900 18.409 7.225 1.00 59.34 334 ILE A C 1
ATOM 2584 O O . ILE A 1 334 ? 12.778 19.019 8.305 1.00 59.82 334 ILE A O 1
ATOM 2589 N N . GLY A 1 335 ? 13.814 17.456 7.016 1.00 57.48 335 GLY A N 1
ATOM 2590 C CA . GLY A 1 335 ? 14.875 17.148 7.971 1.00 54.73 335 GLY A CA 1
ATOM 2591 C C . GLY A 1 335 ? 14.434 16.477 9.261 1.00 52.59 335 GLY A C 1
ATOM 2592 O O . GLY A 1 335 ? 13.230 16.226 9.490 1.00 53.08 335 GLY A O 1
ATOM 2593 N N . THR A 1 336 ? 15.437 16.202 10.098 1.00 49.84 336 THR A N 1
ATOM 2594 C CA . THR A 1 336 ? 15.289 15.635 11.444 1.00 47.07 336 THR A CA 1
ATOM 2595 C C . THR A 1 336 ? 14.370 16.462 12.333 1.00 44.36 336 THR A C 1
ATOM 2596 O O . THR A 1 336 ? 13.619 15.919 13.145 1.00 44.18 336 THR A O 1
ATOM 2600 N N . LEU A 1 337 ? 14.441 17.782 12.174 1.00 41.11 337 LEU A N 1
ATOM 2601 C CA . LEU A 1 337 ? 13.789 18.695 13.098 1.00 37.67 337 LEU A CA 1
ATOM 2602 C C . LEU A 1 337 ? 12.316 18.358 13.275 1.00 35.40 337 LEU A C 1
ATOM 2603 O O . LEU A 1 337 ? 11.792 18.462 14.385 1.00 35.15 337 LEU A O 1
ATOM 2608 N N . LEU A 1 338 ? 11.659 17.930 12.197 1.00 31.82 338 LEU A N 1
ATOM 2609 C CA . LEU A 1 338 ? 10.214 17.711 12.237 1.00 28.65 338 LEU A CA 1
ATOM 2610 C C . LEU A 1 338 ? 9.773 16.240 12.362 1.00 25.54 338 LEU A C 1
ATOM 2611 O O . LEU A 1 338 ? 8.580 15.948 12.231 1.00 24.36 338 LEU A O 1
ATOM 2616 N N . ASN A 1 339 ? 10.729 15.338 12.608 1.00 22.88 339 ASN A N 1
ATOM 2617 C CA . ASN A 1 339 ? 10.463 13.907 12.811 1.00 21.43 339 ASN A CA 1
ATOM 2618 C C . ASN A 1 339 ? 9.417 13.700 13.899 1.00 20.31 339 ASN A C 1
ATOM 2619 O O . ASN A 1 339 ? 9.415 14.396 14.919 1.00 19.62 339 ASN A O 1
ATOM 2624 N N . ASN A 1 340 ? 8.523 12.754 13.671 1.00 18.89 340 ASN A N 1
ATOM 2625 C CA . ASN A 1 340 ? 7.455 12.463 14.613 1.00 18.49 340 ASN A CA 1
ATOM 2626 C C . ASN A 1 340 ? 6.957 11.046 14.355 1.00 17.78 340 ASN A C 1
ATOM 2627 O O . ASN A 1 340 ? 7.204 10.500 13.268 1.00 17.48 340 ASN A O 1
ATOM 2632 N N . THR A 1 341 ? 6.227 10.471 15.309 1.00 17.26 341 THR A N 1
ATOM 2633 C CA . THR A 1 341 ? 5.878 9.048 15.178 1.00 16.45 341 THR A CA 1
ATOM 2634 C C . THR A 1 341 ? 4.909 8.815 14.015 1.00 16.89 341 THR A C 1
ATOM 2635 O O . THR A 1 341 ? 5.003 7.813 13.331 1.00 16.61 341 THR A O 1
ATOM 2639 N N . LEU A 1 342 ? 3.970 9.729 13.799 1.00 17.44 342 LEU A N 1
ATOM 2640 C CA . LEU A 1 342 ? 2.967 9.491 12.748 1.00 17.28 342 LEU A CA 1
ATOM 2641 C C . LEU A 1 342 ? 3.618 9.474 11.375 1.00 17.49 342 LEU A C 1
ATOM 2642 O O . LEU A 1 342 ? 3.379 8.578 10.587 1.00 17.40 342 LEU A O 1
ATOM 2647 N N . ALA A 1 343 ? 4.445 10.470 11.111 1.00 16.35 343 ALA A N 1
ATOM 2648 C CA . ALA A 1 343 ? 5.211 10.503 9.866 1.00 16.99 343 ALA A CA 1
ATOM 2649 C C . ALA A 1 343 ? 6.040 9.209 9.679 1.00 16.72 343 ALA A C 1
ATOM 2650 O O . ALA A 1 343 ? 6.133 8.689 8.566 1.00 17.69 343 ALA A O 1
ATOM 2652 N N . ASP A 1 344 ? 6.635 8.697 10.756 1.00 15.89 344 ASP A N 1
ATOM 2653 C CA . ASP A 1 344 ? 7.433 7.457 10.699 1.00 15.89 344 ASP A CA 1
ATOM 2654 C C . ASP A 1 344 ? 6.625 6.228 10.179 1.00 15.92 344 ASP A C 1
ATOM 2655 O O . ASP A 1 344 ? 7.186 5.361 9.495 1.00 15.47 344 ASP A O 1
ATOM 2660 N N . THR A 1 345 ? 5.325 6.181 10.505 1.00 15.64 345 THR A N 1
ATOM 2661 C CA . THR A 1 345 ? 4.464 5.057 10.128 1.00 16.58 345 THR A CA 1
ATOM 2662 C C . THR A 1 345 ? 4.262 5.034 8.622 1.00 16.13 345 THR A C 1
ATOM 2663 O O . THR A 1 345 ? 4.003 3.983 8.083 1.00 17.23 345 THR A O 1
ATOM 2667 N N . GLY A 1 346 ? 4.387 6.181 7.953 1.00 15.95 346 GLY A N 1
ATOM 2668 C CA . GLY A 1 346 ? 4.106 6.231 6.513 1.00 16.92 346 GLY A CA 1
ATOM 2669 C C . GLY A 1 346 ? 2.623 6.020 6.246 1.00 17.41 346 GLY A C 1
ATOM 2670 O O . GLY A 1 346 ? 2.229 5.512 5.176 1.00 18.23 346 GLY A O 1
ATOM 2671 N N . THR A 1 347 ? 1.787 6.392 7.218 1.00 17.65 347 THR A N 1
ATOM 2672 C CA . THR A 1 347 ? 0.330 6.244 7.087 1.00 17.40 347 THR A CA 1
ATOM 2673 C C . THR A 1 347 ? -0.353 7.423 7.680 1.00 17.72 347 THR A C 1
ATOM 2674 O O . THR A 1 347 ? 0.219 8.185 8.483 1.00 18.54 347 THR A O 1
ATOM 2678 N N . VAL A 1 348 ? -1.608 7.565 7.301 1.00 18.16 348 VAL A N 1
ATOM 2679 C CA . VAL A 1 348 ? -2.509 8.476 7.995 1.00 18.77 348 VAL A CA 1
ATOM 2680 C C . VAL A 1 348 ? -3.787 7.706 8.315 1.00 18.63 348 VAL A C 1
ATOM 2681 O O . VAL A 1 348 ? -4.297 6.987 7.460 1.00 16.82 348 VAL A O 1
ATOM 2685 N N . SER A 1 349 ? -4.287 7.842 9.548 1.00 17.73 349 SER A N 1
ATOM 2686 C CA . SER A 1 349 ? -5.516 7.153 9.944 1.00 18.94 349 SER A CA 1
ATOM 2687 C C . SER A 1 349 ? -6.528 8.137 10.452 1.00 20.00 349 SER A C 1
ATOM 2688 O O . SER A 1 349 ? -6.171 9.027 11.234 1.00 20.57 349 SER A O 1
ATOM 2691 N N . LEU A 1 350 ? -7.778 7.958 10.012 1.00 20.59 350 LEU A N 1
ATOM 2692 C CA . LEU A 1 350 ? -8.895 8.869 10.295 1.00 23.04 350 LEU A CA 1
ATOM 2693 C C . LEU A 1 350 ? -10.174 8.092 10.303 1.00 22.14 350 LEU A C 1
ATOM 2694 O O . LEU A 1 350 ? -10.298 7.100 9.591 1.00 21.73 350 LEU A O 1
ATOM 2699 N N . PRO A 1 351 ? -11.155 8.549 11.089 1.00 23.59 351 PRO A N 1
ATOM 2700 C CA . PRO A 1 351 ? -12.455 7.889 11.067 1.00 23.42 351 PRO A CA 1
ATOM 2701 C C . PRO A 1 351 ? -13.363 8.340 9.913 1.00 24.21 351 PRO A C 1
ATOM 2702 O O . PRO A 1 351 ? -14.584 8.199 10.018 1.00 24.36 351 PRO A O 1
ATOM 2706 N N . PHE A 1 352 ? -12.783 8.880 8.842 1.00 24.32 352 PHE A N 1
ATOM 2707 C CA . PHE A 1 352 ? -13.554 9.387 7.707 1.00 25.58 352 PHE A CA 1
ATOM 2708 C C . PHE A 1 352 ? -13.043 8.768 6.419 1.00 25.78 352 PHE A C 1
ATOM 2709 O O . PHE A 1 352 ? -11.825 8.637 6.209 1.00 25.89 352 PHE A O 1
ATOM 2717 N N . LYS A 1 353 ? -13.989 8.353 5.585 1.00 26.98 353 LYS A N 1
ATOM 2718 C CA . LYS A 1 353 ? -13.698 7.860 4.249 1.00 28.42 353 LYS A CA 1
ATOM 2719 C C . LYS A 1 353 ? -14.597 8.636 3.320 1.00 30.79 353 LYS A C 1
ATOM 2720 O O . LYS A 1 353 ? -15.817 8.736 3.550 1.00 31.39 353 LYS A O 1
ATOM 2726 N N . ASN A 1 354 ? -13.992 9.199 2.281 1.00 33.57 354 ASN A N 1
ATOM 2727 C CA . ASN A 1 354 ? -14.739 9.968 1.278 1.00 35.96 354 ASN A CA 1
ATOM 2728 C C . ASN A 1 354 ? -15.739 10.892 1.990 1.00 36.33 354 ASN A C 1
ATOM 2729 O O . ASN A 1 354 ? -16.928 10.881 1.687 1.00 37.36 354 ASN A O 1
ATOM 2734 N N . GLY A 1 355 ? -15.229 11.638 2.978 1.00 37.03 355 GLY A N 1
ATOM 2735 C CA . GLY A 1 355 ? -16.022 12.526 3.840 1.00 36.94 355 GLY A CA 1
ATOM 2736 C C . GLY A 1 355 ? -17.039 11.923 4.826 1.00 36.78 355 GLY A C 1
ATOM 2737 O O . GLY A 1 355 ? -17.635 12.651 5.641 1.00 37.67 355 GLY A O 1
ATOM 2738 N N . LYS A 1 356 ? -17.249 10.607 4.756 1.00 35.63 356 LYS A N 1
ATOM 2739 C CA . LYS A 1 356 ? -18.278 9.940 5.541 1.00 34.12 356 LYS A CA 1
ATOM 2740 C C . LYS A 1 356 ? -17.669 9.344 6.810 1.00 31.92 356 LYS A C 1
ATOM 2741 O O . LYS A 1 356 ? -16.691 8.617 6.714 1.00 31.26 356 LYS A O 1
ATOM 2747 N N . PRO A 1 357 ? -18.228 9.666 8.002 1.00 30.18 357 PRO A N 1
ATOM 2748 C CA . PRO A 1 357 ? -17.642 9.033 9.204 1.00 28.25 357 PRO A CA 1
ATOM 2749 C C . PRO A 1 357 ? -17.816 7.507 9.239 1.00 26.82 357 PRO A C 1
ATOM 2750 O O . PRO A 1 357 ? -18.791 6.980 8.712 1.00 26.44 357 PRO A O 1
ATOM 2754 N N . ILE A 1 358 ? -16.881 6.807 9.873 1.00 24.67 358 ILE A N 1
ATOM 2755 C CA . ILE A 1 358 ? -16.948 5.345 9.969 1.00 23.69 358 ILE A CA 1
ATOM 2756 C C . ILE A 1 358 ? -18.115 4.827 10.829 1.00 22.95 358 ILE A C 1
ATOM 2757 O O . ILE A 1 358 ? -18.569 3.690 10.656 1.00 23.14 358 ILE A O 1
ATOM 2762 N N . GLY A 1 359 ? -18.594 5.658 11.744 1.00 22.43 359 GLY A N 1
ATOM 2763 C CA . GLY A 1 359 ? -19.662 5.293 12.649 1.00 21.74 359 GLY A CA 1
ATOM 2764 C C . GLY A 1 359 ? -20.216 6.509 13.359 1.00 21.51 359 GLY A C 1
ATOM 2765 O O . GLY A 1 359 ? -19.712 7.617 13.183 1.00 21.98 359 GLY A O 1
ATOM 2766 N N . ASP A 1 360 ? -21.288 6.302 14.118 1.00 20.70 360 ASP A N 1
ATOM 2767 C CA . ASP A 1 360 ? -21.716 7.232 15.159 1.00 21.74 360 ASP A CA 1
ATOM 2768 C C . ASP A 1 360 ? -20.507 7.522 16.058 1.00 20.39 360 ASP A C 1
ATOM 2769 O O . ASP A 1 360 ? -19.587 6.735 16.109 1.00 20.36 360 ASP A O 1
ATOM 2774 N N . ARG A 1 361 ? -20.486 8.673 16.705 1.00 19.61 361 ARG A N 1
ATOM 2775 C CA . ARG A 1 361 ? -19.419 9.011 17.633 1.00 19.03 361 ARG A CA 1
ATOM 2776 C C . ARG A 1 361 ? -19.954 9.143 19.090 1.00 18.46 361 ARG A C 1
ATOM 2777 O O . ARG A 1 361 ? -21.073 9.652 19.337 1.00 17.19 361 ARG A O 1
ATOM 2785 N N . ALA A 1 362 ? -19.170 8.690 20.060 1.00 17.41 362 ALA A N 1
ATOM 2786 C CA . ALA A 1 362 ? -19.471 9.005 21.465 1.00 16.45 362 ALA A CA 1
ATOM 2787 C C . ALA A 1 362 ? -19.089 10.478 21.726 1.00 16.52 362 ALA A C 1
ATOM 2788 O O . ALA A 1 362 ? -18.739 11.222 20.797 1.00 15.85 362 ALA A O 1
ATOM 2790 N N . ASN A 1 363 ? -19.099 10.892 22.990 1.00 16.93 363 ASN A N 1
ATOM 2791 C CA . ASN A 1 363 ? -18.665 12.236 23.360 1.00 17.94 363 ASN A CA 1
ATOM 2792 C C . ASN A 1 363 ? -17.215 12.566 22.954 1.00 17.61 363 ASN A C 1
ATOM 2793 O O . ASN A 1 363 ? -16.954 13.621 22.380 1.00 17.99 363 ASN A O 1
ATOM 2798 N N . SER A 1 364 ? -16.282 11.670 23.245 1.00 17.01 364 SER A N 1
ATOM 2799 C CA . SER A 1 364 ? -14.884 11.905 22.910 1.00 18.25 364 SER A CA 1
ATOM 2800 C C . SER A 1 364 ? -14.729 12.040 21.397 1.00 19.76 364 SER A C 1
ATOM 2801 O O . SER A 1 364 ? -15.245 11.207 20.629 1.00 19.35 364 SER A O 1
ATOM 2804 N N . ILE A 1 365 ? -14.020 13.103 20.983 1.00 20.76 365 ILE A N 1
ATOM 2805 C CA . ILE A 1 365 ? -13.870 13.447 19.574 1.00 21.27 365 ILE A CA 1
ATOM 2806 C C . ILE A 1 365 ? -13.197 12.309 18.784 1.00 20.15 365 ILE A C 1
ATOM 2807 O O . ILE A 1 365 ? -13.370 12.190 17.564 1.00 20.17 365 ILE A O 1
ATOM 2812 N N . TRP A 1 366 ? -12.437 11.473 19.486 1.00 18.75 366 TRP A N 1
ATOM 2813 C CA . TRP A 1 366 ? -11.677 10.384 18.872 1.00 18.42 366 TRP A CA 1
ATOM 2814 C C . TRP A 1 366 ? -12.431 9.046 18.823 1.00 17.64 366 TRP A C 1
ATOM 2815 O O . TRP A 1 366 ? -11.964 8.097 18.197 1.00 17.05 366 TRP A O 1
ATOM 2826 N N . LEU A 1 367 ? -13.581 8.969 19.495 1.00 17.54 367 LEU A N 1
ATOM 2827 C CA . LEU A 1 367 ? -14.210 7.661 19.802 1.00 17.35 367 LEU A CA 1
ATOM 2828 C C . LEU A 1 367 ? -15.379 7.346 18.876 1.00 17.71 367 LEU A C 1
ATOM 2829 O O . LEU A 1 367 ? -16.520 7.744 19.135 1.00 18.32 367 LEU A O 1
ATOM 2834 N N . TYR A 1 368 ? -15.094 6.590 17.820 1.00 17.25 368 TYR A N 1
ATOM 2835 C CA . TYR A 1 368 ? -16.122 6.207 16.851 1.00 17.36 368 TYR A CA 1
ATOM 2836 C C . TYR A 1 368 ? -16.649 4.813 17.144 1.00 17.18 368 TYR A C 1
ATOM 2837 O O . TYR A 1 368 ? -15.889 3.909 17.521 1.00 16.01 368 TYR A O 1
ATOM 2846 N N . ILE A 1 369 ? -17.956 4.648 16.977 1.00 16.31 369 ILE A N 1
ATOM 2847 C CA . ILE A 1 369 ? -18.613 3.421 17.393 1.00 16.69 369 ILE A CA 1
ATOM 2848 C C . ILE A 1 369 ? -18.598 2.424 16.257 1.00 17.10 369 ILE A C 1
ATOM 2849 O O . ILE A 1 369 ? -19.363 2.576 15.277 1.00 17.27 369 ILE A O 1
ATOM 2854 N N . VAL A 1 370 ? -17.713 1.427 16.359 1.00 15.83 370 VAL A N 1
ATOM 2855 C CA . VAL A 1 370 ? -17.492 0.475 15.245 1.00 15.04 370 VAL A CA 1
ATOM 2856 C C . VAL A 1 370 ? -17.383 -0.960 15.808 1.00 14.93 370 VAL A C 1
ATOM 2857 O O . VAL A 1 370 ? -16.254 -1.497 15.946 1.00 14.11 370 VAL A O 1
ATOM 2861 N N . PRO A 1 371 ? -18.532 -1.570 16.175 1.00 14.37 371 PRO A N 1
ATOM 2862 C CA . PRO A 1 371 ? -18.500 -2.867 16.886 1.00 14.79 371 PRO A CA 1
ATOM 2863 C C . PRO A 1 371 ? -17.744 -3.975 16.147 1.00 15.38 371 PRO A C 1
ATOM 2864 O O . PRO A 1 371 ? -17.160 -4.839 16.828 1.00 14.76 371 PRO A O 1
ATOM 2868 N N . ARG A 1 372 ? -17.752 -3.985 14.796 1.00 15.09 372 ARG A N 1
ATOM 2869 C CA . ARG A 1 372 ? -17.071 -5.037 14.048 1.00 15.81 372 ARG A CA 1
ATOM 2870 C C . ARG A 1 372 ? -15.556 -5.052 14.309 1.00 16.45 372 ARG A C 1
ATOM 2871 O O . ARG A 1 372 ? -14.908 -6.076 14.170 1.00 17.21 372 ARG A O 1
ATOM 2879 N N . GLY A 1 373 ? -14.990 -3.908 14.639 1.00 15.61 373 GLY A N 1
ATOM 2880 C CA . GLY A 1 373 ? -13.547 -3.866 14.840 1.00 15.62 373 GLY A CA 1
ATOM 2881 C C . GLY A 1 373 ? -13.107 -4.703 16.038 1.00 15.46 373 GLY A C 1
ATOM 2882 O O . GLY A 1 373 ? -11.981 -5.154 16.074 1.00 16.76 373 GLY A O 1
ATOM 2883 N N . MET A 1 374 ? -13.981 -4.910 17.019 1.00 14.99 374 MET A N 1
ATOM 2884 C CA . MET A 1 374 ? -13.670 -5.816 18.131 1.00 15.81 374 MET A CA 1
ATOM 2885 C C . MET A 1 374 ? -13.378 -7.244 17.648 1.00 16.23 374 MET A C 1
ATOM 2886 O O . MET A 1 374 ? -12.403 -7.873 18.072 1.00 15.23 374 MET A O 1
ATOM 2891 N N . ARG A 1 375 ? -14.207 -7.729 16.735 1.00 15.97 375 ARG A N 1
ATOM 2892 C CA . ARG A 1 375 ? -14.035 -9.077 16.187 1.00 16.21 375 ARG A CA 1
ATOM 2893 C C . ARG A 1 375 ? -12.813 -9.174 15.281 1.00 15.70 375 ARG A C 1
ATOM 2894 O O . ARG A 1 375 ? -12.071 -10.159 15.340 1.00 14.59 375 ARG A O 1
ATOM 2902 N N . SER A 1 376 ? -12.604 -8.153 14.445 1.00 15.46 376 SER A N 1
ATOM 2903 C CA . SER A 1 376 ? -11.492 -8.127 13.538 1.00 15.66 376 SER A CA 1
ATOM 2904 C C . SER A 1 376 ? -10.171 -8.100 14.305 1.00 15.67 376 SER A C 1
ATOM 2905 O O . SER A 1 376 ? -9.228 -8.776 13.918 1.00 15.65 376 SER A O 1
ATOM 2908 N N . LEU A 1 377 ? -10.121 -7.320 15.389 1.00 14.95 377 LEU A N 1
ATOM 2909 C CA . LEU A 1 377 ? -8.914 -7.247 16.226 1.00 14.60 377 LEU A CA 1
ATOM 2910 C C . LEU A 1 377 ? -8.634 -8.570 16.937 1.00 14.68 377 LEU A C 1
ATOM 2911 O O . LEU A 1 377 ? -7.482 -9.003 17.031 1.00 14.10 377 LEU A O 1
ATOM 2916 N N . MET A 1 378 ? -9.673 -9.200 17.483 1.00 15.22 378 MET A N 1
ATOM 2917 C CA . MET A 1 378 ? -9.457 -10.465 18.195 1.00 14.66 378 MET A CA 1
ATOM 2918 C C . MET A 1 378 ? -8.833 -11.507 17.257 1.00 15.28 378 MET A C 1
ATOM 2919 O O . MET A 1 378 ? -7.952 -12.283 17.649 1.00 14.51 378 MET A O 1
ATOM 2924 N N . ASN A 1 379 ? -9.284 -11.520 16.002 1.00 16.14 379 ASN A N 1
ATOM 2925 C CA . ASN A 1 379 ? -8.693 -12.426 14.995 1.00 16.43 379 ASN A CA 1
ATOM 2926 C C . ASN A 1 379 ? -7.285 -12.065 14.570 1.00 15.90 379 ASN A C 1
ATOM 2927 O O . ASN A 1 379 ? -6.500 -12.942 14.264 1.00 15.96 379 ASN A O 1
ATOM 2932 N N . TYR A 1 380 ? -6.972 -10.772 14.527 1.00 15.40 380 TYR A N 1
ATOM 2933 C CA . TYR A 1 380 ? -5.623 -10.313 14.205 1.00 14.37 380 TYR A CA 1
ATOM 2934 C C . TYR A 1 380 ? -4.645 -10.774 15.283 1.00 14.36 380 TYR A C 1
ATOM 2935 O O . TYR A 1 380 ? -3.561 -11.240 14.974 1.00 13.55 380 TYR A O 1
ATOM 2944 N N . VAL A 1 381 ? -5.037 -10.631 16.551 1.00 14.11 381 VAL A N 1
ATOM 2945 C CA . VAL A 1 381 ? -4.179 -11.032 17.668 1.00 13.94 381 VAL A CA 1
ATOM 2946 C C . VAL A 1 381 ? -3.968 -12.533 17.701 1.00 14.47 381 VAL A C 1
ATOM 2947 O O . VAL A 1 381 ? -2.821 -13.021 17.900 1.00 14.89 381 VAL A O 1
ATOM 2951 N N . LYS A 1 382 ? -5.059 -13.260 17.496 1.00 13.63 382 LYS A N 1
ATOM 2952 C CA . LYS A 1 382 ? -5.003 -14.722 17.382 1.00 15.58 382 LYS A CA 1
ATOM 2953 C C . LYS A 1 382 ? -3.984 -15.139 16.316 1.00 15.86 382 LYS A C 1
ATOM 2954 O O . LYS A 1 382 ? -3.096 -15.914 16.582 1.00 16.55 382 LYS A O 1
ATOM 2960 N N . GLU A 1 383 ? -4.099 -14.582 15.115 1.00 17.06 383 GLU A N 1
ATOM 2961 C CA . GLU A 1 383 ? -3.297 -15.058 14.004 1.00 17.64 383 GLU A CA 1
ATOM 2962 C C . GLU A 1 383 ? -1.858 -14.596 14.136 1.00 17.35 383 GLU A C 1
ATOM 2963 O O . GLU A 1 383 ? -0.938 -15.360 13.879 1.00 17.37 383 GLU A O 1
ATOM 2969 N N . ARG A 1 384 ? -1.654 -13.343 14.520 1.00 17.28 384 ARG A N 1
ATOM 2970 C CA . ARG A 1 384 ? -0.270 -12.836 14.556 1.00 16.46 384 ARG A CA 1
ATOM 2971 C C . ARG A 1 384 ? 0.555 -13.434 15.695 1.00 16.33 384 ARG A C 1
ATOM 2972 O O . ARG A 1 384 ? 1.758 -13.721 15.521 1.00 15.62 384 ARG A O 1
ATOM 2980 N N . TYR A 1 385 ? -0.085 -13.607 16.855 1.00 16.50 385 TYR A N 1
ATOM 2981 C CA . TYR A 1 385 ? 0.651 -13.977 18.063 1.00 16.86 385 TYR A CA 1
ATOM 2982 C C . TYR A 1 385 ? 0.433 -15.414 18.578 1.00 16.59 385 TYR A C 1
ATOM 2983 O O . TYR A 1 385 ? 0.807 -15.748 19.707 1.00 16.45 385 TYR A O 1
ATOM 2992 N N . ASN A 1 386 ? -0.171 -16.244 17.728 1.00 17.24 386 ASN A N 1
ATOM 2993 C CA . ASN A 1 386 ? -0.340 -17.670 18.021 1.00 17.34 386 ASN A CA 1
ATOM 2994 C C . ASN A 1 386 ? -1.278 -17.887 19.194 1.00 16.66 386 ASN A C 1
ATOM 2995 O O . ASN A 1 386 ? -0.990 -18.638 20.141 1.00 16.50 386 ASN A O 1
ATOM 3000 N N . SER A 1 387 ? -2.427 -17.227 19.097 1.00 16.74 387 SER A N 1
ATOM 3001 C CA . SER A 1 387 ? -3.544 -17.491 19.986 1.00 17.30 387 SER A CA 1
ATOM 3002 C C . SER A 1 387 ? -3.146 -17.380 21.491 1.00 16.26 387 SER A C 1
ATOM 3003 O O . SER A 1 387 ? -3.339 -18.304 22.285 1.00 16.61 387 SER A O 1
ATOM 3006 N N . PRO A 1 388 ? -2.609 -16.215 21.901 1.00 16.29 388 PRO A N 1
ATOM 3007 C CA . PRO A 1 388 ? -2.368 -16.011 23.337 1.00 15.88 388 PRO A CA 1
ATOM 3008 C C . PRO A 1 388 ? -3.682 -15.741 24.029 1.00 16.21 388 PRO A C 1
ATOM 3009 O O . PRO A 1 388 ? -4.627 -15.271 23.369 1.00 16.62 388 PRO A O 1
ATOM 3013 N N . PRO A 1 389 ? -3.731 -15.973 25.353 1.00 15.66 389 PRO A N 1
ATOM 3014 C CA . PRO A 1 389 ? -4.872 -15.584 26.158 1.00 16.00 389 PRO A CA 1
ATOM 3015 C C . PRO A 1 389 ? -5.020 -14.052 26.106 1.00 14.26 389 PRO A C 1
ATOM 3016 O O . PRO A 1 389 ? -4.025 -13.338 26.203 1.00 14.62 389 PRO A O 1
ATOM 3020 N N . VAL A 1 390 ? -6.240 -13.586 25.867 1.00 13.77 390 VAL A N 1
ATOM 3021 C CA . VAL A 1 390 ? -6.572 -12.146 25.840 1.00 12.57 390 VAL A CA 1
ATOM 3022 C C . VAL A 1 390 ? -7.672 -11.828 26.865 1.00 12.51 390 VAL A C 1
ATOM 3023 O O . VAL A 1 390 ? -8.602 -12.604 27.069 1.00 11.96 390 VAL A O 1
ATOM 3027 N N . TYR A 1 391 ? -7.541 -10.677 27.509 1.00 12.26 391 TYR A N 1
ATOM 3028 C CA . TYR A 1 391 ? -8.604 -10.092 28.287 1.00 13.68 391 TYR A CA 1
ATOM 3029 C C . TYR A 1 391 ? -8.850 -8.756 27.643 1.00 13.02 391 TYR A C 1
ATOM 3030 O O . TYR A 1 391 ? -7.898 -8.047 27.340 1.00 13.19 391 TYR A O 1
ATOM 3039 N N . ILE A 1 392 ? -10.123 -8.410 27.458 1.00 12.99 392 ILE A N 1
ATOM 3040 C CA . ILE A 1 392 ? -10.492 -7.045 27.102 1.00 11.81 392 ILE A CA 1
ATOM 3041 C C . ILE A 1 392 ? -10.410 -6.252 28.402 1.00 12.20 392 ILE A C 1
ATOM 3042 O O . ILE A 1 392 ? -11.321 -6.315 29.240 1.00 11.28 392 ILE A O 1
ATOM 3047 N N . THR A 1 393 ? -9.288 -5.559 28.588 1.00 11.30 393 THR A N 1
ATOM 3048 C CA . THR A 1 393 ? -9.032 -4.864 29.841 1.00 11.20 393 THR A CA 1
ATOM 3049 C C . THR A 1 393 ? -9.721 -3.496 29.918 1.00 11.50 393 THR A C 1
ATOM 3050 O O . THR A 1 393 ? -9.787 -2.928 31.022 1.00 11.91 393 THR A O 1
ATOM 3054 N N . GLU A 1 394 ? -10.173 -2.945 28.772 1.00 11.58 394 GLU A N 1
ATOM 3055 C CA . GLU A 1 394 ? -11.044 -1.737 28.715 1.00 11.69 394 GLU A CA 1
ATOM 3056 C C . GLU A 1 394 ? -11.855 -1.754 27.447 1.00 11.27 394 GLU A C 1
ATOM 3057 O O . GLU A 1 394 ? -11.322 -2.053 26.376 1.00 9.98 394 GLU A O 1
ATOM 3063 N N . ASN A 1 395 ? -13.150 -1.442 27.579 1.00 11.83 395 ASN A N 1
ATOM 3064 C CA . ASN A 1 395 ? -14.030 -1.141 26.434 1.00 12.84 395 ASN A CA 1
ATOM 3065 C C . ASN A 1 395 ? -15.213 -0.344 26.998 1.00 13.35 395 ASN A C 1
ATOM 3066 O O . ASN A 1 395 ? -15.708 -0.658 28.080 1.00 13.72 395 ASN A O 1
ATOM 3071 N N . GLY A 1 396 ? -15.614 0.729 26.334 1.00 14.55 396 GLY A N 1
ATOM 3072 C CA . GLY A 1 396 ? -16.793 1.510 26.788 1.00 13.86 396 GLY A CA 1
ATOM 3073 C C . GLY A 1 396 ? -16.897 2.791 25.994 1.00 15.31 396 GLY A C 1
ATOM 3074 O O . GLY A 1 396 ? -16.211 2.951 25.004 1.00 14.27 396 GLY A O 1
ATOM 3075 N N . MET A 1 397 ? -17.748 3.718 26.440 1.00 14.58 397 MET A N 1
ATOM 3076 C CA . MET A 1 397 ? -17.935 4.973 25.704 1.00 14.93 397 MET A CA 1
ATOM 3077 C C . MET A 1 397 ? -18.407 6.038 26.670 1.00 14.44 397 MET A C 1
ATOM 3078 O O . MET A 1 397 ? -18.853 5.716 27.790 1.00 14.61 397 MET A O 1
ATOM 3083 N N . ASP A 1 398 ? -18.343 7.288 26.229 1.00 15.07 398 ASP A N 1
ATOM 3084 C CA . ASP A 1 398 ? -18.647 8.392 27.118 1.00 15.26 398 ASP A CA 1
ATOM 3085 C C . ASP A 1 398 ? -19.836 9.248 26.668 1.00 16.45 398 ASP A C 1
ATOM 3086 O O . ASP A 1 398 ? -20.104 9.395 25.477 1.00 16.52 398 ASP A O 1
ATOM 3091 N N . ASP A 1 399 ? -20.539 9.777 27.662 1.00 17.73 399 ASP A N 1
ATOM 3092 C CA . ASP A 1 399 ? -21.542 10.822 27.467 1.00 18.63 399 ASP A CA 1
ATOM 3093 C C . ASP A 1 399 ? -20.863 12.180 27.715 1.00 18.81 399 ASP A C 1
ATOM 3094 O O . ASP A 1 399 ? -19.785 12.227 28.332 1.00 18.06 399 ASP A O 1
ATOM 3099 N N . SER A 1 400 ? -21.482 13.278 27.275 1.00 18.33 400 SER A N 1
ATOM 3100 C CA . SER A 1 400 ? -20.989 14.603 27.652 1.00 18.95 400 SER A CA 1
ATOM 3101 C C . SER A 1 400 ? -21.321 14.881 29.102 1.00 19.27 400 SER A C 1
ATOM 3102 O O . SER A 1 400 ? -22.104 14.155 29.704 1.00 19.55 400 SER A O 1
ATOM 3105 N N . ASN A 1 401 ? -20.709 15.909 29.681 1.00 19.43 401 ASN A N 1
ATOM 3106 C CA . ASN A 1 401 ? -21.130 16.375 30.974 1.00 20.03 401 ASN A CA 1
ATOM 3107 C C . ASN A 1 401 ? -21.998 17.619 30.708 1.00 21.42 401 ASN A C 1
ATOM 3108 O O . ASN A 1 401 ? -21.482 18.725 30.444 1.00 21.01 401 ASN A O 1
ATOM 3113 N N . ASN A 1 402 ? -23.321 17.417 30.742 1.00 22.33 402 ASN A N 1
ATOM 3114 C CA . ASN A 1 402 ? -24.258 18.405 30.220 1.00 23.63 402 ASN A CA 1
ATOM 3115 C C . ASN A 1 402 ? -25.087 19.089 31.305 1.00 25.03 402 ASN A C 1
ATOM 3116 O O . ASN A 1 402 ? -26.030 18.496 31.845 1.00 24.34 402 ASN A O 1
ATOM 3121 N N . PRO A 1 403 ? -24.731 20.350 31.628 1.00 26.49 403 PRO A N 1
ATOM 3122 C CA . PRO A 1 403 ? -25.369 21.028 32.753 1.00 27.62 403 PRO A CA 1
ATOM 3123 C C . PRO A 1 403 ? -26.789 21.506 32.427 1.00 28.44 403 PRO A C 1
ATOM 3124 O O . PRO A 1 403 ? -27.486 21.948 33.340 1.00 29.31 403 PRO A O 1
ATOM 3128 N N . PHE A 1 404 ? -27.191 21.374 31.162 1.00 28.27 404 PHE A N 1
ATOM 3129 C CA . PHE A 1 404 ? -28.498 21.826 30.656 1.00 29.51 404 PHE A CA 1
ATOM 3130 C C . PHE A 1 404 ? -29.572 20.737 30.649 1.00 28.98 404 PHE A C 1
ATOM 3131 O O . PHE A 1 404 ? -30.691 20.947 30.161 1.00 29.97 404 PHE A O 1
ATOM 3139 N N . ILE A 1 405 ? -29.249 19.583 31.218 1.00 27.93 405 ILE A N 1
ATOM 3140 C CA . ILE A 1 405 ? -30.232 18.525 31.343 1.00 26.79 405 ILE A CA 1
ATOM 3141 C C . ILE A 1 405 ? -30.312 18.053 32.789 1.00 26.22 405 ILE A C 1
ATOM 3142 O O . ILE A 1 405 ? -29.370 18.241 33.591 1.00 25.77 405 ILE A O 1
ATOM 3147 N N . SER A 1 406 ? -31.448 17.449 33.138 1.00 25.65 406 SER A N 1
ATOM 3148 C CA . SER A 1 406 ? -31.630 16.925 34.501 1.00 23.64 406 SER A CA 1
ATOM 3149 C C . SER A 1 406 ? -30.744 15.691 34.700 1.00 23.30 406 SER A C 1
ATOM 3150 O O . SER A 1 406 ? -30.329 15.066 33.725 1.00 23.03 406 SER A O 1
ATOM 3153 N N . ILE A 1 407 ? -30.460 15.352 35.957 1.00 23.51 407 ILE A N 1
ATOM 3154 C CA . ILE A 1 407 ? -29.744 14.121 36.293 1.00 22.64 407 ILE A CA 1
ATOM 3155 C C . ILE A 1 407 ? -30.532 12.928 35.753 1.00 22.55 407 ILE A C 1
ATOM 3156 O O . ILE A 1 407 ? -29.980 12.026 35.116 1.00 21.10 407 ILE A O 1
ATOM 3161 N N . LYS A 1 408 ? -31.841 12.959 35.976 1.00 21.50 408 LYS A N 1
ATOM 3162 C CA . LYS A 1 408 ? -32.702 11.912 35.462 1.00 22.66 408 LYS A CA 1
ATOM 3163 C C . LYS A 1 408 ? -32.471 11.652 33.972 1.00 22.00 408 LYS A C 1
ATOM 3164 O O . LYS A 1 408 ? -32.373 10.518 33.552 1.00 22.38 408 LYS A O 1
ATOM 3170 N N . ASP A 1 409 ? -32.352 12.707 33.183 1.00 21.96 409 ASP A N 1
ATOM 3171 C CA . ASP A 1 409 ? -32.119 12.518 31.765 1.00 22.12 409 ASP A CA 1
ATOM 3172 C C . ASP A 1 409 ? -30.688 12.076 31.463 1.00 20.87 409 ASP A C 1
ATOM 3173 O O . ASP A 1 409 ? -30.443 11.392 30.479 1.00 19.60 409 ASP A O 1
ATOM 3178 N N . ALA A 1 410 ? -29.756 12.505 32.304 1.00 20.10 410 ALA A N 1
ATOM 3179 C CA . ALA A 1 410 ? -28.348 12.097 32.190 1.00 20.15 410 ALA A CA 1
ATOM 3180 C C . ALA A 1 410 ? -28.180 10.576 32.373 1.00 19.52 410 ALA A C 1
ATOM 3181 O O . ALA A 1 410 ? -27.217 9.962 31.865 1.00 20.74 410 ALA A O 1
ATOM 3183 N N . LEU A 1 411 ? -29.117 9.974 33.098 1.00 18.74 411 LEU A N 1
ATOM 3184 C CA . LEU A 1 411 ? -29.090 8.545 33.352 1.00 18.31 411 LEU A CA 1
ATOM 3185 C C . LEU A 1 411 ? -29.564 7.698 32.178 1.00 18.12 411 LEU A C 1
ATOM 3186 O O . LEU A 1 411 ? -29.354 6.502 32.163 1.00 18.90 411 LEU A O 1
ATOM 3191 N N . LYS A 1 412 ? -30.201 8.294 31.188 1.00 19.18 412 LYS A N 1
ATOM 3192 C CA . LYS A 1 412 ? -30.766 7.469 30.103 1.00 20.24 412 LYS A CA 1
ATOM 3193 C C . LYS A 1 412 ? -29.736 7.172 29.027 1.00 20.70 412 LYS A C 1
ATOM 3194 O O . LYS A 1 412 ? -29.830 7.658 27.892 1.00 20.23 412 LYS A O 1
ATOM 3200 N N . ASP A 1 413 ? -28.752 6.346 29.383 1.00 20.91 413 ASP A N 1
ATOM 3201 C CA . ASP A 1 413 ? -27.639 6.068 28.480 1.00 21.10 413 ASP A CA 1
ATOM 3202 C C . ASP A 1 413 ? -27.935 4.907 27.522 1.00 21.23 413 ASP A C 1
ATOM 3203 O O . ASP A 1 413 ? -27.242 3.886 27.506 1.00 20.28 413 ASP A O 1
ATOM 3208 N N . SER A 1 414 ? -28.990 5.056 26.720 1.00 21.24 414 SER A N 1
ATOM 3209 C CA . SER A 1 414 ? -29.295 4.052 25.707 1.00 21.41 414 SER A CA 1
ATOM 3210 C C . SER A 1 414 ? -28.175 3.828 24.684 1.00 20.32 414 SER A C 1
ATOM 3211 O O . SER A 1 414 ? -27.985 2.712 24.233 1.00 21.45 414 SER A O 1
ATOM 3214 N N . LYS A 1 415 ? -27.448 4.872 24.321 1.00 19.62 415 LYS A N 1
ATOM 3215 C CA . LYS A 1 415 ? -26.324 4.715 23.400 1.00 19.06 415 LYS A CA 1
ATOM 3216 C C . LYS A 1 415 ? -25.228 3.791 24.008 1.00 17.98 415 LYS A C 1
ATOM 3217 O O . LYS A 1 415 ? -24.716 2.908 23.316 1.00 18.06 415 LYS A O 1
ATOM 3223 N N . ARG A 1 416 ? -24.895 4.016 25.287 1.00 17.04 416 ARG A N 1
ATOM 3224 C CA . ARG A 1 416 ? -23.933 3.166 25.985 1.00 16.08 416 ARG A CA 1
ATOM 3225 C C . ARG A 1 416 ? -24.422 1.733 25.974 1.00 16.10 416 ARG A C 1
ATOM 3226 O O . ARG A 1 416 ? -23.654 0.809 25.729 1.00 14.78 416 ARG A O 1
ATOM 3234 N N . ILE A 1 417 ? -25.712 1.540 26.245 1.00 16.52 417 ILE A N 1
ATOM 3235 C CA . ILE A 1 417 ? -26.231 0.173 26.240 1.00 16.46 417 ILE A CA 1
ATOM 3236 C C . ILE A 1 417 ? -25.999 -0.509 24.886 1.00 15.74 417 ILE A C 1
ATOM 3237 O O . ILE A 1 417 ? -25.540 -1.645 24.861 1.00 16.12 417 ILE A O 1
ATOM 3242 N N . LYS A 1 418 ? -26.307 0.179 23.783 1.00 16.11 418 LYS A N 1
ATOM 3243 C CA . LYS A 1 418 ? -26.131 -0.373 22.442 1.00 16.38 418 LYS A CA 1
ATOM 3244 C C . LYS A 1 418 ? 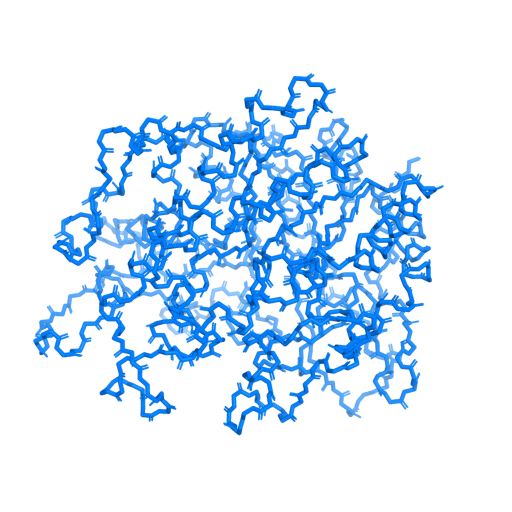-24.644 -0.624 22.134 1.00 15.63 418 LYS A C 1
ATOM 3245 O O . LYS A 1 418 ? -24.284 -1.659 21.580 1.00 14.72 418 LYS A O 1
ATOM 3251 N N . TYR A 1 419 ? -23.799 0.295 22.561 1.00 14.83 419 TYR A N 1
ATOM 3252 C CA . TYR A 1 419 ? -22.331 0.131 22.426 1.00 14.14 419 TYR A CA 1
ATOM 3253 C C . TYR A 1 419 ? -21.894 -1.209 23.048 1.00 14.05 419 TYR A C 1
ATOM 3254 O O . TYR A 1 419 ? -21.320 -2.056 22.367 1.00 14.36 419 TYR A O 1
ATOM 3263 N N . HIS A 1 420 ? -22.143 -1.387 24.344 1.00 13.56 420 HIS A N 1
ATOM 3264 C CA . HIS A 1 420 ? -21.759 -2.626 25.019 1.00 13.72 420 HIS A CA 1
ATOM 3265 C C . HIS A 1 420 ? -22.418 -3.849 24.398 1.00 14.97 420 HIS A C 1
ATOM 3266 O O . HIS A 1 420 ? -21.749 -4.873 24.157 1.00 14.72 420 HIS A O 1
ATOM 3273 N N . ASN A 1 421 ? -23.706 -3.732 24.066 1.00 15.09 421 ASN A N 1
ATOM 3274 C CA . ASN A 1 421 ? -24.394 -4.842 23.461 1.00 15.94 421 ASN A CA 1
ATOM 3275 C C . ASN A 1 421 ? -23.705 -5.267 22.178 1.00 14.67 421 ASN A C 1
ATOM 3276 O O . ASN A 1 421 ? -23.510 -6.463 21.960 1.00 15.13 421 ASN A O 1
ATOM 3281 N N . ASP A 1 422 ? -23.366 -4.295 21.319 1.00 15.12 422 ASP A N 1
ATOM 3282 C CA . ASP A 1 422 ? -22.842 -4.597 19.995 1.00 14.87 422 ASP A CA 1
ATOM 3283 C C . ASP A 1 422 ? -21.380 -5.071 20.068 1.00 15.04 422 ASP A C 1
ATOM 3284 O O . ASP A 1 422 ? -20.987 -6.018 19.365 1.00 15.26 422 ASP A O 1
ATOM 3289 N N . TYR A 1 423 ? -20.575 -4.418 20.900 1.00 14.31 423 TYR A N 1
ATOM 3290 C CA . TYR A 1 423 ? -19.179 -4.852 21.021 1.00 14.36 423 TYR A CA 1
ATOM 3291 C C . TYR A 1 423 ? -19.100 -6.252 21.647 1.00 14.61 423 TYR A C 1
ATOM 3292 O O . TYR A 1 423 ? -18.313 -7.088 21.199 1.00 13.72 423 TYR A O 1
ATOM 3301 N N . LEU A 1 424 ? -19.915 -6.497 22.688 1.00 14.10 424 LEU A N 1
ATOM 3302 C CA . LEU A 1 424 ? -19.924 -7.808 23.325 1.00 15.41 424 LEU A CA 1
ATOM 3303 C C . LEU A 1 424 ? -20.479 -8.897 22.401 1.00 15.42 424 LEU A C 1
ATOM 3304 O O . LEU A 1 424 ? -20.027 -10.043 22.455 1.00 15.86 424 LEU A O 1
ATOM 3309 N N . THR A 1 425 ? -21.427 -8.544 21.531 1.00 16.19 425 THR A N 1
ATOM 3310 C CA . THR A 1 425 ? -21.911 -9.521 20.557 1.00 16.30 425 THR A CA 1
ATOM 3311 C C . THR A 1 425 ? -20.792 -9.922 19.623 1.00 16.18 425 THR A C 1
ATOM 3312 O O . THR A 1 425 ? -20.619 -11.091 19.319 1.00 17.93 425 THR A O 1
ATOM 3316 N N . ASN A 1 426 ? -19.990 -8.956 19.209 1.00 16.17 426 ASN A N 1
ATOM 3317 C CA . ASN A 1 426 ? -18.840 -9.243 18.336 1.00 14.40 426 ASN A CA 1
ATOM 3318 C C . ASN A 1 426 ? -17.763 -10.020 19.062 1.00 13.69 426 ASN A C 1
ATOM 3319 O O . ASN A 1 426 ? -17.156 -10.937 18.498 1.00 13.79 426 ASN A O 1
ATOM 3324 N N . LEU A 1 427 ? -17.548 -9.678 20.339 1.00 12.35 427 LEU A N 1
ATOM 3325 C CA . LEU A 1 427 ? -16.618 -10.422 21.210 1.00 12.76 427 LEU A CA 1
ATOM 3326 C C . LEU A 1 427 ? -17.019 -11.892 21.308 1.00 13.22 427 LEU A C 1
ATOM 3327 O O . LEU A 1 427 ? -16.194 -12.783 21.097 1.00 11.65 427 LEU A O 1
ATOM 3332 N N . ALA A 1 428 ? -18.305 -12.130 21.613 1.00 13.99 428 ALA A N 1
ATOM 3333 C CA . ALA A 1 428 ? -18.841 -13.485 21.760 1.00 14.95 428 ALA A CA 1
ATOM 3334 C C . ALA A 1 428 ? -18.640 -14.281 20.474 1.00 14.95 428 ALA A C 1
ATOM 3335 O O . ALA A 1 428 ? -18.222 -15.445 20.517 1.00 16.16 428 ALA A O 1
ATOM 3337 N N . ALA A 1 429 ? -18.911 -13.659 19.326 1.00 16.07 429 ALA A N 1
ATOM 3338 C CA . ALA A 1 429 ? -18.664 -14.287 18.019 1.00 16.07 429 ALA A CA 1
ATOM 3339 C C . ALA A 1 429 ? -17.189 -14.621 17.737 1.00 17.27 429 ALA A C 1
ATOM 3340 O O . ALA A 1 429 ? -16.858 -15.702 17.220 1.00 17.41 429 ALA A O 1
ATOM 3342 N N . SER A 1 430 ? -16.286 -13.729 18.128 1.00 17.97 430 SER A N 1
ATOM 3343 C CA . SER A 1 430 ? -14.858 -14.013 17.918 1.00 17.63 430 SER A CA 1
ATOM 3344 C C . SER A 1 430 ? -14.423 -15.267 18.704 1.00 17.80 430 SER A C 1
ATOM 3345 O O . SER A 1 430 ? -13.597 -16.041 18.221 1.00 18.78 430 SER A O 1
ATOM 3348 N N . ILE A 1 431 ? -14.987 -15.453 19.901 1.00 18.23 431 ILE A N 1
ATOM 3349 C CA . ILE A 1 431 ? -14.705 -16.618 20.753 1.00 18.64 431 ILE A CA 1
ATOM 3350 C C . ILE A 1 431 ? -15.344 -17.906 20.187 1.00 19.00 431 ILE A C 1
ATOM 3351 O O . ILE A 1 431 ? -14.655 -18.901 19.938 1.00 19.73 431 ILE A O 1
ATOM 3356 N N . LYS A 1 432 ? -16.656 -17.868 19.967 1.00 19.62 432 LYS A N 1
ATOM 3357 C CA . LYS A 1 432 ? -17.432 -19.065 19.613 1.00 21.04 432 LYS A CA 1
ATOM 3358 C C . LYS A 1 432 ? -17.261 -19.502 18.168 1.00 21.44 432 LYS A C 1
ATOM 3359 O O . LYS A 1 432 ? -17.110 -20.691 17.905 1.00 22.17 432 LYS A O 1
ATOM 3365 N N . GLU A 1 433 ? -17.256 -18.549 17.240 1.00 21.57 433 GLU A N 1
ATOM 3366 C CA . GLU A 1 433 ? -17.148 -18.865 15.811 1.00 21.85 433 GLU A CA 1
ATOM 3367 C C . GLU A 1 433 ? -15.716 -18.850 15.348 1.00 21.05 433 GLU A C 1
ATOM 3368 O O . GLU A 1 433 ? -15.348 -19.642 14.482 1.00 21.44 433 GLU A O 1
ATOM 3374 N N . ASP A 1 434 ? -14.900 -17.940 15.891 1.00 20.13 434 ASP A N 1
ATOM 3375 C CA . ASP A 1 434 ? -13.551 -17.731 15.332 1.00 19.89 434 ASP A CA 1
ATOM 3376 C C . ASP A 1 434 ? -12.432 -18.446 16.109 1.00 19.13 434 ASP A C 1
ATOM 3377 O O . ASP A 1 434 ? -11.309 -18.507 15.633 1.00 19.06 434 ASP A O 1
ATOM 3382 N N . GLY A 1 435 ? -12.736 -18.960 17.303 1.00 18.42 435 GLY A N 1
ATOM 3383 C CA . GLY A 1 435 ? -11.736 -19.657 18.121 1.00 18.57 435 GLY A CA 1
ATOM 3384 C C . GLY A 1 435 ? -10.772 -18.772 18.912 1.00 18.09 435 GLY A C 1
ATOM 3385 O O . GLY A 1 435 ? -9.691 -19.227 19.330 1.00 19.45 435 GLY A O 1
ATOM 3386 N N . CYS A 1 436 ? -11.123 -17.507 19.133 1.00 17.56 436 CYS A N 1
ATOM 3387 C CA . CYS A 1 436 ? -10.233 -16.626 19.891 1.00 17.00 436 CYS A CA 1
ATOM 3388 C C . CYS A 1 436 ? -10.315 -16.923 21.378 1.00 16.58 436 CYS A C 1
ATOM 3389 O O . CYS A 1 436 ? -11.403 -17.079 21.916 1.00 16.53 436 CYS A O 1
ATOM 3392 N N . ASP A 1 437 ? -9.158 -16.961 22.025 1.00 16.79 437 ASP A N 1
ATOM 3393 C CA . ASP A 1 437 ? -9.045 -17.264 23.443 1.00 17.41 437 ASP A CA 1
ATOM 3394 C C . ASP A 1 437 ? -9.162 -15.959 24.228 1.00 17.65 437 ASP A C 1
ATOM 3395 O O . ASP A 1 437 ? -8.170 -15.366 24.618 1.00 18.19 437 ASP A O 1
ATOM 3400 N N . VAL A 1 438 ? -10.395 -15.509 24.427 1.00 16.78 438 VAL A N 1
ATOM 3401 C CA . VAL A 1 438 ? -10.654 -14.323 25.221 1.00 16.08 438 VAL A CA 1
ATOM 3402 C C . VAL A 1 438 ? -11.182 -14.841 26.547 1.00 16.16 438 VAL A C 1
ATOM 3403 O O . VAL A 1 438 ? -12.036 -15.700 26.560 1.00 16.64 438 VAL A O 1
ATOM 3407 N N . ARG A 1 439 ? -10.664 -14.319 27.644 1.00 15.66 439 ARG A N 1
ATOM 3408 C CA . ARG A 1 439 ? -10.897 -14.872 28.974 1.00 16.05 439 ARG A CA 1
ATOM 3409 C C . ARG A 1 439 ? -11.743 -13.956 29.834 1.00 16.22 439 ARG A C 1
ATOM 3410 O O . ARG A 1 439 ? -12.341 -14.384 30.839 1.00 15.54 439 ARG A O 1
ATOM 3418 N N . GLY A 1 440 ? -11.797 -12.682 29.464 1.00 15.02 440 GLY A N 1
ATOM 3419 C CA . GLY A 1 440 ? -12.558 -11.748 30.291 1.00 14.13 440 GLY A CA 1
ATOM 3420 C C . GLY A 1 440 ? -12.769 -10.417 29.623 1.00 14.24 440 GLY A C 1
ATOM 3421 O O . GLY A 1 440 ? -12.186 -10.150 28.578 1.00 14.10 440 GLY A O 1
ATOM 3422 N N . TYR A 1 441 ? -13.613 -9.596 30.238 1.00 13.52 441 TYR A N 1
ATOM 3423 C CA . TYR A 1 441 ? -14.063 -8.283 29.681 1.00 13.12 441 TYR A CA 1
ATOM 3424 C C . TYR A 1 441 ? -14.309 -7.285 30.808 1.00 13.14 441 TYR A C 1
ATOM 3425 O O . TYR A 1 441 ? -14.995 -7.597 31.790 1.00 13.87 441 TYR A O 1
ATOM 3434 N N . PHE A 1 442 ? -13.743 -6.088 30.675 1.00 11.58 442 PHE A N 1
ATOM 3435 C CA . PHE A 1 442 ? -13.823 -5.044 31.705 1.00 12.84 442 PHE A CA 1
ATOM 3436 C C . PHE A 1 442 ? -14.356 -3.751 31.059 1.00 12.09 442 PHE A C 1
ATOM 3437 O O . PHE A 1 442 ? -13.794 -3.238 30.082 1.00 11.68 442 PHE A O 1
ATOM 3445 N N . ALA A 1 443 ? -15.491 -3.275 31.560 1.00 12.18 443 ALA A N 1
ATOM 3446 C CA . ALA A 1 443 ? -16.061 -2.044 31.085 1.00 11.77 443 ALA A CA 1
ATOM 3447 C C . ALA A 1 443 ? -15.302 -0.865 31.644 1.00 11.56 443 ALA A C 1
ATOM 3448 O O . ALA A 1 443 ? -15.036 -0.796 32.847 1.00 10.42 443 ALA A O 1
ATOM 3450 N N . TRP A 1 444 ? -14.944 0.058 30.762 1.00 12.19 444 TRP A N 1
ATOM 3451 C CA . TRP A 1 444 ? -14.551 1.403 31.190 1.00 11.80 444 TRP A CA 1
ATOM 3452 C C . TRP A 1 444 ? -15.829 2.270 31.145 1.00 12.52 444 TRP A C 1
ATOM 3453 O O . TRP A 1 444 ? -16.387 2.482 30.057 1.00 11.66 444 TRP A O 1
ATOM 3464 N N . SER A 1 445 ? -16.309 2.753 32.289 1.00 11.65 445 SER A N 1
ATOM 3465 C CA . SER A 1 445 ? -15.717 2.602 33.619 1.00 12.71 445 SER A CA 1
ATOM 3466 C C . SER A 1 445 ? -16.838 2.404 34.636 1.00 13.31 445 SER A C 1
ATOM 3467 O O . SER A 1 445 ? -18.019 2.551 34.285 1.00 13.30 445 SER A O 1
ATOM 3470 N N . LEU A 1 446 ? -16.503 2.082 35.894 1.00 13.40 446 LEU A N 1
ATOM 3471 C CA . LEU A 1 446 ? -17.544 1.882 36.915 1.00 12.95 446 LEU A CA 1
ATOM 3472 C C . LEU A 1 446 ? -18.308 3.191 37.183 1.00 13.12 446 LEU A C 1
ATOM 3473 O O . LEU A 1 446 ? -19.557 3.220 37.180 1.00 13.72 446 LEU A O 1
ATOM 3478 N N . LEU A 1 447 ? -17.541 4.266 37.379 1.00 12.59 447 LEU A N 1
ATOM 3479 C CA . LEU A 1 447 ? -18.093 5.570 37.693 1.00 11.76 447 LEU A CA 1
ATOM 3480 C C . LEU A 1 447 ? -17.614 6.566 36.703 1.00 12.47 447 LEU A C 1
ATOM 3481 O O . LEU A 1 447 ? -16.530 6.401 36.129 1.00 12.43 447 LEU A O 1
ATOM 3486 N N . ASP A 1 448 ? -18.377 7.646 36.527 1.00 12.08 4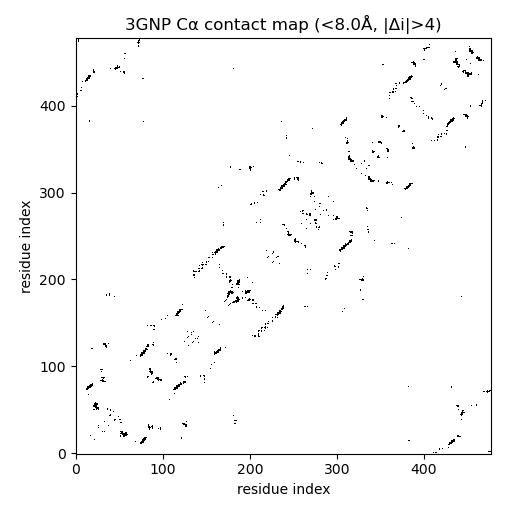48 ASP A N 1
ATOM 3487 C CA . ASP A 1 448 ? -17.811 8.830 35.864 1.00 11.88 448 ASP A CA 1
ATOM 3488 C C . ASP A 1 448 ? -16.573 9.268 36.631 1.00 12.37 448 ASP A C 1
ATOM 3489 O O . ASP A 1 448 ? -16.505 9.144 37.860 1.00 12.77 448 ASP A O 1
ATOM 3494 N N . ASN A 1 449 ? -15.562 9.776 35.926 1.00 12.15 449 ASN A N 1
ATOM 3495 C CA . ASN A 1 449 ? -14.303 10.062 36.606 1.00 11.89 449 ASN A CA 1
ATOM 3496 C C . ASN A 1 449 ? -13.490 11.130 35.872 1.00 12.53 449 ASN A C 1
ATOM 3497 O O . ASN A 1 449 ? -13.964 11.702 34.895 1.00 13.64 449 ASN A O 1
ATOM 3502 N N . TRP A 1 450 ? -12.279 11.400 36.347 1.00 12.50 450 TRP A N 1
ATOM 3503 C CA . TRP A 1 450 ? -11.489 12.498 35.783 1.00 12.00 450 TRP A CA 1
ATOM 3504 C C . TRP A 1 450 ? -10.757 11.958 34.591 1.00 12.50 450 TRP A C 1
ATOM 3505 O O . TRP A 1 450 ? -9.781 11.213 34.738 1.00 11.40 450 TRP A O 1
ATOM 3516 N N . GLU A 1 451 ? -11.234 12.353 33.417 1.00 12.74 451 GLU A N 1
ATOM 3517 C CA A GLU A 1 451 ? -10.733 11.864 32.135 0.50 12.46 451 GLU A CA 1
ATOM 3518 C CA B GLU A 1 451 ? -10.697 11.827 32.171 0.50 12.63 451 GLU A CA 1
ATOM 3519 C C . GLU A 1 451 ? -9.457 12.580 31.654 1.00 12.76 451 GLU A C 1
ATOM 3520 O O . GLU A 1 451 ? -9.399 13.094 30.520 1.00 12.07 451 GLU A O 1
ATOM 3531 N N . TRP A 1 452 ? -8.433 12.589 32.494 1.00 12.31 452 TRP A N 1
ATOM 3532 C CA . TRP A 1 452 ? -7.132 13.159 32.149 1.00 12.91 452 TRP A CA 1
ATOM 3533 C C . TRP A 1 452 ? -7.260 14.619 31.646 1.00 12.93 452 TRP A C 1
ATOM 3534 O O . TRP A 1 452 ? -7.876 15.417 32.321 1.00 13.50 452 TRP A O 1
ATOM 3545 N N . ALA A 1 453 ? -6.726 14.937 30.454 1.00 13.27 453 ALA A N 1
ATOM 3546 C CA . ALA A 1 453 ? -6.721 16.320 29.939 1.00 13.56 453 ALA A CA 1
ATOM 3547 C C . ALA A 1 453 ? -8.140 16.775 29.569 1.00 14.07 453 ALA A C 1
ATOM 3548 O O . ALA A 1 453 ? -8.374 17.974 29.433 1.00 13.99 453 ALA A O 1
ATOM 3550 N N . ALA A 1 454 ? -9.073 15.832 29.465 1.00 14.77 454 ALA A N 1
ATOM 3551 C CA . ALA A 1 454 ? -10.484 16.172 29.249 1.00 14.96 454 ALA A CA 1
ATOM 3552 C C . ALA A 1 454 ? -11.225 16.469 30.559 1.00 15.51 454 ALA A C 1
ATOM 3553 O O . ALA A 1 454 ? -12.404 16.873 30.537 1.00 16.26 454 ALA A O 1
ATOM 3555 N N . GLY A 1 455 ? -10.573 16.228 31.684 1.00 15.19 455 GLY A N 1
ATOM 3556 C CA . GLY A 1 455 ? -11.136 16.543 33.001 1.00 15.06 455 GLY A CA 1
ATOM 3557 C C . GLY A 1 455 ? -12.512 15.928 33.210 1.00 15.00 455 GLY A C 1
ATOM 3558 O O . GLY A 1 455 ? -12.737 14.769 32.870 1.00 14.48 455 GLY A O 1
ATOM 3559 N N . TYR A 1 456 ? -13.437 16.699 33.770 1.00 15.42 456 TYR A N 1
ATOM 3560 C CA . TYR A 1 456 ? -14.780 16.167 34.068 1.00 15.52 456 TYR A CA 1
ATOM 3561 C C . TYR A 1 456 ? -15.766 16.357 32.910 1.00 16.85 456 TYR A C 1
ATOM 3562 O O . TYR A 1 456 ? -16.997 16.221 33.072 1.00 16.64 456 TYR A O 1
ATOM 3571 N N . SER A 1 457 ? -15.225 16.673 31.728 1.00 16.85 457 SER A N 1
ATOM 3572 C CA . SER A 1 457 ? -16.068 16.947 30.560 1.00 17.27 457 SER A CA 1
ATOM 3573 C C . SER A 1 457 ? -16.572 15.655 29.923 1.00 17.81 457 SER A C 1
ATOM 3574 O O . SER A 1 457 ? -17.414 15.664 29.008 1.00 17.02 457 SER A O 1
ATOM 3577 N N . SER A 1 458 ? -16.008 14.539 30.362 1.00 16.15 458 SER A N 1
ATOM 3578 C CA . SER A 1 458 ? -16.333 13.250 29.775 1.00 16.97 458 SER A CA 1
ATOM 3579 C C . SER A 1 458 ? -16.848 12.278 30.841 1.00 16.48 458 SER A C 1
ATOM 3580 O O . SER A 1 458 ? -16.211 12.116 31.887 1.00 17.20 458 SER A O 1
ATOM 3583 N N . ARG A 1 459 ? -18.035 11.711 30.591 1.00 16.54 459 ARG A N 1
ATOM 3584 C CA . ARG A 1 459 ? -18.708 10.765 31.489 1.00 15.93 459 ARG A CA 1
ATOM 3585 C C . ARG A 1 459 ? -18.714 9.312 30.944 1.00 14.86 459 ARG A C 1
ATOM 3586 O O . ARG A 1 459 ? -19.596 8.944 30.172 1.00 15.96 459 ARG A O 1
ATOM 3594 N N . PHE A 1 460 ? -17.746 8.503 31.360 1.00 14.53 460 PHE A N 1
ATOM 3595 C CA . PHE A 1 460 ? -17.615 7.105 30.920 1.00 14.11 460 PHE A CA 1
ATOM 3596 C C . PHE A 1 460 ? -18.297 6.058 31.814 1.00 15.02 460 PHE A C 1
ATOM 3597 O O . PHE A 1 460 ? -18.279 4.856 31.479 1.00 14.26 460 PHE A O 1
ATOM 3605 N N . GLY A 1 461 ? -18.878 6.502 32.931 1.00 15.37 461 GLY A N 1
ATOM 3606 C CA . GLY A 1 461 ? -19.341 5.608 33.989 1.00 15.61 461 GLY A CA 1
ATOM 3607 C C . GLY A 1 461 ? -20.627 4.859 33.707 1.00 15.76 461 GLY A C 1
ATOM 3608 O O . GLY A 1 461 ? -21.525 5.354 32.994 1.00 15.33 461 GLY A O 1
ATOM 3609 N N . LEU A 1 462 ? -20.708 3.637 34.228 1.00 15.68 462 LEU A N 1
ATOM 3610 C CA . LEU A 1 462 ? -22.015 2.989 34.367 1.00 15.85 462 LEU A CA 1
ATOM 3611 C C . LEU A 1 462 ? -22.849 3.759 35.401 1.00 15.57 462 LEU A C 1
ATOM 3612 O O . LEU A 1 462 ? -24.079 3.830 35.279 1.00 14.83 462 LEU A O 1
ATOM 3617 N N . TYR A 1 463 ? -22.169 4.262 36.441 1.00 16.04 463 TYR A N 1
ATOM 3618 C CA . TYR A 1 463 ? -22.752 5.173 37.419 1.00 15.74 463 TYR A CA 1
ATOM 3619 C C . TYR A 1 463 ? -22.428 6.627 37.131 1.00 15.33 463 TYR A C 1
ATOM 3620 O O . TYR A 1 463 ? -21.275 6.988 36.890 1.00 16.65 463 TYR A O 1
ATOM 3629 N N . PHE A 1 464 ? -23.473 7.440 37.157 1.00 15.37 464 PHE A N 1
ATOM 3630 C CA . PHE A 1 464 ? -23.383 8.892 37.096 1.00 15.19 464 PHE A CA 1
ATOM 3631 C C . PHE A 1 464 ? -22.894 9.444 38.419 1.00 15.92 464 PHE A C 1
ATOM 3632 O O . PHE A 1 464 ? -23.397 9.028 39.474 1.00 15.67 464 PHE A O 1
ATOM 3640 N N . VAL A 1 465 ? -21.919 10.375 38.373 1.00 15.97 465 VAL A N 1
ATOM 3641 C CA . VAL A 1 465 ? -21.441 11.072 39.583 1.00 15.99 465 VAL A CA 1
ATOM 3642 C C . VAL A 1 465 ? -21.821 12.540 39.582 1.00 16.49 465 VAL A C 1
ATOM 3643 O O . VAL A 1 465 ? -21.465 13.294 38.669 1.00 16.79 465 VAL A O 1
ATOM 3647 N N . ASP A 1 466 ? -22.530 12.947 40.627 1.00 16.97 466 ASP A N 1
ATOM 3648 C CA . ASP A 1 466 ? -23.002 14.329 40.741 1.00 17.42 466 ASP A CA 1
ATOM 3649 C C . ASP A 1 466 ? -21.936 15.153 41.393 1.00 16.85 466 ASP A C 1
ATOM 3650 O O . ASP A 1 466 ? -21.780 15.152 42.615 1.00 16.29 466 ASP A O 1
ATOM 3655 N N . TYR A 1 467 ? -21.173 15.846 40.563 1.00 17.96 467 TYR A N 1
ATOM 3656 C CA . TYR A 1 467 ? -20.070 16.671 41.034 1.00 18.82 467 TYR A CA 1
ATOM 3657 C C . TYR A 1 467 ? -20.535 17.871 41.825 1.00 20.64 467 TYR A C 1
ATOM 3658 O O . TYR A 1 467 ? -19.739 18.493 42.515 1.00 19.42 467 TYR A O 1
ATOM 3667 N N . LYS A 1 468 ? -21.825 18.178 41.700 1.00 21.82 468 LYS A N 1
ATOM 3668 C CA . LYS A 1 468 ? -22.422 19.315 42.399 1.00 24.64 468 LYS A CA 1
ATOM 3669 C C . LYS A 1 468 ? -23.114 18.949 43.739 1.00 25.07 468 LYS A C 1
ATOM 3670 O O . LYS A 1 468 ? -23.527 19.849 44.482 1.00 25.95 468 LYS A O 1
ATOM 3676 N N . ASP A 1 469 ? -23.183 17.645 44.054 1.00 25.18 469 ASP A N 1
ATOM 3677 C CA . ASP A 1 469 ? -23.829 17.101 45.275 1.00 24.91 469 ASP A CA 1
ATOM 3678 C C . ASP A 1 469 ? -22.965 16.040 45.975 1.00 24.66 469 ASP A C 1
ATOM 3679 O O . ASP A 1 469 ? -23.366 14.872 46.139 1.00 24.56 469 ASP A O 1
ATOM 3684 N N . ASN A 1 470 ? -21.775 16.467 46.394 1.00 23.60 470 ASN A N 1
ATOM 3685 C CA . ASN A 1 470 ? -20.872 15.629 47.176 1.00 23.74 470 ASN A CA 1
ATOM 3686 C C . ASN A 1 470 ? -20.666 14.262 46.531 1.00 22.31 470 ASN A C 1
ATOM 3687 O O . ASN A 1 470 ? -20.761 13.235 47.204 1.00 21.97 470 ASN A O 1
ATOM 3692 N N . LEU A 1 471 ? -20.438 14.270 45.219 1.00 21.32 471 LEU A N 1
ATOM 3693 C CA . LEU A 1 471 ? -20.049 13.070 44.458 1.00 20.72 471 LEU A CA 1
ATOM 3694 C C . LEU A 1 471 ? -21.033 11.917 44.599 1.00 20.96 471 LEU A C 1
ATOM 3695 O O . LEU A 1 471 ? -20.643 10.741 44.597 1.00 21.14 471 LEU A O 1
ATOM 3700 N N . LYS A 1 472 ? -22.313 12.244 44.736 1.00 20.50 472 LYS A N 1
ATOM 3701 C CA . LYS A 1 472 ? -23.334 11.200 44.808 1.00 21.00 472 LYS A CA 1
ATOM 3702 C C . LYS A 1 472 ? -23.345 10.320 43.554 1.00 19.44 472 LYS A C 1
ATOM 3703 O O . LYS A 1 472 ? -23.340 10.825 42.432 1.00 19.67 472 LYS A O 1
ATOM 3709 N N . ARG A 1 473 ? -23.365 9.005 43.756 1.00 18.92 473 ARG A N 1
ATOM 3710 C CA . ARG A 1 473 ? -23.426 8.029 42.636 1.00 18.63 473 ARG A CA 1
ATOM 3711 C C . ARG A 1 473 ? -24.878 7.664 42.335 1.00 18.65 473 ARG A C 1
ATOM 3712 O O . ARG A 1 473 ? -25.621 7.284 43.254 1.00 17.98 473 ARG A O 1
ATOM 3720 N N . TYR A 1 474 ? -25.267 7.768 41.064 1.00 18.09 474 TYR A N 1
ATOM 3721 C CA . TYR A 1 474 ? -26.606 7.363 40.600 1.00 19.51 474 TYR A CA 1
ATOM 3722 C C . TYR A 1 474 ? -26.441 6.354 39.470 1.00 19.27 474 TYR A C 1
ATOM 3723 O O . TYR A 1 474 ? -25.609 6.577 38.584 1.00 19.34 474 TYR A O 1
ATOM 3732 N N . PRO A 1 475 ? -27.257 5.276 39.467 1.00 19.30 475 PRO A N 1
ATOM 3733 C CA . PRO A 1 475 ? -27.124 4.269 38.405 1.00 17.96 475 PRO A CA 1
ATOM 3734 C C . PRO A 1 475 ? -27.698 4.766 37.088 1.00 17.99 475 PRO A C 1
ATOM 3735 O O . PRO A 1 475 ? -28.847 5.200 37.032 1.00 17.07 475 PRO A O 1
ATOM 3739 N N . LYS A 1 476 ? -26.900 4.715 36.031 1.00 17.23 476 LYS A N 1
ATOM 3740 C CA . LYS A 1 476 ? -27.436 4.981 34.695 1.00 16.65 476 LYS A CA 1
ATOM 3741 C C . LYS A 1 476 ? -28.211 3.734 34.261 1.00 17.42 476 LYS A C 1
ATOM 3742 O O . LYS A 1 476 ? -28.139 2.665 34.914 1.00 16.54 476 LYS A O 1
ATOM 3748 N N . ASN A 1 477 ? -28.970 3.843 33.177 1.00 17.72 477 ASN A N 1
ATOM 3749 C CA . ASN A 1 477 ? -29.722 2.692 32.702 1.00 18.89 477 ASN A CA 1
ATOM 3750 C C . ASN A 1 477 ? -28.858 1.463 32.414 1.00 19.85 477 ASN A C 1
ATOM 3751 O O . ASN A 1 477 ? -29.318 0.327 32.559 1.00 19.49 477 ASN A O 1
ATOM 3756 N N . SER A 1 478 ? -27.599 1.683 32.010 1.00 19.59 478 SER A N 1
ATOM 3757 C CA . SER A 1 478 ? -26.692 0.561 31.779 1.00 19.30 478 SER A CA 1
ATOM 3758 C C . SER A 1 478 ? -26.449 -0.325 32.992 1.00 18.20 478 SER A C 1
ATOM 3759 O O . SER A 1 478 ? -26.072 -1.463 32.804 1.00 18.61 478 SER A O 1
ATOM 3762 N N . VAL A 1 479 ? -26.633 0.180 34.219 1.00 18.25 479 VAL A N 1
ATOM 3763 C CA . VAL A 1 479 ? -26.437 -0.645 35.447 1.00 17.87 479 VAL A CA 1
ATOM 3764 C C . VAL A 1 479 ? -27.385 -1.855 35.428 1.00 18.34 479 VAL A C 1
ATOM 3765 O O . VAL A 1 479 ? -26.951 -3.009 35.569 1.00 18.02 479 VAL A O 1
ATOM 3769 N N . GLN A 1 480 ? -28.670 -1.577 35.203 1.00 18.62 480 GLN A N 1
ATOM 3770 C CA . GLN A 1 480 ? -29.709 -2.609 35.066 1.00 19.89 480 GLN A CA 1
ATOM 3771 C C . GLN A 1 480 ? -29.448 -3.586 33.924 1.00 19.39 480 GLN A C 1
ATOM 3772 O O . GLN A 1 480 ? -29.709 -4.791 34.051 1.00 18.85 480 GLN A O 1
ATOM 3778 N N . TRP A 1 481 ? -28.995 -3.040 32.800 1.00 18.93 481 TRP A N 1
ATOM 3779 C CA . TRP A 1 481 ? -28.604 -3.845 31.653 1.00 18.53 481 TRP A CA 1
ATOM 3780 C C . TRP A 1 481 ? -27.455 -4.852 31.959 1.00 18.19 481 TRP A C 1
ATOM 3781 O O . TRP A 1 481 ? -27.556 -6.044 31.619 1.00 17.97 481 TRP A O 1
ATOM 3792 N N . PHE A 1 482 ? -26.383 -4.383 32.606 1.00 17.41 482 PHE A N 1
ATOM 3793 C CA . PHE A 1 482 ? -25.320 -5.281 33.056 1.00 18.62 482 PHE A CA 1
ATOM 3794 C C . PHE A 1 482 ? -25.838 -6.277 34.115 1.00 19.02 482 PHE A C 1
ATOM 3795 O O . PHE A 1 482 ? -25.539 -7.448 34.042 1.00 19.32 482 PHE A O 1
ATOM 3803 N N . LYS A 1 483 ? -26.603 -5.805 35.097 1.00 19.73 483 LYS A N 1
ATOM 3804 C CA . LYS A 1 483 ? -27.178 -6.710 36.093 1.00 20.99 483 LYS A CA 1
ATOM 3805 C C . LYS A 1 483 ? -27.955 -7.869 35.419 1.00 21.43 483 LYS A C 1
ATOM 3806 O O . LYS A 1 483 ? -27.796 -9.047 35.770 1.00 21.28 483 LYS A O 1
ATOM 3812 N N . ALA A 1 484 ? -28.804 -7.533 34.462 1.00 22.28 484 ALA A N 1
ATOM 3813 C CA . ALA A 1 484 ? -29.526 -8.557 33.689 1.00 23.40 484 ALA A CA 1
ATOM 3814 C C . ALA A 1 484 ? -28.620 -9.487 32.863 1.00 24.28 484 ALA A C 1
ATOM 3815 O O . ALA A 1 484 ? -28.813 -10.711 32.843 1.00 24.62 484 ALA A O 1
ATOM 3817 N N . LEU A 1 485 ? -27.638 -8.919 32.162 1.00 24.65 485 LEU A N 1
ATOM 3818 C CA . LEU A 1 485 ? -26.621 -9.733 31.459 1.00 25.15 485 LEU A CA 1
ATOM 3819 C C . LEU A 1 485 ? -25.925 -10.762 32.373 1.00 25.47 485 LEU A C 1
ATOM 3820 O O . LEU A 1 485 ? -25.721 -11.914 31.971 1.00 25.49 485 LEU A O 1
ATOM 3825 N N . LEU A 1 486 ? -25.558 -10.334 33.583 1.00 25.47 486 LEU A N 1
ATOM 3826 C CA . LEU A 1 486 ? -24.736 -11.150 34.472 1.00 27.09 486 LEU A CA 1
ATOM 3827 C C . LEU A 1 486 ? -25.498 -12.123 35.366 1.00 29.01 486 LEU A C 1
ATOM 3828 O O . LEU A 1 486 ? -24.880 -12.904 36.101 1.00 28.44 486 LEU A O 1
ATOM 3833 N N . LYS A 1 487 ? -26.823 -12.075 35.307 1.00 31.81 487 LYS A N 1
ATOM 3834 C CA . LYS A 1 487 ? -27.658 -12.952 36.122 1.00 35.30 487 LYS A CA 1
ATOM 3835 C C . LYS A 1 487 ? -27.283 -14.438 35.973 1.00 36.94 487 LYS A C 1
ATOM 3836 O O . LYS A 1 487 ? -26.939 -14.905 34.872 1.00 37.29 487 LYS A O 1
ATOM 3842 N N . THR A 1 488 ? -27.336 -15.162 37.092 1.00 39.20 488 THR A N 1
ATOM 3843 C CA . THR A 1 488 ? -27.178 -16.629 37.089 1.00 41.29 488 THR A CA 1
ATOM 3844 C C . THR A 1 488 ? -28.362 -17.337 37.759 1.00 42.05 488 THR A C 1
ATOM 3845 O O . THR A 1 488 ? -29.406 -17.558 37.121 1.00 43.19 488 THR A O 1
#

Radius of gyration: 21.15 Å; Cα contacts (8 Å, |Δi|>4): 1035; chains: 1; bounding box: 54×47×58 Å

Nearest PDB structures (foldseek):
  3wbe-assembly1_A  TM=1.001E+00  e=1.863E-101  Oryza sativa Japonica Group
  3gno-assembly1_A  TM=9.975E-01  e=9.150E-99  Oryza sativa Japonica Group
  3ais-assembly1_A  TM=9.660E-01  e=7.650E-60  Triticum aestivum
  3aiq-assembly1_A  TM=9.654E-01  e=6.770E-59  Triticum aestivum
  3aiu-assembly1_A  TM=9.641E-01  e=8.884E-57  Secale cereale

GO terms:
  GO:0080079 cellobiose glucosidase activity (F, IDA)
  GO:0080083 beta-gentiobiose beta-glucosidase activity (F, IDA)
  GO:0008422 beta-glucosidase activity (F, IDA)
  GO:0016798 hydrolase activity, acting on glycosyl bonds (F, IDA)
  GO:0033907 beta-D-fucosidase activity (F, IDA)
  GO:0042973 glucan endo-1,3-beta-D-glucosidase activity (F, IDA)
  GO:0004565 beta-galactosidase activity (F, IDA)

InterPro domains:
  IPR001360 Glycoside hydrolase family 1 [PF00232] (48-520)
  IPR001360 Glycoside hydrolase family 1 [PR00131] (345-359)
  IPR001360 Glycoside hydrolase family 1 [PR00131] (423-431)
  IPR001360 Glycoside hydrolase family 1 [PR00131] (446-457)
  IPR001360 Glycoside hydrolase family 1 [PR00131] (468-485)
  IPR001360 Glycoside hydrolase family 1 [PR00131] (492-504)
  IPR001360 Glycoside hydrolase family 1 [PTHR10353] (50-520)
  IPR017853 Glycoside hydrolase superfamily [SSF51445] (46-520)
  IPR033132 Glycosyl hydrolases family 1, N-terminal conserved site [PS00653] (54-68)

Foldseek 3Di:
DFFCVLADPQFAEAAEDECQWAAAPCVPQQFAAFLLNVQLPDPPQFPVNDGSNCWLNCLPCVLVLLVLCLLLPHQAYEYEQQLRNQVNLLDDDGRVSSLVSVVVNLCSNVVSNYAYAYEHDDPGHGVNCCVPPNALLDLVNQVSLLVSLLVCLVSPLLRHFHYAHEEALLCCLACDADVLNFPPRHHQCVVPVPHPHHHQLARSLSSLVSVLSSLLSNLVCCVVPHCVPSVHFYEHEHEAAQEDFLDPDVQSVVLSVLVRLLRVQQRVVLQAPLFRDPLLCVQSPPSHDDDDPVSSVSSHNSHQEYAYAYFYYWYKGAADDDDPDSSNHHSVVSSRMDTGQAHPNHGVADAFPPPRGHQDLLSLLVVLLVCCVPRVQHEYEHNEYWGWHFPDPPDDVVVVQAPPVRLVSCVSNVVSVSCSVPVVVHRYRYYHYPRQWQTQPGSNGSRITGHCWYFDPPPSRDTDGRPVSVVSSRNHDD

Solvent-accessible surface area: 18290 Å² total; per-residue (Å²): 122,27,74,55,67,31,11,57,185,74,13,27,2,1,0,0,2,1,4,8,1,1,15,3,13,16,175,64,70,47,21,9,89,0,9,2,5,54,10,12,106,59,180,58,40,10,106,53,177,19,51,0,43,86,4,0,19,11,17,103,49,26,123,85,0,3,74,26,1,33,60,2,34,9,41,0,1,0,5,2,0,1,0,0,3,0,21,26,90,2,48,61,150,39,24,108,37,1,6,57,12,0,36,125,8,0,71,16,0,54,86,103,55,2,72,0,5,0,0,0,2,5,15,1,0,0,31,32,0,23,106,124,30,102,0,1,30,54,116,81,0,13,96,9,0,6,54,1,0,33,4,0,0,122,49,0,0,87,53,0,57,32,0,0,0,1,2,18,0,34,21,10,0,26,52,0,1,10,17,1,90,29,5,32,6,39,0,12,70,113,54,57,158,105,8,208,44,29,57,0,0,46,23,0,1,48,0,0,12,17,1,1,8,0,0,3,23,0,1,33,37,1,100,103,128,27,62,99,122,22,129,9,35,2,0,0,0,3,21,4,46,38,21,29,44,27,36,138,71,108,99,18,55,85,0,6,107,20,6,2,30,10,13,1,0,4,1,1,7,0,0,43,90,10,72,11,3,88,24,0,49,84,104,4,29,172,57,3,32,167,26,77,88,116,30,24,79,59,1,119,54,5,19,43,2,3,0,0,2,0,23,1,0,25,30,0,95,42,35,126,97,141,75,135,40,98,119,49,18,30,12,94,34,14,15,6,3,25,28,69,17,82,73,140,70,154,70,18,20,83,99,4,46,13,139,88,0,16,21,2,32,112,0,0,80,38,0,3,32,36,1,60,132,70,6,120,49,12,33,6,12,0,0,10,0,0,1,1,34,56,52,55,87,182,79,60,56,162,76,22,28,131,6,80,83,0,38,130,2,0,48,28,0,0,65,30,0,11,21,0,27,154,123,37,44,6,48,4,101,0,0,0,0,10,0,0,0,0,3,0,29,15,21,33,0,37,46,3,13,5,0,0,5,12,0,10,56,173,75,117,17,103,18,55,71,3,68,0,8,119,55,2,72,64,6,5,127,160

Organism: Oryza sativa subsp. japonica (NCBI:txid39947)

B-factor: mean 19.48, std 7.53, range [8.16, 62.93]

Secondary structure (DSSP, 8-state):
---GGGS-TT-EEEEE--HHHH---TTGGGPPPBHHHHHHTSTTSSTTS---SSTT-HHHHHHHHHHHHHHHT--EEEEE--HHHH-TTSSSS--HHHHHHHHHHHHHHHHTTPEEEEEEESS--BHHHHHHH-GGGSTHHHHHHHHHHHHHHHHHTTT--EEEEEE-HHHHHHHHHTS--STT----TTT-TT-SS--TTTHHHHHHHHHHHHHHHHHHHIIIIIHHHH--EEEEEEE--EEEESSSSHHHHHHHHHHHIIIIIHHHHHHHHSS--HHHHHHHGGGS----HHHHHHHTT--SEEEEE---EEEEEE------TGGG--HHHHHTEEEESEETTEESS-B-SSTT-B--THHHHHHHHHHHHHHTS--EEEEEE---EE--TTS-HHHHT--HHHHHHHHHHHHHHHHHHHTT---EEEEEEE-SB----GGGGGGEE--SEEEETTTTTEEEE-HHHHHHHHHH--